Protein 5KLH (pdb70)

Nearest PDB structures (foldseek):
  5klh-assembly2_B  TM=1.005E+00  e=2.699E-47  Trypanosoma brucei
  5kmx-assembly2_B  TM=9.801E-01  e=2.623E-31  Trypanosoma congolense IL3000
  5kmx-assembly1_A  TM=9.145E-01  e=4.597E-30  Trypanosoma congolense IL3000
  6y0d-assembly1_A  TM=7.582E-01  e=1.774E-25  Trypanosoma cruzi
  5kmx-assembly3_C  TM=7.965E-01  e=1.574E-25  Trypanosoma congolense IL3000

B-factor: mean 21.18, std 10.0, range [6.62, 66.79]

Radius of gyration: 26.04 Å; Cα contacts (8 Å, |Δi|>4): 988; chains: 2; bounding box: 52×75×67 Å

Organism: NCBI:txid5691

Structure (mmCIF, N/CA/C/O backbone):
data_5KLH
#
_entry.id   5KLH
#
_cell.length_a   31.820
_cell.length_b   57.810
_cell.length_c   61.240
_cell.angle_alpha   73.550
_cell.angle_beta   76.430
_cell.angle_gamma   89.980
#
_symmetry.space_group_name_H-M   'P 1'
#
loop_
_entity.id
_entity.type
_entity.pdbx_description
1 polymer 'Surface glycoprotein'
2 non-polymer 'SULFATE ION'
3 water water
#
loop_
_atom_site.group_PDB
_atom_site.id
_atom_site.type_symbol
_atom_site.label_atom_id
_atom_site.label_alt_id
_atom_site.label_comp_id
_atom_site.label_asym_id
_atom_site.label_entity_id
_atom_site.label_seq_id
_atom_site.pdbx_PDB_ins_code
_atom_site.Cartn_x
_atom_site.Cartn_y
_atom_site.Cartn_z
_atom_site.occupancy
_atom_site.B_iso_or_equiv
_atom_site.auth_seq_id
_atom_site.auth_comp_id
_atom_site.auth_asym_id
_atom_site.auth_atom_id
_atom_site.pdbx_PDB_model_num
ATOM 1 N N . MET A 1 4 ? -39.241 15.794 -47.607 1.00 25.56 38 MET A N 1
ATOM 2 C CA . MET A 1 4 ? -39.821 16.801 -48.498 1.00 22.20 38 MET A CA 1
ATOM 3 C C . MET A 1 4 ? -41.308 16.566 -48.760 1.00 30.73 38 MET A C 1
ATOM 4 O O . MET A 1 4 ? -41.761 15.422 -48.837 1.00 29.97 38 MET A O 1
ATOM 9 N N . GLY A 1 5 ? -42.057 17.658 -48.912 1.00 23.18 39 GLY A N 1
ATOM 10 C CA . GLY A 1 5 ? -43.457 17.596 -49.293 1.00 25.69 39 GLY A CA 1
ATOM 11 C C . GLY A 1 5 ? -43.852 18.795 -50.140 1.00 27.06 39 GLY A C 1
ATOM 12 O O . GLY A 1 5 ? -43.246 19.860 -50.031 1.00 21.55 39 GLY A O 1
ATOM 13 N N . SER A 1 6 ? -44.866 18.617 -50.983 1.00 19.40 40 SER A N 1
ATOM 14 C CA . SER A 1 6 ? -45.411 19.690 -51.809 1.00 24.32 40 SER A CA 1
ATOM 15 C C . SER A 1 6 ? -46.754 19.239 -52.358 1.00 32.70 40 SER A C 1
ATOM 16 O O . SER A 1 6 ? -46.910 18.090 -52.778 1.00 41.35 40 SER A O 1
ATOM 19 N N . SER A 1 7 ? -47.727 20.140 -52.357 1.00 26.72 41 SER A N 1
ATOM 20 C CA . SER A 1 7 ? -49.053 19.801 -52.856 1.00 30.99 41 SER A CA 1
ATOM 21 C C . SER A 1 7 ? -49.139 20.027 -54.359 1.00 37.94 41 SER A C 1
ATOM 22 O O . SER A 1 7 ? -48.373 20.815 -54.921 1.00 37.20 41 SER A O 1
ATOM 25 N N . ASP A 1 8 ? -50.067 19.328 -55.007 1.00 37.22 42 ASP A N 1
ATOM 26 C CA . ASP A 1 8 ? -50.333 19.536 -56.427 1.00 35.58 42 ASP A CA 1
ATOM 27 C C . ASP A 1 8 ? -51.255 20.740 -56.624 1.00 37.35 42 ASP A C 1
ATOM 28 O O . ASP A 1 8 ? -51.428 21.232 -57.742 1.00 35.53 42 ASP A O 1
ATOM 33 N N . ASP A 1 9 ? -51.842 21.199 -55.521 1.00 29.76 43 ASP A N 1
ATOM 34 C CA . ASP A 1 9 ? -52.582 22.461 -55.473 1.00 32.94 43 ASP A CA 1
ATOM 35 C C . ASP A 1 9 ? -51.623 23.590 -55.095 1.00 22.11 43 ASP A C 1
ATOM 36 O O . ASP A 1 9 ? -51.091 23.601 -53.986 1.00 25.12 43 ASP A O 1
ATOM 41 N N . PRO A 1 10 ? -51.413 24.546 -56.012 1.00 26.96 44 PRO A N 1
ATOM 42 C CA . PRO A 1 10 ? -50.500 25.677 -55.781 1.00 25.18 44 PRO A CA 1
ATOM 43 C C . PRO A 1 10 ? -50.887 26.560 -54.589 1.00 29.58 44 PRO A C 1
ATOM 44 O O . PRO A 1 10 ? -50.034 27.293 -54.082 1.00 22.50 44 PRO A O 1
ATOM 48 N N . ARG A 1 11 ? -52.147 26.500 -54.162 1.00 26.46 45 ARG A N 1
ATOM 49 C CA . ARG A 1 11 ? -52.638 27.372 -53.097 1.00 19.17 45 ARG A CA 1
ATOM 50 C C . ARG A 1 11 ? -52.681 26.666 -51.744 1.00 18.02 45 ARG A C 1
ATOM 51 O O . ARG A 1 11 ? -52.991 27.277 -50.724 1.00 17.05 45 ARG A O 1
ATOM 59 N N . ASP A 1 12 ? -52.356 25.381 -51.728 1.00 23.95 46 ASP A N 1
ATOM 60 C CA . ASP A 1 12 ? -52.484 24.590 -50.507 1.00 18.94 46 ASP A CA 1
ATOM 61 C C . ASP A 1 12 ? -51.571 25.075 -49.376 1.00 19.99 46 ASP A C 1
ATOM 62 O O . ASP A 1 12 ? -52.013 25.207 -48.227 1.00 19.47 46 ASP A O 1
ATOM 67 N N . ASN A 1 13 ? -50.304 25.330 -49.695 1.00 21.83 47 ASN A N 1
ATOM 68 C CA . ASN A 1 13 ? -49.358 25.854 -48.705 1.00 18.26 47 ASN A CA 1
ATOM 69 C C . ASN A 1 13 ? -49.869 27.164 -48.107 1.00 16.09 47 ASN A C 1
ATOM 70 O O . ASN A 1 13 ? -49.812 27.370 -46.891 1.00 16.97 47 ASN A O 1
ATOM 75 N N . PHE A 1 14 ? -50.361 28.052 -48.964 1.00 16.49 48 PHE A N 1
ATOM 76 C CA . PHE A 1 14 ? -50.915 29.307 -48.477 1.00 15.16 48 PHE A CA 1
ATOM 77 C C . PHE A 1 14 ? -52.115 29.089 -47.555 1.00 17.50 48 PHE A C 1
ATOM 78 O O . PHE A 1 14 ? -52.186 29.693 -46.485 1.00 13.29 48 PHE A O 1
ATOM 86 N N . LYS A 1 15 ? -53.054 28.231 -47.964 1.00 18.35 49 LYS A N 1
ATOM 87 C CA . LYS A 1 15 ? -54.227 27.938 -47.135 1.00 17.53 49 LYS A CA 1
ATOM 88 C C . LYS A 1 15 ? -53.840 27.378 -45.775 1.00 16.81 49 LYS A C 1
ATOM 89 O O . LYS A 1 15 ? -54.450 27.711 -44.757 1.00 16.09 49 LYS A O 1
ATOM 95 N N . LYS A 1 16 ? -52.811 26.537 -45.743 1.00 14.27 50 LYS A N 1
ATOM 96 C CA . LYS A 1 16 ? -52.401 25.962 -44.486 1.00 14.99 50 LYS A CA 1
ATOM 97 C C . LYS A 1 16 ? -51.842 27.042 -43.564 1.00 12.51 50 LYS A C 1
ATOM 98 O O . LYS A 1 16 ? -52.088 27.013 -42.368 1.00 16.76 50 LYS A O 1
ATOM 104 N N . ALA A 1 17 ? -51.121 28.001 -44.137 1.00 16.90 51 ALA A N 1
ATOM 105 C CA . ALA A 1 17 ? -50.577 29.116 -43.364 1.00 15.68 51 ALA A CA 1
ATOM 106 C C . ALA A 1 17 ? -51.699 29.978 -42.786 1.00 12.86 51 ALA A C 1
ATOM 107 O O . ALA A 1 17 ? -51.634 30.415 -41.634 1.00 16.43 51 ALA A O 1
ATOM 109 N N . VAL A 1 18 ? -52.731 30.207 -43.586 1.00 13.55 52 VAL A N 1
ATOM 110 C CA . VAL A 1 18 ? -53.867 31.005 -43.148 1.00 12.32 52 VAL A CA 1
ATOM 111 C C . VAL A 1 18 ? -54.566 30.319 -41.973 1.00 14.22 52 VAL A C 1
ATOM 112 O O . VAL A 1 18 ? -54.900 30.953 -40.978 1.00 17.57 52 VAL A O 1
ATOM 116 N N . SER A 1 19 ? -54.752 29.008 -42.092 1.00 19.71 53 SER A N 1
ATOM 117 C CA . SER A 1 19 ? -55.396 28.226 -41.038 1.00 16.93 53 SER A CA 1
ATOM 118 C C . SER A 1 19 ? -54.603 28.215 -39.743 1.00 23.38 53 SER A C 1
ATOM 119 O O . SER A 1 19 ? -55.178 28.219 -38.653 1.00 28.05 53 SER A O 1
ATOM 122 N N . ALA A 1 20 ? -53.282 28.181 -39.870 1.00 20.33 54 ALA A N 1
ATOM 123 C CA . ALA A 1 20 ? -52.389 28.150 -38.713 1.00 15.16 54 ALA A CA 1
ATOM 124 C C . ALA A 1 20 ? -52.168 29.515 -38.053 1.00 18.96 54 ALA A C 1
ATOM 125 O O . ALA A 1 20 ? -51.674 29.574 -36.928 1.00 22.71 54 ALA A O 1
ATOM 127 N N . PHE A 1 21 ? -52.534 30.598 -38.744 1.00 17.48 55 PHE A N 1
ATOM 128 C CA . PHE A 1 21 ? -52.258 31.952 -38.266 1.00 16.33 55 PHE A CA 1
ATOM 129 C C . PHE A 1 21 ? -53.082 32.283 -37.027 1.00 20.85 55 PHE A C 1
ATOM 130 O O . PHE A 1 21 ? -54.318 32.231 -37.052 1.00 24.53 55 PHE A O 1
ATOM 138 N N . ASP A 1 22 ? -52.385 32.626 -35.948 1.00 20.50 56 ASP A N 1
ATOM 139 C CA . ASP A 1 22 ? -53.003 33.058 -34.697 1.00 22.83 56 ASP A CA 1
ATOM 140 C C . ASP A 1 22 ? -52.573 34.491 -34.390 1.00 18.08 56 ASP A C 1
ATOM 141 O O . ASP A 1 22 ? -51.460 34.722 -33.920 1.00 21.99 56 ASP A O 1
ATOM 146 N N . PRO A 1 23 ? -53.450 35.461 -34.677 1.00 21.77 57 PRO A N 1
ATOM 147 C CA . PRO A 1 23 ? -53.122 36.876 -34.489 1.00 19.99 57 PRO A CA 1
ATOM 148 C C . PRO A 1 23 ? -53.291 37.361 -33.053 1.00 17.52 57 PRO A C 1
ATOM 149 O O . PRO A 1 23 ? -52.892 38.478 -32.743 1.00 21.00 57 PRO A O 1
ATOM 153 N N . LYS A 1 24 ? -53.880 36.535 -32.197 1.00 18.26 58 LYS A N 1
ATOM 154 C CA . LYS A 1 24 ? -54.154 36.944 -30.822 1.00 17.79 58 LYS A CA 1
ATOM 155 C C . LYS A 1 24 ? -52.930 37.458 -30.059 1.00 16.90 58 LYS A C 1
ATOM 156 O O . LYS A 1 24 ? -53.007 38.504 -29.406 1.00 19.17 58 LYS A O 1
ATOM 162 N N . PRO A 1 25 ? -51.788 36.758 -30.153 1.00 17.74 59 PRO A N 1
ATOM 163 C CA . PRO A 1 25 ? -50.629 37.322 -29.450 1.00 19.78 59 PRO A CA 1
ATOM 164 C C . PRO A 1 25 ? -50.200 38.679 -30.009 1.00 16.87 59 PRO A C 1
ATOM 165 O O . PRO A 1 25 ? -49.646 39.502 -29.280 1.00 18.87 59 PRO A O 1
ATOM 169 N N . LEU A 1 26 ? -50.466 38.919 -31.286 1.00 14.49 60 LEU A N 1
ATOM 170 C CA . LEU A 1 26 ? -49.996 40.146 -31.925 1.00 13.26 60 LEU A CA 1
ATOM 171 C C . LEU A 1 26 ? -50.730 41.394 -31.437 1.00 13.72 60 LEU A C 1
ATOM 172 O O . LEU A 1 26 ? -50.251 42.518 -31.634 1.00 15.95 60 LEU A O 1
ATOM 177 N N . GLU A 1 27 ? -51.877 41.203 -30.781 1.00 21.22 61 GLU A N 1
ATOM 178 C CA . GLU A 1 27 ? -52.617 42.324 -30.199 1.00 18.19 61 GLU A CA 1
ATOM 179 C C . GLU A 1 27 ? -51.802 43.005 -29.114 1.00 19.09 61 GLU A C 1
ATOM 180 O O . GLU A 1 27 ? -52.000 44.192 -28.817 1.00 19.20 61 GLU A O 1
ATOM 186 N N . SER A 1 28 ? -50.865 42.257 -28.543 1.00 18.75 62 SER A N 1
ATOM 187 C CA . SER A 1 28 ? -49.998 42.787 -27.504 1.00 18.91 62 SER A CA 1
ATOM 188 C C . SER A 1 28 ? -48.741 43.455 -28.053 1.00 16.62 62 SER A C 1
ATOM 189 O O . SER A 1 28 ? -47.848 43.811 -27.288 1.00 13.54 62 SER A O 1
ATOM 192 N N . TRP A 1 29 ? -48.667 43.636 -29.371 1.00 13.53 63 TRP A N 1
ATOM 193 C CA . TRP A 1 29 ? -47.449 44.184 -29.981 1.00 13.46 63 TRP A CA 1
ATOM 194 C C . TRP A 1 29 ? -47.409 45.719 -29.941 1.00 14.40 63 TRP A C 1
ATOM 195 O O . TRP A 1 29 ? -47.196 46.407 -30.960 1.00 12.55 63 TRP A O 1
ATOM 206 N N . THR A 1 30 ? -47.642 46.254 -28.747 1.00 15.42 64 THR A N 1
ATOM 207 C CA . THR A 1 30 ? -47.513 47.681 -28.507 1.00 15.39 64 THR A CA 1
ATOM 208 C C . THR A 1 30 ? -46.064 47.981 -28.160 1.00 14.13 64 THR A C 1
ATOM 209 O O . THR A 1 30 ? -45.297 47.063 -27.851 1.00 14.12 64 THR A O 1
ATOM 213 N N . GLY A 1 31 ? -45.697 49.259 -28.181 1.00 12.43 65 GLY A N 1
ATOM 214 C CA . GLY A 1 31 ? -44.336 49.660 -27.881 1.00 14.03 65 GLY A CA 1
ATOM 215 C C . GLY A 1 31 ? -43.913 50.826 -28.754 1.00 15.61 65 GLY A C 1
ATOM 216 O O . GLY A 1 31 ? -44.735 51.680 -29.101 1.00 14.32 65 GLY A O 1
ATOM 217 N N . THR A 1 32 ? -42.633 50.867 -29.112 1.00 9.03 66 THR A N 1
ATOM 218 C CA . THR A 1 32 ? -42.103 51.966 -29.922 1.00 9.87 66 THR A CA 1
ATOM 219 C C . THR A 1 32 ? -41.146 51.494 -31.004 1.00 12.72 66 THR A C 1
ATOM 220 O O . THR A 1 32 ? -40.506 50.451 -30.875 1.00 10.94 66 THR A O 1
ATOM 224 N N . PHE A 1 33 ? -41.056 52.288 -32.065 1.00 12.25 67 PHE A N 1
ATOM 225 C CA . PHE A 1 33 ? -40.012 52.164 -33.069 1.00 14.04 67 PHE A CA 1
ATOM 226 C C . PHE A 1 33 ? -39.196 53.447 -32.987 1.00 11.35 67 PHE A C 1
ATOM 227 O O . PHE A 1 33 ? -39.715 54.516 -33.286 1.00 12.22 67 PHE A O 1
ATOM 235 N N . SER A 1 34 ? -37.935 53.337 -32.577 1.00 10.86 68 SER A N 1
ATOM 236 C CA . SER A 1 34 ? -37.079 54.502 -32.377 1.00 12.65 68 SER A CA 1
ATOM 237 C C . SER A 1 34 ? -37.841 55.617 -31.645 1.00 15.44 68 SER A C 1
ATOM 238 O O . SER A 1 34 ? -37.885 56.765 -32.111 1.00 15.81 68 SER A O 1
ATOM 241 N N . ASP A 1 35 ? -38.452 55.231 -30.523 1.00 15.83 69 ASP A N 1
ATOM 242 C CA . ASP A 1 35 ? -39.191 56.113 -29.619 1.00 18.47 69 ASP A CA 1
ATOM 243 C C . ASP A 1 35 ? -40.496 56.662 -30.192 1.00 18.76 69 ASP A C 1
ATOM 244 O O . ASP A 1 35 ? -41.170 57.460 -29.535 1.00 19.60 69 ASP A O 1
ATOM 249 N N . VAL A 1 36 ? -40.882 56.227 -31.390 1.00 15.37 70 VAL A N 1
ATOM 250 C CA . VAL A 1 36 ? -42.206 56.598 -31.891 1.00 13.22 70 VAL A CA 1
ATOM 251 C C . VAL A 1 36 ? -43.230 55.527 -31.515 1.00 18.05 70 VAL A C 1
ATOM 252 O O . VAL A 1 36 ? -42.988 54.337 -31.710 1.00 13.27 70 VAL A O 1
ATOM 256 N N . LYS A 1 37 ? -44.370 55.942 -30.964 1.00 13.73 71 LYS A N 1
ATOM 257 C CA . LYS A 1 37 ? -45.377 54.987 -30.497 1.00 10.90 71 LYS A CA 1
ATOM 258 C C . LYS A 1 37 ? -45.887 54.085 -31.619 1.00 12.56 71 LYS A C 1
ATOM 259 O O . LYS A 1 37 ? -46.305 54.577 -32.665 1.00 15.05 71 LYS A O 1
ATOM 265 N N . ALA A 1 38 ? -45.868 52.778 -31.386 1.00 11.22 72 ALA A N 1
ATOM 266 C CA . ALA A 1 38 ? -46.355 51.808 -32.369 1.00 12.68 72 ALA A CA 1
ATOM 267 C C . ALA A 1 38 ? -47.860 51.592 -32.264 1.00 16.20 72 ALA A C 1
ATOM 268 O O . ALA A 1 38 ? -48.451 51.761 -31.197 1.00 13.96 72 ALA A O 1
ATOM 270 N N . THR A 1 39 ? -48.470 51.169 -33.366 1.00 12.04 73 THR A N 1
ATOM 271 C CA . THR A 1 39 ? -49.888 50.887 -33.391 1.00 12.92 73 THR A CA 1
ATOM 272 C C . THR A 1 39 ? -50.096 49.551 -34.062 1.00 9.65 73 THR A C 1
ATOM 273 O O . THR A 1 39 ? -49.624 49.356 -35.171 1.00 11.79 73 THR A O 1
ATOM 277 N N . VAL A 1 40 ? -50.783 48.633 -33.392 1.00 9.39 74 VAL A N 1
ATOM 278 C CA . VAL A 1 40 ? -51.130 47.362 -34.009 1.00 9.57 74 VAL A CA 1
ATOM 279 C C . VAL A 1 40 ? -52.234 47.574 -35.033 1.00 13.02 74 VAL A C 1
ATOM 280 O O . VAL A 1 40 ? -53.273 48.164 -34.726 1.00 15.30 74 VAL A O 1
ATOM 284 N N . ARG A 1 41 ? -52.001 47.077 -36.247 1.00 13.07 75 ARG A N 1
ATOM 285 C CA . ARG A 1 41 ? -52.909 47.265 -37.364 1.00 15.65 75 ARG A CA 1
ATOM 286 C C . ARG A 1 41 ? -53.438 45.935 -37.842 1.00 14.69 75 ARG A C 1
ATOM 287 O O . ARG A 1 41 ? -52.674 44.991 -38.045 1.00 14.76 75 ARG A O 1
ATOM 295 N N A ARG A 1 42 ? -54.745 45.860 -38.046 0.50 13.05 76 ARG A N 1
ATOM 296 N N B ARG A 1 42 ? -54.752 45.845 -38.010 0.50 13.04 76 ARG A N 1
ATOM 297 C CA A ARG A 1 42 ? -55.345 44.670 -38.623 0.50 16.35 76 ARG A CA 1
ATOM 298 C CA B ARG A 1 42 ? -55.343 44.674 -38.637 0.50 16.34 76 ARG A CA 1
ATOM 299 C C A ARG A 1 42 ? -55.830 44.985 -40.036 0.50 21.22 76 ARG A C 1
ATOM 300 C C B ARG A 1 42 ? -55.782 45.035 -40.047 0.50 21.22 76 ARG A C 1
ATOM 301 O O A ARG A 1 42 ? -56.733 45.804 -40.221 0.50 23.87 76 ARG A O 1
ATOM 302 O O B ARG A 1 42 ? -56.615 45.923 -40.239 0.50 23.72 76 ARG A O 1
ATOM 317 N N . GLN A 1 43 ? -55.209 44.353 -41.032 1.00 15.75 77 GLN A N 1
ATOM 318 C CA . GLN A 1 43 ? -55.550 44.586 -42.430 1.00 17.62 77 GLN A CA 1
ATOM 319 C C . GLN A 1 43 ? -56.177 43.320 -43.004 1.00 13.76 77 GLN A C 1
ATOM 320 O O . GLN A 1 43 ? -56.116 42.238 -42.396 1.00 16.61 77 GLN A O 1
ATOM 326 N N . SER A 1 44 ? -56.794 43.457 -44.167 1.00 14.39 78 SER A N 1
ATOM 327 C CA . SER A 1 44 ? -57.355 42.308 -44.856 1.00 13.07 78 SER A CA 1
ATOM 328 C C . SER A 1 44 ? -56.765 42.235 -46.237 1.00 12.33 78 SER A C 1
ATOM 329 O O . SER A 1 44 ? -56.730 43.235 -46.958 1.00 16.48 78 SER A O 1
ATOM 332 N N . LEU A 1 45 ? -56.279 41.054 -46.594 1.00 14.77 79 LEU A N 1
ATOM 333 C CA . LEU A 1 45 ? -55.811 40.796 -47.939 1.00 11.69 79 LEU A CA 1
ATOM 334 C C . LEU A 1 45 ? -56.986 40.271 -48.734 1.00 15.50 79 LEU A C 1
ATOM 335 O O . LEU A 1 45 ? -57.850 39.596 -48.188 1.00 17.14 79 LEU A O 1
ATOM 340 N N . SER A 1 46 ? -57.039 40.591 -50.013 1.00 14.44 80 SER A N 1
ATOM 341 C CA . SER A 1 46 ? -58.053 39.993 -50.863 1.00 17.52 80 SER A CA 1
ATOM 342 C C . SER A 1 46 ? -57.352 39.059 -51.817 1.00 11.59 80 SER A C 1
ATOM 343 O O . SER A 1 46 ? -56.580 39.516 -52.652 1.00 17.68 80 SER A O 1
ATOM 346 N N . VAL A 1 47 ? -57.623 37.761 -51.700 1.00 12.29 81 VAL A N 1
ATOM 347 C CA . VAL A 1 47 ? -57.029 36.767 -52.584 1.00 16.31 81 VAL A CA 1
ATOM 348 C C . VAL A 1 47 ? -58.102 36.086 -53.416 1.00 15.01 81 VAL A C 1
ATOM 349 O O . VAL A 1 47 ? -59.002 35.461 -52.868 1.00 14.32 81 VAL A O 1
ATOM 353 N N . ALA A 1 48 ? -57.992 36.208 -54.734 1.00 14.41 82 ALA A N 1
ATOM 354 C CA . ALA A 1 48 ? -58.987 35.655 -55.648 1.00 17.38 82 ALA A CA 1
ATOM 355 C C . ALA A 1 48 ? -59.250 34.182 -55.364 1.00 18.58 82 ALA A C 1
ATOM 356 O O . ALA A 1 48 ? -58.319 33.363 -55.347 1.00 18.52 82 ALA A O 1
ATOM 358 N N . GLY A 1 49 ? -60.512 33.854 -55.115 1.00 18.26 83 GLY A N 1
ATOM 359 C CA . GLY A 1 49 ? -60.891 32.478 -54.870 1.00 17.56 83 GLY A CA 1
ATOM 360 C C . GLY A 1 49 ? -60.830 32.077 -53.416 1.00 13.10 83 GLY A C 1
ATOM 361 O O . GLY A 1 49 ? -61.401 31.060 -53.034 1.00 13.87 83 GLY A O 1
ATOM 362 N N . LEU A 1 50 ? -60.159 32.884 -52.596 1.00 13.39 84 LEU A N 1
ATOM 363 C CA . LEU A 1 50 ? -59.998 32.544 -51.190 1.00 10.95 84 LEU A CA 1
ATOM 364 C C . LEU A 1 50 ? -60.592 33.610 -50.277 1.00 12.70 84 LEU A C 1
ATOM 365 O O . LEU A 1 50 ? -60.752 33.376 -49.083 1.00 15.07 84 LEU A O 1
ATOM 370 N N . GLY A 1 51 ? -60.904 34.778 -50.841 1.00 14.14 85 GLY A N 1
ATOM 371 C CA . GLY A 1 51 ? -61.627 35.813 -50.113 1.00 16.90 85 GLY A CA 1
ATOM 372 C C . GLY A 1 51 ? -60.744 36.731 -49.289 1.00 18.30 85 GLY A C 1
ATOM 373 O O . GLY A 1 51 ? -59.563 36.910 -49.592 1.00 14.65 85 GLY A O 1
ATOM 374 N N . SER A 1 52 ? -61.321 37.312 -48.243 1.00 10.09 86 SER A N 1
ATOM 375 C CA . SER A 1 52 ? -60.596 38.243 -47.377 1.00 12.30 86 SER A CA 1
ATOM 376 C C . SER A 1 52 ? -59.813 37.495 -46.301 1.00 13.54 86 SER A C 1
ATOM 377 O O . SER A 1 52 ? -60.369 36.652 -45.591 1.00 13.58 86 SER A O 1
ATOM 380 N N . ILE A 1 53 ? -58.524 37.820 -46.185 1.00 11.94 87 ILE A N 1
ATOM 381 C CA . ILE A 1 53 ? -57.583 37.083 -45.338 1.00 12.56 87 ILE A CA 1
ATOM 382 C C . ILE A 1 53 ? -56.968 38.028 -44.316 1.00 8.74 87 ILE A C 1
ATOM 383 O O . ILE A 1 53 ? -56.450 39.068 -44.705 1.00 12.23 87 ILE A O 1
ATOM 388 N N . PRO A 1 54 ? -57.038 37.688 -43.022 1.00 10.67 88 PRO A N 1
ATOM 389 C CA . PRO A 1 54 ? -56.490 38.590 -41.998 1.00 13.09 88 PRO A CA 1
ATOM 390 C C . PRO A 1 54 ? -54.971 38.671 -42.030 1.00 11.07 88 PRO A C 1
ATOM 391 O O . PRO A 1 54 ? -54.286 37.711 -42.383 1.00 14.77 88 PRO A O 1
ATOM 395 N N . SER A 1 55 ? -54.459 39.830 -41.633 1.00 11.81 89 SER A N 1
ATOM 396 C CA . SER A 1 55 ? -53.023 40.072 -41.559 1.00 12.10 89 SER A CA 1
ATOM 397 C C . SER A 1 55 ? -52.866 41.108 -40.467 1.00 14.96 89 SER A C 1
ATOM 398 O O . SER A 1 55 ? -53.677 42.031 -40.377 1.00 17.27 89 SER A O 1
ATOM 401 N N . VAL A 1 56 ? -51.852 40.948 -39.624 1.00 11.81 90 VAL A N 1
ATOM 402 C CA . VAL A 1 56 ? -51.705 41.821 -38.474 1.00 11.35 90 VAL A CA 1
ATOM 403 C C . VAL A 1 56 ? -50.248 42.237 -38.342 1.00 11.94 90 VAL A C 1
ATOM 404 O O . VAL A 1 56 ? -49.355 41.391 -38.384 1.00 13.61 90 VAL A O 1
ATOM 408 N N . TYR A 1 57 ? -49.999 43.536 -38.218 1.00 11.98 91 TYR A N 1
ATOM 409 C CA . TYR A 1 57 ? -48.638 44.017 -38.016 1.00 10.95 91 TYR A CA 1
ATOM 410 C C . TYR A 1 57 ? -48.659 45.168 -37.017 1.00 10.87 91 TYR A C 1
ATOM 411 O O . TYR A 1 57 ? -49.714 45.717 -36.715 1.00 13.74 91 TYR A O 1
ATOM 420 N N . THR A 1 58 ? -47.508 45.531 -36.483 1.00 8.86 92 THR A N 1
ATOM 421 C CA . THR A 1 58 ? -47.441 46.754 -35.699 1.00 8.65 92 THR A CA 1
ATOM 422 C C . THR A 1 58 ? -46.538 47.748 -36.433 1.00 11.07 92 THR A C 1
ATOM 423 O O . THR A 1 58 ? -45.587 47.346 -37.121 1.00 10.51 92 THR A O 1
ATOM 427 N N . GLU A 1 59 ? -46.870 49.037 -36.345 1.00 10.20 93 GLU A N 1
ATOM 428 C CA . GLU A 1 59 ? -46.232 50.034 -37.211 1.00 8.35 93 GLU A CA 1
ATOM 429 C C . GLU A 1 59 ? -46.048 51.384 -36.552 1.00 11.17 93 GLU A C 1
ATOM 430 O O . GLU A 1 59 ? -46.787 51.748 -35.642 1.00 10.31 93 GLU A O 1
ATOM 436 N N . ALA A 1 60 ? -45.067 52.128 -37.045 1.00 12.33 94 ALA A N 1
ATOM 437 C CA . ALA A 1 60 ? -44.923 53.520 -36.696 1.00 12.67 94 ALA A CA 1
ATOM 438 C C . ALA A 1 60 ? -44.199 54.206 -37.836 1.00 12.36 94 ALA A C 1
ATOM 439 O O . ALA A 1 60 ? -43.442 53.564 -38.571 1.00 12.18 94 ALA A O 1
ATOM 441 N N . THR A 1 61 ? -44.456 55.500 -37.996 1.00 11.80 95 THR A N 1
ATOM 442 C CA . THR A 1 61 ? -43.732 56.317 -38.966 1.00 11.65 95 THR A CA 1
ATOM 443 C C . THR A 1 61 ? -42.563 56.979 -38.253 1.00 14.51 95 THR A C 1
ATOM 444 O O . THR A 1 61 ? -42.756 57.731 -37.296 1.00 17.39 95 THR A O 1
ATOM 448 N N . VAL A 1 62 ? -41.348 56.658 -38.691 1.00 9.48 96 VAL A N 1
ATOM 449 C CA . VAL A 1 62 ? -40.146 57.167 -38.058 1.00 12.68 96 VAL A CA 1
ATOM 450 C C . VAL A 1 62 ? -39.569 58.306 -38.876 1.00 13.97 96 VAL A C 1
ATOM 451 O O . VAL A 1 62 ? -39.292 58.139 -40.054 1.00 13.32 96 VAL A O 1
ATOM 455 N N . PRO A 1 63 ? -39.399 59.482 -38.261 1.00 11.99 97 PRO A N 1
ATOM 456 C CA . PRO A 1 63 ? -38.795 60.557 -39.053 1.00 13.46 97 PRO A CA 1
ATOM 457 C C . PRO A 1 63 ? -37.342 60.243 -39.385 1.00 14.81 97 PRO A C 1
ATOM 458 O O . PRO A 1 63 ? -36.657 59.627 -38.580 1.00 15.98 97 PRO A O 1
ATOM 462 N N . VAL A 1 64 ? -36.875 60.651 -40.557 1.00 13.84 98 VAL A N 1
ATOM 463 C CA . VAL A 1 64 ? -35.471 60.439 -40.885 1.00 15.94 98 VAL A CA 1
ATOM 464 C C . VAL A 1 64 ? -34.583 61.307 -39.981 1.00 20.62 98 VAL A C 1
ATOM 465 O O . VAL A 1 64 ? -33.574 60.842 -39.430 1.00 18.61 98 VAL A O 1
ATOM 469 N N . SER A 1 65 ? -34.980 62.563 -39.810 1.00 19.40 99 SER A N 1
ATOM 470 C CA . SER A 1 65 ? -34.246 63.485 -38.937 1.00 18.50 99 SER A CA 1
ATOM 471 C C . SER A 1 65 ? -34.183 62.980 -37.498 1.00 18.11 99 SER A C 1
ATOM 472 O O . SER A 1 65 ? -35.213 62.693 -36.871 1.00 20.60 99 SER A O 1
ATOM 475 N N . GLY A 1 66 ? -32.963 62.846 -36.986 1.00 22.33 100 GLY A N 1
ATOM 476 C CA . GLY A 1 66 ? -32.757 62.371 -35.632 1.00 21.32 100 GLY A CA 1
ATOM 477 C C . GLY A 1 66 ? -32.623 60.866 -35.513 1.00 21.14 100 GLY A C 1
ATOM 478 O O . GLY A 1 66 ? -32.354 60.350 -34.429 1.00 20.88 100 GLY A O 1
ATOM 479 N N . ASN A 1 67 ? -32.813 60.163 -36.627 1.00 16.32 101 ASN A N 1
ATOM 480 C CA . ASN A 1 67 ? -32.724 58.708 -36.634 1.00 17.50 101 ASN A CA 1
ATOM 481 C C . ASN A 1 67 ? -31.780 58.219 -37.721 1.00 20.05 101 ASN A C 1
ATOM 482 O O . ASN A 1 67 ? -31.945 57.113 -38.234 1.00 15.82 101 ASN A O 1
ATOM 487 N N . THR A 1 68 ? -30.783 59.036 -38.060 1.00 20.28 102 THR A N 1
ATOM 488 C CA . THR A 1 68 ? -29.783 58.638 -39.050 1.00 15.03 102 THR A CA 1
ATOM 489 C C . THR A 1 68 ? -28.408 58.369 -38.445 1.00 17.94 102 THR A C 1
ATOM 490 O O . THR A 1 68 ? -27.978 59.043 -37.509 1.00 21.50 102 THR A O 1
ATOM 494 N N . ASP A 1 69 ? -27.736 57.367 -38.998 1.00 16.06 103 ASP A N 1
ATOM 495 C CA . ASP A 1 69 ? -26.342 57.064 -38.666 1.00 16.13 103 ASP A CA 1
ATOM 496 C C . ASP A 1 69 ? -25.619 57.010 -39.987 1.00 16.48 103 ASP A C 1
ATOM 497 O O . ASP A 1 69 ? -25.625 55.978 -40.662 1.00 16.12 103 ASP A O 1
ATOM 502 N N . GLY A 1 70 ? -25.036 58.139 -40.377 1.00 20.20 104 GLY A N 1
ATOM 503 C CA . GLY A 1 70 ? -24.404 58.246 -41.675 1.00 25.24 104 GLY A CA 1
ATOM 504 C C . GLY A 1 70 ? -25.445 58.177 -42.774 1.00 19.29 104 GLY A C 1
ATOM 505 O O . GLY A 1 70 ? -26.275 59.073 -42.909 1.00 24.57 104 GLY A O 1
ATOM 506 N N . SER A 1 71 ? -25.414 57.103 -43.550 1.00 18.23 105 SER A N 1
ATOM 507 C CA . SER A 1 71 ? -26.331 56.967 -44.677 1.00 19.58 105 SER A CA 1
ATOM 508 C C . SER A 1 71 ? -27.514 56.059 -44.333 1.00 16.49 105 SER A C 1
ATOM 509 O O . SER A 1 71 ? -28.381 55.809 -45.180 1.00 16.86 105 SER A O 1
ATOM 512 N N . GLN A 1 72 ? -27.531 55.569 -43.093 1.00 15.72 106 GLN A N 1
ATOM 513 C CA . GLN A 1 72 ? -28.498 54.564 -42.657 1.00 11.47 106 GLN A CA 1
ATOM 514 C C . GLN A 1 72 ? -29.572 55.140 -41.760 1.00 13.15 106 GLN A C 1
ATOM 515 O O . GLN A 1 72 ? -29.297 55.970 -40.890 1.00 11.75 106 GLN A O 1
ATOM 521 N N . LEU A 1 73 ? -30.804 54.688 -41.967 1.00 11.04 107 LEU A N 1
ATOM 522 C CA . LEU A 1 73 ? -31.851 54.895 -40.989 1.00 8.32 107 LEU A CA 1
ATOM 523 C C . LEU A 1 73 ? -31.637 53.861 -39.892 1.00 9.01 107 LEU A C 1
ATOM 524 O O . LEU A 1 73 ? -31.339 52.702 -40.190 1.00 11.39 107 LEU A O 1
ATOM 529 N N . VAL A 1 74 ? -31.758 54.293 -38.640 1.00 8.34 108 VAL A N 1
ATOM 530 C CA . VAL A 1 74 ? -31.582 53.422 -37.493 1.00 11.37 108 VAL A CA 1
ATOM 531 C C . VAL A 1 74 ? -32.922 53.189 -36.832 1.00 12.79 108 VAL A C 1
ATOM 532 O O . VAL A 1 74 ? -33.501 54.108 -36.242 1.00 12.24 108 VAL A O 1
ATOM 536 N N . VAL A 1 75 ? -33.416 51.959 -36.918 1.00 11.72 109 VAL A N 1
ATOM 537 C CA . VAL A 1 75 ? -34.724 51.630 -36.366 1.00 13.03 109 VAL A CA 1
ATOM 538 C C . VAL A 1 75 ? -34.534 50.735 -35.150 1.00 12.33 109 VAL A C 1
ATOM 539 O O . VAL A 1 75 ? -34.111 49.591 -35.272 1.00 12.10 109 VAL A O 1
ATOM 543 N N . LYS A 1 76 ? -34.809 51.284 -33.969 1.00 8.13 110 LYS A N 1
ATOM 544 C CA . LYS A 1 76 ? -34.726 50.515 -32.735 1.00 13.79 110 LYS A CA 1
ATOM 545 C C . LYS A 1 76 ? -36.089 49.957 -32.372 1.00 13.45 110 LYS A C 1
ATOM 546 O O . LYS A 1 76 ? -37.012 50.696 -32.016 1.00 12.67 110 LYS A O 1
ATOM 552 N N . VAL A 1 77 ? -36.219 48.644 -32.506 1.00 10.95 111 VAL A N 1
ATOM 553 C CA . VAL A 1 77 ? -37.497 47.983 -32.316 1.00 9.33 111 VAL A CA 1
ATOM 554 C C . VAL A 1 77 ? -37.648 47.632 -30.843 1.00 13.24 111 VAL A C 1
ATOM 555 O O . VAL A 1 77 ? -36.863 46.860 -30.304 1.00 11.29 111 VAL A O 1
ATOM 559 N N . ASN A 1 78 ? -38.626 48.245 -30.189 1.00 12.53 112 ASN A N 1
ATOM 560 C CA . ASN A 1 78 ? -38.895 47.985 -28.778 1.00 12.24 112 ASN A CA 1
ATOM 561 C C . ASN A 1 78 ? -40.379 47.664 -28.592 1.00 12.54 112 ASN A C 1
ATOM 562 O O . ASN A 1 78 ? -41.173 48.500 -28.136 1.00 11.99 112 ASN A O 1
ATOM 567 N N . ILE A 1 79 ? -40.733 46.435 -28.950 1.00 11.70 113 ILE A N 1
ATOM 568 C CA . ILE A 1 79 ? -42.114 45.991 -29.017 1.00 10.53 113 ILE A CA 1
ATOM 569 C C . ILE A 1 79 ? -42.344 44.929 -27.958 1.00 12.43 113 ILE A C 1
ATOM 570 O O . ILE A 1 79 ? -41.548 43.996 -27.822 1.00 11.34 113 ILE A O 1
ATOM 575 N N . ASN A 1 80 ? -43.414 45.099 -27.191 1.00 12.29 114 ASN A N 1
ATOM 576 C CA . ASN A 1 80 ? -43.823 44.136 -26.174 1.00 13.21 114 ASN A CA 1
ATOM 577 C C . ASN A 1 80 ? -43.843 42.719 -26.750 1.00 13.22 114 ASN A C 1
ATOM 578 O O . ASN A 1 80 ? -44.440 42.487 -27.802 1.00 13.40 114 ASN A O 1
ATOM 583 N N . THR A 1 81 ? -43.150 41.807 -26.058 1.00 12.94 115 THR A N 1
ATOM 584 C CA . THR A 1 81 ? -43.010 40.376 -26.366 1.00 15.83 115 THR A CA 1
ATOM 585 C C . THR A 1 81 ? -42.019 40.077 -27.500 1.00 13.47 115 THR A C 1
ATOM 586 O O . THR A 1 81 ? -41.780 38.918 -27.808 1.00 16.58 115 THR A O 1
ATOM 590 N N . VAL A 1 82 ? -41.417 41.110 -28.089 1.00 12.33 116 VAL A N 1
ATOM 591 C CA . VAL A 1 82 ? -40.378 40.903 -29.097 1.00 12.41 116 VAL A CA 1
ATOM 592 C C . VAL A 1 82 ? -39.007 41.289 -28.537 1.00 12.07 116 VAL A C 1
ATOM 593 O O . VAL A 1 82 ? -38.803 42.437 -28.136 1.00 11.60 116 VAL A O 1
ATOM 597 N N . ALA A 1 83 ? -38.071 40.342 -28.479 1.00 10.74 117 ALA A N 1
ATOM 598 C CA . ALA A 1 83 ? -36.719 40.676 -28.022 1.00 12.73 117 ALA A CA 1
ATOM 599 C C . ALA A 1 83 ? -36.193 41.871 -28.806 1.00 13.43 117 ALA A C 1
ATOM 600 O O . ALA A 1 83 ? -36.181 41.837 -30.030 1.00 13.58 117 ALA A O 1
ATOM 602 N N . PRO A 1 84 ? -35.772 42.938 -28.104 1.00 9.98 118 PRO A N 1
ATOM 603 C CA . PRO A 1 84 ? -35.367 44.140 -28.834 1.00 14.32 118 PRO A CA 1
ATOM 604 C C . PRO A 1 84 ? -34.275 43.880 -29.867 1.00 12.83 118 PRO A C 1
ATOM 605 O O . PRO A 1 84 ? -33.380 43.042 -29.671 1.00 14.88 118 PRO A O 1
ATOM 609 N N . PHE A 1 85 ? -34.367 44.603 -30.978 1.00 11.81 119 PHE A N 1
ATOM 610 C CA . PHE A 1 85 ? -33.328 44.551 -31.987 1.00 11.96 119 PHE A CA 1
ATOM 611 C C . PHE A 1 85 ? -33.312 45.832 -32.777 1.00 12.60 119 PHE A C 1
ATOM 612 O O . PHE A 1 85 ? -34.296 46.589 -32.776 1.00 11.24 119 PHE A O 1
ATOM 620 N N . THR A 1 86 ? -32.183 46.079 -33.435 1.00 12.03 120 THR A N 1
ATOM 621 C CA . THR A 1 86 ? -32.030 47.235 -34.306 1.00 10.58 120 THR A CA 1
ATOM 622 C C . THR A 1 86 ? -31.889 46.802 -35.758 1.00 12.31 120 THR A C 1
ATOM 623 O O . THR A 1 86 ? -31.185 45.842 -36.065 1.00 14.85 120 THR A O 1
ATOM 627 N N . ARG A 1 87 ? -32.563 47.515 -36.649 1.00 10.86 121 ARG A N 1
ATOM 628 C CA . ARG A 1 87 ? -32.267 47.402 -38.066 1.00 11.43 121 ARG A CA 1
ATOM 629 C C . ARG A 1 87 ? -31.746 48.729 -38.558 1.00 14.63 121 ARG A C 1
ATOM 630 O O . ARG A 1 87 ? -32.397 49.771 -38.365 1.00 11.81 121 ARG A O 1
ATOM 638 N N . ARG A 1 88 ? -30.568 48.685 -39.171 1.00 7.84 122 ARG A N 1
ATOM 639 C CA . ARG A 1 88 ? -30.076 49.781 -39.995 1.00 7.55 122 ARG A CA 1
ATOM 640 C C . ARG A 1 88 ? -30.350 49.478 -41.457 1.00 13.40 122 ARG A C 1
ATOM 641 O O . ARG A 1 88 ? -30.06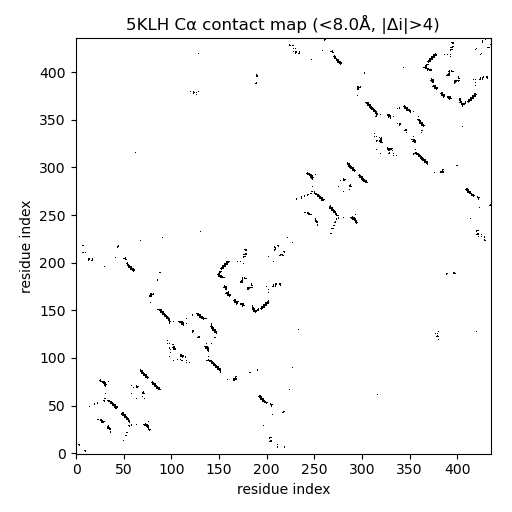3 48.383 -41.921 1.00 14.80 122 ARG A O 1
ATOM 649 N N . SER A 1 89 ? -30.925 50.434 -42.182 1.00 11.13 123 SER A N 1
ATOM 650 C CA . SER A 1 89 ? -31.263 50.223 -43.582 1.00 10.48 123 SER A CA 1
ATOM 651 C C . SER A 1 89 ? -30.866 51.486 -44.314 1.00 9.12 123 SER A C 1
ATOM 652 O O . SER A 1 89 ? -31.080 52.577 -43.788 1.00 13.42 123 SER A O 1
ATOM 655 N N . PRO A 1 90 ? -30.306 51.357 -45.526 1.00 12.05 124 PRO A N 1
ATOM 656 C CA . PRO A 1 90 ? -29.841 52.564 -46.214 1.00 11.79 124 PRO A CA 1
ATOM 657 C C . PRO A 1 90 ? -30.995 53.468 -46.634 1.00 12.71 124 PRO A C 1
ATOM 658 O O . PRO A 1 90 ? -31.967 52.973 -47.198 1.00 13.54 124 PRO A O 1
ATOM 662 N N . LEU A 1 91 ? -30.875 54.766 -46.357 1.00 10.91 125 LEU A N 1
ATOM 663 C CA . LEU A 1 91 ? -31.878 55.750 -46.798 1.00 10.20 125 LEU A CA 1
ATOM 664 C C . LEU A 1 91 ? -31.983 55.810 -48.308 1.00 14.35 125 LEU A C 1
ATOM 665 O O . LEU A 1 91 ? -33.056 56.064 -48.865 1.00 10.11 125 LEU A O 1
ATOM 670 N N . HIS A 1 92 ? -30.853 55.573 -48.962 1.00 13.32 126 HIS A N 1
ATOM 671 C CA . HIS A 1 92 ? -30.779 55.601 -50.411 1.00 12.36 126 HIS A CA 1
ATOM 672 C C . HIS A 1 92 ? -29.973 54.419 -50.887 1.00 11.78 126 HIS A C 1
ATOM 673 O O . HIS A 1 92 ? -28.930 54.110 -50.322 1.00 14.95 126 HIS A O 1
ATOM 680 N N . ALA A 1 93 ? -30.438 53.755 -51.933 1.00 11.84 127 ALA A N 1
ATOM 681 C CA . ALA A 1 93 ? -29.657 52.690 -52.529 1.00 17.25 127 ALA A CA 1
ATOM 682 C C . ALA A 1 93 ? -29.541 52.896 -54.023 1.00 19.61 127 ALA A C 1
ATOM 683 O O . ALA A 1 93 ? -30.437 53.452 -54.670 1.00 13.04 127 ALA A O 1
ATOM 685 N N . THR A 1 94 ? -28.411 52.455 -54.555 1.00 17.48 128 THR A N 1
ATOM 686 C CA . THR A 1 94 ? -28.190 52.416 -55.981 1.00 18.29 128 THR A CA 1
ATOM 687 C C . THR A 1 94 ? -28.383 50.985 -56.436 1.00 18.97 128 THR A C 1
ATOM 688 O O . THR A 1 94 ? -27.517 50.137 -56.228 1.00 21.77 128 THR A O 1
ATOM 692 N N . ARG A 1 95 ? -29.533 50.713 -57.032 1.00 16.11 129 ARG A N 1
ATOM 693 C CA . ARG A 1 95 ? -29.876 49.353 -57.419 1.00 17.71 129 ARG A CA 1
ATOM 694 C C . ARG A 1 95 ? -29.284 49.034 -58.786 1.00 20.32 129 ARG A C 1
ATOM 695 O O . ARG A 1 95 ? -29.544 49.740 -59.759 1.00 21.24 129 ARG A O 1
ATOM 703 N N . GLU A 1 96 ? -28.474 47.983 -58.855 1.00 15.96 130 GLU A N 1
ATOM 704 C CA . GLU A 1 96 ? -27.863 47.578 -60.113 1.00 16.43 130 GLU A CA 1
ATOM 705 C C . GLU A 1 96 ? -28.489 46.277 -60.593 1.00 22.10 130 GLU A C 1
ATOM 706 O O . GLU A 1 96 ? -28.430 45.266 -59.888 1.00 21.89 130 GLU A O 1
ATOM 712 N N . ARG A 1 97 ? -29.103 46.295 -61.774 1.00 17.46 131 ARG A N 1
ATOM 713 C CA . ARG A 1 97 ? -29.585 45.049 -62.364 1.00 21.19 131 ARG A CA 1
ATOM 714 C C . ARG A 1 97 ? -28.682 44.670 -63.528 1.00 16.89 131 ARG A C 1
ATOM 715 O O . ARG A 1 97 ? -28.616 45.381 -64.539 1.00 17.81 131 ARG A O 1
ATOM 723 N N . TRP A 1 98 ? -27.968 43.556 -63.360 1.00 19.54 132 TRP A N 1
ATOM 724 C CA . TRP A 1 98 ? -26.932 43.138 -64.293 1.00 18.19 132 TRP A CA 1
ATOM 725 C C . TRP A 1 98 ? -27.450 42.204 -65.375 1.00 16.83 132 TRP A C 1
ATOM 726 O O . TRP A 1 98 ? -28.307 41.367 -65.117 1.00 18.85 132 TRP A O 1
ATOM 737 N N . PHE A 1 99 ? -26.899 42.346 -66.574 1.00 15.45 133 PHE A N 1
ATOM 738 C CA . PHE A 1 99 ? -27.113 41.371 -67.636 1.00 14.28 133 PHE A CA 1
ATOM 739 C C . PHE A 1 99 ? -25.935 40.411 -67.663 1.00 14.02 133 PHE A C 1
ATOM 740 O O . PHE A 1 99 ? -24.790 40.821 -67.873 1.00 17.31 133 PHE A O 1
ATOM 748 N N . SER A 1 100 ? -26.221 39.133 -67.421 1.00 16.70 134 SER A N 1
ATOM 749 C CA . SER A 1 100 ? -25.219 38.076 -67.494 1.00 19.75 134 SER A CA 1
ATOM 750 C C . SER A 1 100 ? -25.543 37.218 -68.705 1.00 15.76 134 SER A C 1
ATOM 751 O O . SER A 1 100 ? -26.692 36.805 -68.880 1.00 21.67 134 SER A O 1
ATOM 754 N N . CYS A 1 101 ? -24.552 36.969 -69.551 1.00 13.81 135 CYS A N 1
ATOM 755 C CA . CYS A 1 101 ? -24.812 36.164 -70.738 1.00 15.39 135 CYS A CA 1
ATOM 756 C C . CYS A 1 101 ? -24.882 34.703 -70.330 1.00 16.94 135 CYS A C 1
ATOM 757 O O . CYS A 1 101 ? -23.898 34.137 -69.852 1.00 18.21 135 CYS A O 1
ATOM 760 N N . SER A 1 102 ? -26.055 34.110 -70.517 1.00 19.51 136 SER A N 1
ATOM 761 C CA . SER A 1 102 ? -26.288 32.707 -70.195 1.00 17.37 136 SER A CA 1
ATOM 762 C C . SER A 1 102 ? -26.723 31.974 -71.451 1.00 15.69 136 SER A C 1
ATOM 763 O O . SER A 1 102 ? -27.091 32.613 -72.430 1.00 14.07 136 SER A O 1
ATOM 766 N N . SER A 1 103 ? -26.726 30.646 -71.413 1.00 15.08 137 SER A N 1
ATOM 767 C CA . SER A 1 103 ? -27.092 29.882 -72.605 1.00 11.97 137 SER A CA 1
ATOM 768 C C . SER A 1 103 ? -28.482 30.245 -73.098 1.00 12.87 137 SER A C 1
ATOM 769 O O . SER A 1 103 ? -28.726 30.243 -74.310 1.00 18.06 137 SER A O 1
ATOM 772 N N . SER A 1 104 ? -29.375 30.594 -72.171 1.00 13.08 138 SER A N 1
ATOM 773 C CA . SER A 1 104 ? -30.779 30.852 -72.497 1.00 13.72 138 SER A CA 1
ATOM 774 C C . SER A 1 104 ? -30.938 32.024 -73.457 1.00 17.41 138 SER A C 1
ATOM 775 O O . SER A 1 104 ? -31.886 32.066 -74.227 1.00 20.56 138 SER A O 1
ATOM 778 N N . GLN A 1 105 ? -30.011 32.975 -73.411 1.00 17.08 139 GLN A N 1
ATOM 779 C CA . GLN A 1 105 ? -30.100 34.130 -74.301 1.00 20.15 139 GLN A CA 1
ATOM 780 C C . GLN A 1 105 ? -28.905 34.256 -75.230 1.00 18.69 139 GLN A C 1
ATOM 781 O O . GLN A 1 105 ? -28.628 35.343 -75.748 1.00 18.12 139 GLN A O 1
ATOM 787 N N . CYS A 1 106 ? -28.218 33.139 -75.447 1.00 15.99 140 CYS A N 1
ATOM 788 C CA . CYS A 1 106 ? -26.962 33.114 -76.195 1.00 15.31 140 CYS A CA 1
ATOM 789 C C . CYS A 1 106 ? -27.211 32.687 -77.630 1.00 17.55 140 CYS A C 1
ATOM 790 O O . CYS A 1 106 ? -27.915 31.718 -77.865 1.00 23.07 140 CYS A O 1
ATOM 793 N N . SER A 1 107 ? -26.646 33.427 -78.583 1.00 12.71 141 SER A N 1
ATOM 794 C CA . SER A 1 107 ? -26.798 33.134 -80.009 1.00 19.43 141 SER A CA 1
ATOM 795 C C . SER A 1 107 ? -25.529 32.526 -80.599 1.00 13.35 141 SER A C 1
ATOM 796 O O . SER A 1 107 ? -24.432 33.057 -80.409 1.00 15.30 141 SER A O 1
ATOM 799 N N . GLY A 1 108 ? -25.687 31.436 -81.347 1.00 13.34 142 GLY A N 1
ATOM 800 C CA . GLY A 1 108 ? -24.545 30.752 -81.934 1.00 14.31 142 GLY A CA 1
ATOM 801 C C . GLY A 1 108 ? -24.335 29.337 -81.416 1.00 14.55 142 GLY A C 1
ATOM 802 O O . GLY A 1 108 ? -25.206 28.747 -80.768 1.00 14.99 142 GLY A O 1
ATOM 803 N N . TYR A 1 109 ? -23.171 28.780 -81.711 1.00 13.16 143 TYR A N 1
ATOM 804 C CA . TYR A 1 109 ? -22.846 27.439 -81.254 1.00 16.18 143 TYR A CA 1
ATOM 805 C C . TYR A 1 109 ? -22.553 27.492 -79.774 1.00 17.12 143 TYR A C 1
ATOM 806 O O . TYR A 1 109 ? -21.781 28.343 -79.338 1.00 24.24 143 TYR A O 1
ATOM 815 N N . SER A 1 110 ? -23.148 26.556 -79.037 1.00 18.60 144 SER A N 1
ATOM 816 C CA . SER A 1 110 ? -23.150 26.533 -77.577 1.00 26.12 144 SER A CA 1
ATOM 817 C C . SER A 1 110 ? -21.875 27.073 -76.946 1.00 26.67 144 SER A C 1
ATOM 818 O O . SER A 1 110 ? -21.884 28.119 -76.297 1.00 26.12 144 SER A O 1
ATOM 821 N N . ARG A 1 111 ? -20.772 26.380 -77.187 1.00 26.54 145 ARG A N 1
ATOM 822 C CA . ARG A 1 111 ? -19.498 26.715 -76.567 1.00 25.07 145 ARG A CA 1
ATOM 823 C C . ARG A 1 111 ? -18.917 28.075 -76.981 1.00 32.34 145 ARG A C 1
ATOM 824 O O . ARG A 1 111 ? -18.023 28.602 -76.322 1.00 44.38 145 ARG A O 1
ATOM 832 N N . LYS A 1 112 ? -19.430 28.639 -78.066 1.00 23.15 146 LYS A N 1
ATOM 833 C CA . LYS A 1 112 ? -18.848 29.836 -78.671 1.00 17.13 146 LYS A CA 1
ATOM 834 C C . LYS A 1 112 ? -19.897 30.934 -78.916 1.00 24.39 146 LYS A C 1
ATOM 835 O O . LYS A 1 112 ? -19.690 31.862 -79.700 1.00 20.90 146 LYS A O 1
ATOM 841 N N . CYS A 1 113 ? -21.029 30.835 -78.237 1.00 16.92 147 CYS A N 1
ATOM 842 C CA . CYS A 1 113 ? -22.102 31.795 -78.460 1.00 17.47 147 CYS A CA 1
ATOM 843 C C . CYS A 1 113 ? -21.859 33.128 -77.738 1.00 21.06 147 CYS A C 1
ATOM 844 O O . CYS A 1 113 ? -21.000 33.221 -76.855 1.00 20.06 147 CYS A O 1
ATOM 847 N N . ASP A 1 114 ? -22.628 34.152 -78.114 1.00 17.85 148 ASP A N 1
ATOM 848 C CA . ASP A 1 114 ? -22.638 35.412 -77.374 1.00 13.77 148 ASP A CA 1
ATOM 849 C C . ASP A 1 114 ? -24.063 35.925 -77.250 1.00 18.08 148 ASP A C 1
ATOM 850 O O . ASP A 1 114 ? -24.946 35.506 -77.997 1.00 17.66 148 ASP A O 1
ATOM 855 N N . CYS A 1 115 ? -24.283 36.840 -76.311 1.00 14.34 149 CYS A N 1
ATOM 856 C CA . CYS A 1 115 ? -25.616 37.389 -76.076 1.00 15.32 149 CYS A CA 1
ATOM 857 C C . CYS A 1 115 ? -25.795 38.818 -76.554 1.00 15.13 149 CYS A C 1
ATOM 858 O O . CYS A 1 115 ? -26.587 39.561 -75.973 1.00 16.25 149 CYS A O 1
ATOM 861 N N . GLN A 1 116 ? -25.079 39.215 -77.600 1.00 16.63 150 GLN A N 1
ATOM 862 C CA . GLN A 1 116 ? -25.097 40.618 -77.999 1.00 20.29 150 GLN A CA 1
ATOM 863 C C . GLN A 1 116 ? -26.494 41.165 -78.270 1.00 15.50 150 GLN A C 1
ATOM 864 O O . GLN A 1 116 ? -26.831 42.247 -77.794 1.00 15.23 150 GLN A O 1
ATOM 870 N N . GLU A 1 117 ? -27.314 40.431 -79.020 1.00 16.30 151 GLU A N 1
ATOM 871 C CA . GLU A 1 117 ? -28.641 40.956 -79.344 1.00 19.92 151 GLU A CA 1
ATOM 872 C C . GLU A 1 117 ? -29.510 41.142 -78.098 1.00 17.78 151 GLU A C 1
ATOM 873 O O . GLU A 1 117 ? -30.175 42.165 -77.955 1.00 17.78 151 GLU A O 1
ATOM 879 N N . LYS A 1 118 ? -29.515 40.149 -77.211 1.00 14.24 152 LYS A N 1
ATOM 880 C CA . LYS A 1 118 ? -30.305 40.235 -75.991 1.00 13.79 152 LYS A CA 1
ATOM 881 C C . LYS A 1 118 ? -29.758 41.304 -75.049 1.00 16.42 152 LYS A C 1
ATOM 882 O O . LYS A 1 118 ? -30.533 41.974 -74.371 1.00 16.03 152 LYS A O 1
ATOM 888 N N . HIS A 1 119 ? -28.438 41.461 -75.015 1.00 13.27 153 HIS A N 1
ATOM 889 C CA . HIS A 1 119 ? -27.822 42.511 -74.200 1.00 11.84 153 HIS A CA 1
ATOM 890 C C . HIS A 1 119 ? -28.258 43.887 -74.702 1.00 16.36 153 HIS A C 1
ATOM 891 O O . HIS A 1 119 ? -28.650 44.754 -73.912 1.00 16.66 153 HIS A O 1
ATOM 898 N N . GLU A 1 120 ? -28.198 44.075 -76.018 1.00 19.72 154 GLU A N 1
ATOM 899 C CA . GLU A 1 120 ? -28.606 45.332 -76.642 1.00 18.44 154 GLU A CA 1
ATOM 900 C C . GLU A 1 120 ? -30.046 45.683 -76.282 1.00 16.69 154 GLU A C 1
ATOM 901 O O . GLU A 1 120 ? -30.366 46.836 -76.003 1.00 17.81 154 GLU A O 1
ATOM 907 N N . GLN A 1 121 ? -30.912 44.673 -76.290 1.00 18.93 155 GLN A N 1
ATOM 908 C CA . GLN A 1 121 ? -32.310 44.862 -75.924 1.00 17.57 155 GLN A CA 1
ATOM 909 C C . GLN A 1 121 ? -32.437 45.290 -74.460 1.00 21.21 155 GLN A C 1
ATOM 910 O O . GLN A 1 121 ? -33.174 46.225 -74.134 1.00 21.18 155 GLN A O 1
ATOM 916 N N . PHE A 1 122 ? -31.697 44.607 -73.591 1.00 15.50 156 PHE A N 1
ATOM 917 C CA . PHE A 1 122 ? -31.689 44.906 -72.165 1.00 16.49 156 PHE A CA 1
ATOM 918 C C . PHE A 1 122 ? -31.191 46.320 -71.892 1.00 17.31 156 PHE A C 1
ATOM 919 O O . PHE A 1 122 ? -31.716 47.013 -71.018 1.00 16.83 156 PHE A O 1
ATOM 927 N N . ARG A 1 123 ? -30.175 46.741 -72.635 1.00 19.85 157 ARG A N 1
ATOM 928 C CA . ARG A 1 123 ? -29.624 48.084 -72.485 1.00 18.56 157 ARG A CA 1
ATOM 929 C C . ARG A 1 123 ? -30.634 49.137 -72.938 1.00 18.69 157 ARG A C 1
ATOM 930 O O . ARG A 1 123 ? -30.848 50.148 -72.255 1.00 19.33 157 ARG A O 1
ATOM 938 N N . ASN A 1 124 ? -31.271 48.893 -74.080 1.00 17.19 158 ASN A N 1
ATOM 939 C CA . ASN A 1 124 ? -32.285 49.818 -74.582 1.00 21.52 158 ASN A CA 1
ATOM 940 C C . ASN A 1 124 ? -33.472 49.885 -73.637 1.00 20.82 158 ASN A C 1
ATOM 941 O O . ASN A 1 124 ? -34.081 50.943 -73.466 1.00 23.95 158 ASN A O 1
ATOM 946 N N . LYS A 1 125 ? -33.795 48.752 -73.020 1.00 21.07 159 LYS A N 1
ATOM 947 C CA . LYS A 1 125 ? -34.907 48.686 -72.081 1.00 21.78 159 LYS A CA 1
ATOM 948 C C . LYS A 1 125 ? -34.617 49.548 -70.858 1.00 21.23 159 LYS A C 1
ATOM 949 O O . LYS A 1 125 ? -35.497 50.247 -70.342 1.00 22.73 159 LYS A O 1
ATOM 955 N N . CYS A 1 126 ? -33.374 49.487 -70.401 1.00 19.14 160 CYS A N 1
ATOM 956 C CA . CYS A 1 126 ? -32.942 50.288 -69.266 1.00 19.53 160 CYS A CA 1
ATOM 957 C C . CYS A 1 126 ? -33.259 51.768 -69.470 1.00 21.57 160 CYS A C 1
ATOM 958 O O . CYS A 1 126 ? -33.919 52.392 -68.636 1.00 22.32 160 CYS A O 1
ATOM 961 N N . TYR A 1 127 ? -32.799 52.312 -70.593 1.00 22.59 161 TYR A N 1
ATOM 962 C CA . TYR A 1 127 ? -33.039 53.712 -70.919 1.00 27.01 161 TYR A CA 1
ATOM 963 C C . TYR A 1 127 ? -34.527 54.038 -71.036 1.00 26.63 161 TYR A C 1
ATOM 964 O O . TYR A 1 127 ? -34.963 55.114 -70.635 1.00 24.93 161 TYR A O 1
ATOM 973 N N . SER A 1 128 ? -35.310 53.106 -71.563 1.00 25.77 162 SER A N 1
ATOM 974 C CA . SER A 1 128 ? -36.747 53.314 -71.663 1.00 22.09 162 SER A CA 1
ATOM 975 C C . SER A 1 128 ? -37.405 53.387 -70.279 1.00 29.94 162 SER A C 1
ATOM 976 O O . SER A 1 128 ? -38.470 53.982 -70.118 1.00 31.25 162 SER A O 1
ATOM 979 N N . GLN A 1 129 ? -36.762 52.788 -69.282 1.00 29.50 163 GLN A N 1
ATOM 980 C CA . GLN A 1 129 ? -37.309 52.756 -67.928 1.00 23.92 163 GLN A CA 1
ATOM 981 C C . GLN A 1 129 ? -36.733 53.881 -67.083 1.00 25.49 163 GLN A C 1
ATOM 982 O O . GLN A 1 129 ? -36.947 53.929 -65.871 1.00 34.26 163 GLN A O 1
ATOM 988 N N . GLY A 1 130 ? -35.984 54.772 -67.722 1.00 27.02 164 GLY A N 1
ATOM 989 C CA . GLY A 1 130 ? -35.434 55.924 -67.034 1.00 28.94 164 GLY A CA 1
ATOM 990 C C . GLY A 1 130 ? -34.150 55.629 -66.291 1.00 26.96 164 GLY A C 1
ATOM 991 O O . GLY A 1 130 ? -33.689 56.429 -65.472 1.00 26.24 164 GLY A O 1
ATOM 992 N N . GLY A 1 131 ? -33.556 54.477 -66.572 1.00 23.41 165 GLY A N 1
ATOM 993 C CA . GLY A 1 131 ? -32.314 54.118 -65.919 1.00 18.43 165 GLY A CA 1
ATOM 994 C C . GLY A 1 131 ? -31.110 54.696 -66.632 1.00 23.59 165 GLY A C 1
ATOM 995 O O . GLY A 1 131 ? -31.240 55.368 -67.664 1.00 26.52 165 GLY A O 1
ATOM 996 N N . GLN A 1 132 ? -29.940 54.460 -66.054 1.00 21.52 166 GLN A N 1
ATOM 997 C CA . GLN A 1 132 ? -28.672 54.720 -66.716 1.00 27.27 166 GLN A CA 1
ATOM 998 C C . GLN A 1 132 ? -27.958 53.396 -66.898 1.00 21.59 166 GLN A C 1
ATOM 999 O O . GLN A 1 132 ? -28.028 52.538 -66.024 1.00 21.78 166 GLN A O 1
ATOM 1005 N N . TYR A 1 133 ? -27.299 53.212 -68.034 1.00 17.77 167 TYR A N 1
ATOM 1006 C CA . TYR A 1 133 ? -26.643 51.944 -68.302 1.00 16.81 167 TYR A CA 1
ATOM 1007 C C . TYR A 1 133 ? -25.128 52.054 -68.240 1.00 20.30 167 TYR A C 1
ATOM 1008 O O . TYR A 1 133 ? -24.536 53.062 -68.632 1.00 21.79 167 TYR A O 1
ATOM 1017 N N . SER A 1 134 ? -24.504 50.998 -67.737 1.00 15.92 168 SER A N 1
ATOM 1018 C CA . SER A 1 134 ? -23.059 50.879 -67.757 1.00 18.90 168 SER A CA 1
ATOM 1019 C C . SER A 1 134 ? -22.696 49.611 -68.515 1.00 23.09 168 SER A C 1
ATOM 1020 O O . SER A 1 134 ? -23.004 48.511 -68.056 1.00 19.41 168 SER A O 1
ATOM 1023 N N . THR A 1 135 ? -22.060 49.759 -69.675 1.00 17.16 169 THR A N 1
ATOM 1024 C CA . THR A 1 135 ? -21.653 48.596 -70.466 1.00 18.15 169 THR A CA 1
ATOM 1025 C C . THR A 1 135 ? -20.285 48.117 -70.008 1.00 22.02 169 THR A C 1
ATOM 1026 O O . THR A 1 135 ? -19.350 48.907 -69.892 1.00 22.74 169 THR A O 1
ATOM 1030 N N . GLN A 1 136 ? -20.180 46.823 -69.728 1.00 17.55 170 GLN A N 1
ATOM 1031 C CA . GLN A 1 136 ? -18.935 46.246 -69.238 1.00 18.83 170 GLN A CA 1
ATOM 1032 C C . GLN A 1 136 ? -18.257 45.369 -70.272 1.00 19.42 170 GLN A C 1
ATOM 1033 O O . GLN A 1 136 ? -17.029 45.333 -70.351 1.00 21.33 170 GLN A O 1
ATOM 1039 N N . SER A 1 137 ? -19.050 44.647 -71.058 1.00 16.18 171 SER A N 1
ATOM 1040 C CA . SER A 1 137 ? -18.495 43.807 -72.113 1.00 15.94 171 SER A CA 1
ATOM 1041 C C . SER A 1 137 ? -19.355 43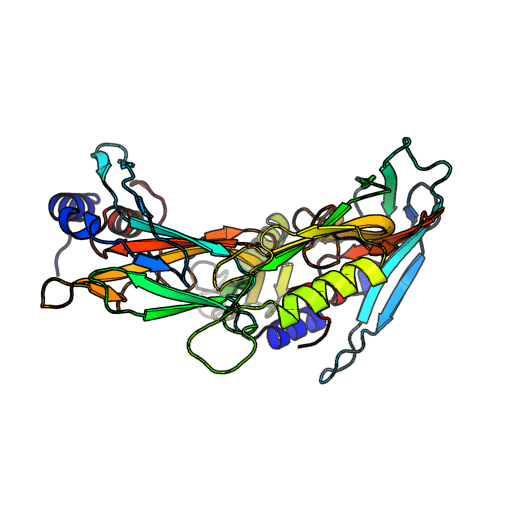.890 -73.356 1.00 21.79 171 SER A C 1
ATOM 1042 O O . SER A 1 137 ? -20.502 43.445 -73.352 1.00 21.24 171 SER A O 1
ATOM 1045 N N . SER A 1 138 ? -18.800 44.472 -74.415 1.00 20.25 172 SER A N 1
ATOM 1046 C CA . SER A 1 138 ? -19.536 44.640 -75.660 1.00 21.52 172 SER A CA 1
ATOM 1047 C C . SER A 1 138 ? -19.711 43.317 -76.397 1.00 17.13 172 SER A C 1
ATOM 1048 O O . SER A 1 138 ? -20.775 43.050 -76.953 1.00 22.59 172 SER A O 1
ATOM 1051 N N . LYS A 1 139 ? -18.675 42.490 -76.392 1.00 16.90 173 LYS A N 1
ATOM 1052 C CA . LYS A 1 139 ? -18.751 41.208 -77.078 1.00 18.28 173 LYS A CA 1
ATOM 1053 C C . LYS A 1 139 ? -19.736 40.271 -76.382 1.00 21.32 173 LYS A C 1
ATOM 1054 O O . LYS A 1 139 ? -20.279 39.367 -77.015 1.00 19.02 173 LYS A O 1
ATOM 1060 N N . CYS A 1 140 ? -19.942 40.497 -75.082 1.00 19.02 174 CYS A N 1
ATOM 1061 C CA . CYS A 1 140 ? -20.934 39.780 -74.273 1.00 12.45 174 CYS A CA 1
ATOM 1062 C C . CYS A 1 140 ? -20.969 38.273 -74.565 1.00 18.93 174 CYS A C 1
ATOM 1063 O O . CYS A 1 140 ? -22.003 37.744 -74.983 1.00 15.58 174 CYS A O 1
ATOM 1066 N N . ARG A 1 141 ? -19.833 37.606 -74.360 1.00 18.46 175 ARG A N 1
ATOM 1067 C CA . ARG A 1 141 ? -19.700 36.166 -74.606 1.00 18.23 175 ARG A CA 1
ATOM 1068 C C . ARG A 1 141 ? -20.343 35.375 -73.487 1.00 15.19 175 ARG A C 1
ATOM 1069 O O . ARG A 1 141 ? -20.595 35.919 -72.416 1.00 17.17 175 ARG A O 1
ATOM 1077 N N . LEU A 1 142 ? -20.574 34.090 -73.733 1.00 14.57 176 LEU A N 1
ATOM 1078 C CA . LEU A 1 142 ? -21.141 33.197 -72.726 1.00 14.43 176 LEU A CA 1
ATOM 1079 C C . LEU A 1 142 ? -20.424 33.351 -71.397 1.00 17.05 176 LEU A C 1
ATOM 1080 O O . LEU A 1 142 ? -19.196 33.282 -71.339 1.00 23.70 176 LEU A O 1
ATOM 1085 N N . GLY A 1 143 ? -21.191 33.593 -70.337 1.00 19.65 177 GLY A N 1
ATOM 1086 C CA . GLY A 1 143 ? -20.633 33.648 -68.999 1.00 24.88 177 GLY A CA 1
ATOM 1087 C C . GLY A 1 143 ? -20.205 35.032 -68.546 1.00 24.90 177 GLY A C 1
ATOM 1088 O O . GLY A 1 143 ? -19.899 35.228 -67.364 1.00 25.93 177 GLY A O 1
ATOM 1089 N N . GLU A 1 144 ? -20.183 35.994 -69.468 1.00 18.62 178 GLU A N 1
ATOM 1090 C CA . GLU A 1 144 ? -19.752 37.349 -69.126 1.00 21.29 178 GLU A CA 1
ATOM 1091 C C . GLU A 1 144 ? -20.844 38.177 -68.457 1.00 21.88 178 GLU A C 1
ATOM 1092 O O . GLU A 1 144 ? -22.031 38.023 -68.744 1.00 19.64 178 GLU A O 1
ATOM 1098 N N . LYS A 1 145 ? -20.424 39.058 -67.554 1.00 23.64 179 LYS A N 1
ATOM 1099 C CA . LYS A 1 145 ? -21.296 40.109 -67.045 1.00 19.01 179 LYS A CA 1
ATOM 1100 C C . LYS A 1 145 ? -21.162 41.281 -67.998 1.00 22.02 179 LYS A C 1
ATOM 1101 O O . LYS A 1 145 ? -20.128 41.952 -68.008 1.00 24.55 179 LYS A O 1
ATOM 1107 N N . CYS A 1 146 ? -22.190 41.521 -68.802 1.00 16.11 180 CYS A N 1
ATOM 1108 C CA . CYS A 1 146 ? -22.040 42.425 -69.941 1.00 15.96 180 CYS A CA 1
ATOM 1109 C C . CYS A 1 146 ? -22.297 43.882 -69.609 1.00 18.70 180 CYS A C 1
ATOM 1110 O O . CYS A 1 146 ? -21.744 44.778 -70.250 1.00 18.52 180 CYS A O 1
ATOM 1113 N N . GLY A 1 147 ? -23.128 44.125 -68.608 1.00 15.02 181 GLY A N 1
ATOM 1114 C CA . GLY A 1 147 ? -23.420 45.486 -68.203 1.00 17.81 181 GLY A CA 1
ATOM 1115 C C . GLY A 1 147 ? -24.513 45.512 -67.164 1.00 21.65 181 GLY A C 1
ATOM 1116 O O . GLY A 1 147 ? -25.000 44.456 -66.755 1.00 18.47 181 GLY A O 1
ATOM 1117 N N . TYR A 1 148 ? -24.895 46.705 -66.717 1.00 16.82 182 TYR A N 1
ATOM 1118 C CA . TYR A 1 148 ? -25.947 46.791 -65.719 1.00 20.35 182 TYR A CA 1
ATOM 1119 C C . TYR A 1 148 ? -26.744 48.068 -65.812 1.00 16.82 182 TYR A C 1
ATOM 1120 O O . TYR A 1 148 ? -26.220 49.134 -66.151 1.00 18.63 182 TYR A O 1
ATOM 1129 N N . CYS A 1 149 ? -28.030 47.933 -65.523 1.00 14.41 183 CYS A N 1
ATOM 1130 C CA . CYS A 1 149 ? -28.930 49.062 -65.455 1.00 16.04 183 CYS A CA 1
ATOM 1131 C C . CYS A 1 149 ? -28.960 49.594 -64.035 1.00 23.10 183 CYS A C 1
ATOM 1132 O O . CYS A 1 149 ? -29.055 48.821 -63.071 1.00 18.15 183 CYS A O 1
ATOM 1135 N N . LYS A 1 150 ? -28.892 50.915 -63.907 1.00 14.95 184 LYS A N 1
ATOM 1136 C CA . LYS A 1 150 ? -28.793 51.532 -62.595 1.00 18.60 184 LYS A CA 1
ATOM 1137 C C . LYS A 1 150 ? -30.004 52.401 -62.290 1.00 15.07 184 LYS A C 1
ATOM 1138 O O . LYS A 1 150 ? -30.393 53.240 -63.101 1.00 17.96 184 LYS A O 1
ATOM 1144 N N . GLN A 1 151 ? -30.606 52.183 -61.121 1.00 12.31 185 GLN A N 1
ATOM 1145 C CA . GLN A 1 151 ? -31.721 53.004 -60.674 1.00 13.80 185 GLN A CA 1
ATOM 1146 C C . GLN A 1 151 ? -31.457 53.511 -59.266 1.00 15.07 185 GLN A C 1
ATOM 1147 O O . GLN A 1 151 ? -30.938 52.776 -58.427 1.00 16.68 185 GLN A O 1
ATOM 1153 N N . GLU A 1 152 ? -31.797 54.772 -59.014 1.00 14.44 186 GLU A N 1
ATOM 1154 C CA . GLU A 1 152 ? -31.667 55.340 -57.671 1.00 14.68 186 GLU A CA 1
ATOM 1155 C C . GLU A 1 152 ? -32.986 55.256 -56.924 1.00 13.07 186 GLU A C 1
ATOM 1156 O O . GLU A 1 152 ? -34.021 55.706 -57.429 1.00 12.55 186 GLU A O 1
ATOM 1162 N N . VAL A 1 153 ? -32.950 54.662 -55.734 1.00 11.93 187 VAL A N 1
ATOM 1163 C CA . VAL A 1 153 ? -34.150 54.491 -54.919 1.00 11.91 187 VAL A CA 1
ATOM 1164 C C . VAL A 1 153 ? -33.952 54.960 -53.482 1.00 12.09 187 VAL A C 1
ATOM 1165 O O . VAL A 1 153 ? -32.821 54.988 -52.967 1.00 12.73 187 VAL A O 1
ATOM 1169 N N . TYR A 1 154 ? -35.058 55.320 -52.836 1.00 10.69 188 TYR A N 1
ATOM 1170 C CA . TYR A 1 154 ? -35.009 55.834 -51.473 1.00 9.87 188 TYR A CA 1
ATOM 1171 C C . TYR A 1 154 ? -36.006 55.110 -50.588 1.00 9.38 188 TYR A C 1
ATOM 1172 O O . TYR A 1 154 ? -37.186 54.978 -50.943 1.00 9.82 188 TYR A O 1
ATOM 1181 N N . LEU A 1 155 ? -35.538 54.660 -49.434 1.00 8.72 189 LEU A N 1
ATOM 1182 C CA . LEU A 1 155 ? -36.376 53.927 -48.495 1.00 8.47 189 LEU A CA 1
ATOM 1183 C C . LEU A 1 155 ? -37.606 54.717 -48.056 1.00 10.11 189 LEU A C 1
ATOM 1184 O O . LEU A 1 155 ? -37.492 55.869 -47.619 1.00 9.30 189 LEU A O 1
ATOM 1189 N N . SER A 1 156 ? -38.768 54.072 -48.143 1.00 9.36 190 SER A N 1
ATOM 1190 C CA . SER A 1 156 ? -40.038 54.691 -47.784 1.00 8.38 190 SER A CA 1
ATOM 1191 C C . SER A 1 156 ? -40.809 53.829 -46.792 1.00 10.89 190 SER A C 1
ATOM 1192 O O . SER A 1 156 ? -41.489 54.343 -45.909 1.00 11.22 190 SER A O 1
ATOM 1195 N N . LYS A 1 157 ? -40.720 52.517 -46.980 1.00 9.04 191 LYS A N 1
ATOM 1196 C CA . LYS A 1 157 ? -41.428 51.561 -46.136 1.00 7.69 191 LYS A CA 1
ATOM 1197 C C . LYS A 1 157 ? -40.456 50.440 -45.800 1.00 10.47 191 LYS A C 1
ATOM 1198 O O . LYS A 1 157 ? -39.938 49.788 -46.697 1.00 9.62 191 LYS A O 1
ATOM 1204 N N . LEU A 1 158 ? -40.206 50.231 -44.507 1.00 10.65 192 LEU A N 1
ATOM 1205 C CA . LEU A 1 158 ? -39.285 49.209 -44.062 1.00 9.26 192 LEU A CA 1
ATOM 1206 C C . LEU A 1 158 ? -40.092 48.081 -43.439 1.00 11.94 192 LEU A C 1
ATOM 1207 O O . LEU A 1 158 ? -40.867 48.333 -42.524 1.00 9.19 192 LEU A O 1
ATOM 1212 N N . TYR A 1 159 ? -39.954 46.867 -43.968 1.00 7.62 193 TYR A N 1
ATOM 1213 C CA . TYR A 1 159 ? -40.683 45.699 -43.459 1.00 7.33 193 TYR A CA 1
ATOM 1214 C C . TYR A 1 159 ? -39.786 44.818 -42.619 1.00 10.24 193 TYR A C 1
ATOM 1215 O O . TYR A 1 159 ? -38.750 44.361 -43.107 1.00 11.86 193 TYR A O 1
ATOM 1224 N N . LEU A 1 160 ? -40.182 44.545 -41.377 1.00 9.24 194 LEU A N 1
ATOM 1225 C CA . LEU A 1 160 ? -39.375 43.726 -40.484 1.00 8.54 194 LEU A CA 1
ATOM 1226 C C . LEU A 1 160 ? -40.174 42.504 -40.081 1.00 9.87 194 LEU A C 1
ATOM 1227 O O . LEU A 1 160 ? -41.404 42.546 -40.112 1.00 7.09 194 LEU A O 1
ATOM 1232 N N . VAL A 1 161 ? -39.485 41.421 -39.725 1.00 8.39 195 VAL A N 1
ATOM 1233 C CA . VAL A 1 161 ? -40.169 40.180 -39.359 1.00 7.45 195 VAL A CA 1
ATOM 1234 C C . VAL A 1 161 ? -39.645 39.595 -38.056 1.00 11.13 195 VAL A C 1
ATOM 1235 O O . VAL A 1 161 ? -38.428 39.500 -37.834 1.00 9.74 195 VAL A O 1
ATOM 1239 N N . ALA A 1 162 ? -40.579 39.220 -37.188 1.00 11.49 196 ALA A N 1
ATOM 1240 C CA . ALA A 1 162 ? -40.240 38.506 -35.953 1.00 10.95 196 ALA A CA 1
ATOM 1241 C C . ALA A 1 162 ? -40.710 37.063 -36.018 1.00 12.97 196 ALA A C 1
ATOM 1242 O O . ALA A 1 162 ? -41.766 36.772 -36.574 1.00 12.53 196 ALA A O 1
ATOM 1244 N N . ALA A 1 163 ? -39.920 36.175 -35.425 1.00 11.72 197 ALA A N 1
ATOM 1245 C CA . ALA A 1 163 ? -40.223 34.748 -35.305 1.00 11.28 197 ALA A CA 1
ATOM 1246 C C . ALA A 1 163 ? -40.446 34.358 -33.849 1.00 12.99 197 ALA A C 1
ATOM 1247 O O . ALA A 1 163 ? -39.847 34.946 -32.945 1.00 14.97 197 ALA A O 1
ATOM 1249 N N . SER A 1 164 ? -41.287 33.360 -33.619 1.00 17.09 198 SER A N 1
ATOM 1250 C CA . SER A 1 164 ? -41.419 32.805 -32.271 1.00 17.65 198 SER A CA 1
ATOM 1251 C C . SER A 1 164 ? -40.081 32.301 -31.749 1.00 25.05 198 SER A C 1
ATOM 1252 O O . SER A 1 164 ? -39.292 31.724 -32.496 1.00 24.38 198 SER A O 1
ATOM 1255 N N . ASP A 1 165 ? -39.818 32.522 -30.467 1.00 23.59 199 ASP A N 1
ATOM 1256 C CA . ASP A 1 165 ? -38.754 31.776 -29.812 1.00 26.04 199 ASP A CA 1
ATOM 1257 C C . ASP A 1 165 ? -39.374 30.451 -29.345 1.00 29.26 199 ASP A C 1
ATOM 1258 O O . ASP A 1 165 ? -40.493 30.105 -29.746 1.00 37.10 199 ASP A O 1
ATOM 1263 N N . GLY A 1 166 ? -38.677 29.697 -28.513 1.00 37.56 200 GLY A N 1
ATOM 1264 C CA . GLY A 1 166 ? -39.275 28.469 -28.025 1.00 39.80 200 GLY A CA 1
ATOM 1265 C C . GLY A 1 166 ? -40.292 28.719 -26.925 1.00 38.12 200 GLY A C 1
ATOM 1266 O O . GLY A 1 166 ? -40.988 27.799 -26.488 1.00 36.71 200 GLY A O 1
ATOM 1267 N N . LYS A 1 167 ? -40.397 29.974 -26.498 1.00 26.90 201 LYS A N 1
ATOM 1268 C CA . LYS A 1 167 ? -40.931 30.274 -25.174 1.00 23.50 201 LYS A CA 1
ATOM 1269 C C . LYS A 1 167 ? -42.129 31.226 -25.141 1.00 24.82 201 LYS A C 1
ATOM 1270 O O . LYS A 1 167 ? -42.371 31.870 -24.118 1.00 25.93 201 LYS A O 1
ATOM 1276 N N . GLY A 1 168 ? -42.871 31.337 -26.239 1.00 18.56 202 GLY A N 1
ATOM 1277 C CA . GLY A 1 168 ? -44.080 32.144 -26.231 1.00 20.48 202 GLY A CA 1
ATOM 1278 C C . GLY A 1 168 ? -43.899 33.628 -26.507 1.00 14.41 202 GLY A C 1
ATOM 1279 O O . GLY A 1 168 ? -44.858 34.415 -26.443 1.00 16.38 202 GLY A O 1
ATOM 1280 N N . GLU A 1 169 ? -42.667 34.015 -26.810 1.00 14.70 203 GLU A N 1
ATOM 1281 C CA . GLU A 1 169 ? -42.384 35.374 -27.239 1.00 12.33 203 GLU A CA 1
ATOM 1282 C C . GLU A 1 169 ? -41.726 35.346 -28.619 1.00 13.21 203 GLU A C 1
ATOM 1283 O O . GLU A 1 169 ? -41.836 34.341 -29.340 1.00 13.34 203 GLU A O 1
ATOM 1289 N N . TYR A 1 170 ? -41.097 36.455 -29.002 1.00 10.75 204 TYR A N 1
ATOM 1290 C CA . TYR A 1 170 ? -40.590 36.634 -30.366 1.00 15.31 204 TYR A CA 1
ATOM 1291 C C . TYR A 1 170 ? -39.188 37.244 -30.383 1.00 13.18 204 TYR A C 1
ATOM 1292 O O . TYR A 1 170 ? -38.746 37.829 -29.390 1.00 14.29 204 TYR A O 1
ATOM 1301 N N . ARG A 1 171 ? -38.498 37.084 -31.517 1.00 16.16 205 ARG A N 1
ATOM 1302 C CA . ARG A 1 171 ? -37.163 37.645 -31.740 1.00 15.36 205 ARG A CA 1
ATOM 1303 C C . ARG A 1 171 ? -37.056 37.915 -33.231 1.00 11.40 205 ARG A C 1
ATOM 1304 O O . ARG A 1 171 ? -37.883 37.403 -33.991 1.00 14.51 205 ARG A O 1
ATOM 1312 N N . GLU A 1 172 ? -36.071 38.700 -33.671 1.00 10.32 206 GLU A N 1
ATOM 1313 C CA . GLU A 1 172 ? -36.001 38.950 -35.107 1.00 12.78 206 GLU A CA 1
ATOM 1314 C C . GLU A 1 172 ? -35.832 37.648 -35.864 1.00 13.61 206 GLU A C 1
ATOM 1315 O O . GLU A 1 172 ? -35.029 36.777 -35.471 1.00 13.10 206 GLU A O 1
ATOM 1321 N N . SER A 1 173 ? -36.608 37.518 -36.934 1.00 10.75 207 SER A N 1
ATOM 1322 C CA . SER A 1 173 ? -36.503 36.379 -37.833 1.00 10.15 207 SER A CA 1
ATOM 1323 C C . SER A 1 173 ? -35.093 36.227 -38.378 1.00 15.10 207 SER A C 1
ATOM 1324 O O . SER A 1 173 ? -34.417 37.213 -38.714 1.00 16.05 207 SER A O 1
ATOM 1327 N N . THR A 1 174 ? -34.667 34.973 -38.444 1.00 14.48 208 THR A N 1
ATOM 1328 C CA . THR A 1 174 ? -33.444 34.561 -39.104 1.00 17.46 208 THR A CA 1
ATOM 1329 C C . THR A 1 174 ? -33.642 34.465 -40.611 1.00 17.13 208 THR A C 1
ATOM 1330 O O . THR A 1 174 ? -32.809 34.921 -41.396 1.00 19.35 208 THR A O 1
ATOM 1334 N N . GLN A 1 175 ? -34.765 33.888 -41.017 1.00 12.89 209 GLN A N 1
ATOM 1335 C CA . GLN A 1 175 ? -34.971 33.569 -42.418 1.00 17.93 209 GLN A CA 1
ATOM 1336 C C . GLN A 1 175 ? -35.508 34.765 -43.209 1.00 17.99 209 GLN A C 1
ATOM 1337 O O . GLN A 1 175 ? -35.153 34.971 -44.374 1.00 19.12 209 GLN A O 1
ATOM 1343 N N . TYR A 1 176 ? -36.356 35.567 -42.587 1.00 11.88 210 TYR A N 1
ATOM 1344 C CA . TYR A 1 176 ? -36.958 36.680 -43.317 1.00 10.82 210 TYR A CA 1
ATOM 1345 C C . TYR A 1 176 ? -36.369 38.006 -42.882 1.00 13.70 210 TYR A C 1
ATOM 1346 O O . TYR A 1 176 ? -36.590 38.439 -41.748 1.00 12.77 210 TYR A O 1
ATOM 1355 N N . GLN A 1 177 ? -35.626 38.661 -43.776 1.00 10.26 211 GLN A N 1
ATOM 1356 C CA . GLN A 1 177 ? -35.049 39.965 -43.475 1.00 10.94 211 GLN A CA 1
ATOM 1357 C C . GLN A 1 177 ? -35.992 41.059 -43.961 1.00 12.87 211 GLN A C 1
ATOM 1358 O O . GLN A 1 177 ? -35.762 42.239 -43.730 1.00 15.11 211 GLN A O 1
ATOM 1364 N N . SER A 1 178 ? -37.032 40.645 -44.681 1.00 7.38 212 SER A N 1
ATOM 1365 C CA . SER A 1 178 ? -38.143 41.519 -45.039 1.00 8.02 212 SER A CA 1
ATOM 1366 C C . SER A 1 178 ? -39.407 40.686 -45.146 1.00 7.45 212 SER A C 1
ATOM 1367 O O . SER A 1 178 ? -39.331 39.467 -45.365 1.00 10.47 212 SER A O 1
ATOM 1370 N N . ALA A 1 179 ? -40.562 41.335 -44.993 1.00 8.38 213 ALA A N 1
ATOM 1371 C CA . ALA A 1 179 ? -41.830 40.654 -45.245 1.00 10.30 213 ALA A CA 1
ATOM 1372 C C . ALA A 1 179 ? -42.137 40.580 -46.726 1.00 8.81 213 ALA A C 1
ATOM 1373 O O . ALA A 1 179 ? -42.989 39.792 -47.138 1.00 9.30 213 ALA A O 1
ATOM 1375 N N . LEU A 1 180 ? -41.472 41.415 -47.534 1.00 9.11 214 LEU A N 1
ATOM 1376 C CA . LEU A 1 180 ? -41.701 41.410 -48.979 1.00 9.13 214 LEU A CA 1
ATOM 1377 C C . LEU A 1 180 ? -40.811 40.414 -49.722 1.00 10.82 214 LEU A C 1
ATOM 1378 O O . LEU A 1 180 ? -39.626 40.325 -49.451 1.00 11.47 214 LEU A O 1
ATOM 1383 N N . TYR A 1 181 ? -41.382 39.678 -50.670 1.00 12.39 215 TYR A N 1
ATOM 1384 C CA . TYR A 1 181 ? -40.597 38.842 -51.573 1.00 9.82 215 TYR A CA 1
ATOM 1385 C C . TYR A 1 181 ? -39.536 39.716 -52.244 1.00 13.54 215 TYR A C 1
ATOM 1386 O O . TYR A 1 181 ? -39.862 40.823 -52.663 1.00 13.90 215 TYR A O 1
ATOM 1395 N N . SER A 1 182 ? -38.289 39.253 -52.371 1.00 11.71 216 SER A N 1
ATOM 1396 C CA . SER A 1 182 ? -37.851 37.900 -52.008 1.00 13.81 216 SER A CA 1
ATOM 1397 C C . SER A 1 182 ? -37.214 37.774 -50.621 1.00 10.13 216 SER A C 1
ATOM 1398 O O . SER A 1 182 ? -36.368 36.899 -50.407 1.00 10.70 216 SER A O 1
ATOM 1401 N N . PHE A 1 183 ? -37.621 38.644 -49.695 1.00 12.01 217 PHE A N 1
ATOM 1402 C CA . PHE A 1 183 ? -37.327 38.504 -48.266 1.00 10.73 217 PHE A CA 1
ATOM 1403 C C . PHE A 1 183 ? -35.892 38.813 -47.837 1.00 11.79 217 PHE A C 1
ATOM 1404 O O . PHE A 1 183 ? -35.535 38.553 -46.695 1.00 12.94 217 PHE A O 1
ATOM 1412 N N . GLY A 1 184 ? -35.101 39.402 -48.727 1.00 11.85 218 GLY A N 1
ATOM 1413 C CA . GLY A 1 184 ? -33.774 39.883 -48.374 1.00 12.30 218 GLY A CA 1
ATOM 1414 C C . GLY A 1 184 ? -33.802 41.252 -47.726 1.00 10.14 218 GLY A C 1
ATOM 1415 O O . GLY A 1 184 ? -34.850 41.916 -47.697 1.00 10.08 218 GLY A O 1
ATOM 1416 N N . HIS A 1 185 ? -32.655 41.703 -47.224 1.00 10.58 219 HIS A N 1
ATOM 1417 C CA . HIS A 1 185 ? -32.662 42.916 -46.408 1.00 11.06 219 HIS A CA 1
ATOM 1418 C C . HIS A 1 185 ? -32.998 44.163 -47.221 1.00 8.98 219 HIS A C 1
ATOM 1419 O O . HIS A 1 185 ? -33.471 45.161 -46.655 1.00 13.03 219 HIS A O 1
ATOM 1426 N N . LEU A 1 186 ? -32.782 44.111 -48.531 1.00 9.81 220 LEU A N 1
ATOM 1427 C CA . LEU A 1 186 ? -33.138 45.248 -49.376 1.00 12.73 220 LEU A CA 1
ATOM 1428 C C . LEU A 1 186 ? -34.433 45.047 -50.153 1.00 11.27 220 LEU A C 1
ATOM 1429 O O . LEU A 1 186 ? -34.706 45.773 -51.110 1.00 11.45 220 LEU A O 1
ATOM 1434 N N . SER A 1 187 ? -35.232 44.072 -49.735 1.00 9.05 221 SER A N 1
ATOM 1435 C CA . SER A 1 187 ? -36.545 43.849 -50.337 1.00 10.06 221 SER A CA 1
ATOM 1436 C C . SER A 1 187 ? -37.557 44.747 -49.640 1.00 9.61 221 SER A C 1
ATOM 1437 O O . SER A 1 187 ? -38.400 44.265 -48.886 1.00 11.18 221 SER A O 1
ATOM 1440 N N . GLN A 1 188 ? -37.442 46.056 -49.866 1.00 9.06 222 GLN A N 1
ATOM 1441 C CA . GLN A 1 188 ? -38.213 47.028 -49.098 1.00 7.79 222 GLN A CA 1
ATOM 1442 C C . GLN A 1 188 ? -39.059 47.919 -49.993 1.00 9.98 222 GLN A C 1
ATOM 1443 O O . GLN A 1 188 ? -39.072 47.759 -51.209 1.00 11.91 222 GLN A O 1
ATOM 1449 N N . GLY A 1 189 ? -39.765 48.857 -49.382 1.00 8.56 223 GLY A N 1
ATOM 1450 C CA . GLY A 1 189 ? -40.599 49.776 -50.134 1.00 9.99 223 GLY A CA 1
ATOM 1451 C C . GLY A 1 189 ? -39.785 50.998 -50.458 1.00 10.36 223 GLY A C 1
ATOM 1452 O O . GLY A 1 189 ? -39.298 51.677 -49.546 1.00 9.52 223 GLY A O 1
ATOM 1453 N N . TYR A 1 190 ? -39.636 51.282 -51.752 1.00 9.38 224 TYR A N 1
ATOM 1454 C CA . TYR A 1 190 ? -38.788 52.386 -52.208 1.00 8.71 224 TYR A CA 1
ATOM 1455 C C . TYR A 1 190 ? -39.537 53.401 -53.034 1.00 11.19 224 TYR A C 1
ATOM 1456 O O . TYR A 1 190 ? -40.567 53.081 -53.652 1.00 12.64 224 TYR A O 1
ATOM 1465 N N . GLU A 1 191 ? -39.012 54.627 -53.044 1.00 11.14 225 GLU A N 1
ATOM 1466 C CA . GLU A 1 191 ? -39.541 55.688 -53.897 1.00 12.24 225 GLU A CA 1
ATOM 1467 C C . GLU A 1 191 ? -38.421 56.333 -54.710 1.00 8.77 225 GLU A C 1
ATOM 1468 O O . GLU A 1 191 ? -37.233 56.075 -54.484 1.00 11.40 225 GLU A O 1
ATOM 1474 N N . ALA A 1 192 ? -38.802 57.187 -55.650 1.00 10.71 226 ALA A N 1
ATOM 1475 C CA . ALA A 1 192 ? -37.839 57.738 -56.592 1.00 16.55 226 ALA A CA 1
ATOM 1476 C C . ALA A 1 192 ? -37.102 58.979 -56.083 1.00 14.54 226 ALA A C 1
ATOM 1477 O O . ALA A 1 192 ? -36.148 59.440 -56.719 1.00 11.40 226 ALA A O 1
ATOM 1479 N N . VAL A 1 193 ? -37.552 59.535 -54.963 1.00 9.70 227 VAL A N 1
ATOM 1480 C CA . VAL A 1 193 ? -36.951 60.755 -54.430 1.00 9.26 227 VAL A CA 1
ATOM 1481 C C . VAL A 1 193 ? -36.762 60.616 -52.931 1.00 12.89 227 VAL A C 1
ATOM 1482 O O . VAL A 1 193 ? -37.385 59.757 -52.306 1.00 12.30 227 VAL A O 1
ATOM 1486 N N . PRO A 1 194 ? -35.881 61.443 -52.348 1.00 11.96 228 PRO A N 1
ATOM 1487 C CA . PRO A 1 194 ? -35.635 61.369 -50.907 1.00 12.93 228 PRO A CA 1
ATOM 1488 C C . PRO A 1 194 ? -36.902 61.524 -50.059 1.00 13.31 228 PRO A C 1
ATOM 1489 O O . PRO A 1 194 ? -37.820 62.284 -50.399 1.00 13.12 228 PRO A O 1
ATOM 1493 N N . GLN A 1 195 ? -36.950 60.771 -48.965 1.00 13.40 229 GLN A N 1
ATOM 1494 C CA . GLN A 1 195 ? -38.084 60.774 -48.047 1.00 12.75 229 GLN A CA 1
ATOM 1495 C C . GLN A 1 195 ? -37.724 61.467 -46.729 1.00 13.10 229 GLN A C 1
ATOM 1496 O O . GLN A 1 195 ? -36.571 61.381 -46.291 1.00 17.10 229 GLN A O 1
ATOM 1502 N N . ASP A 1 196 ? -38.684 62.126 -46.078 1.00 13.84 230 ASP A N 1
ATOM 1503 C CA . ASP A 1 196 ? -38.365 62.736 -44.780 1.00 14.77 230 ASP A CA 1
ATOM 1504 C C . ASP A 1 196 ? -38.819 61.835 -43.629 1.00 14.15 230 ASP A C 1
ATOM 1505 O O . ASP A 1 196 ? -38.539 62.106 -42.461 1.00 15.88 230 ASP A O 1
ATOM 1510 N N . LYS A 1 197 ? -39.502 60.751 -43.969 1.00 13.58 231 LYS A N 1
ATOM 1511 C CA . LYS A 1 197 ? -39.909 59.775 -42.961 1.00 11.63 231 LYS A CA 1
ATOM 1512 C C . LYS A 1 197 ? -40.097 58.403 -43.588 1.00 14.99 231 LYS A C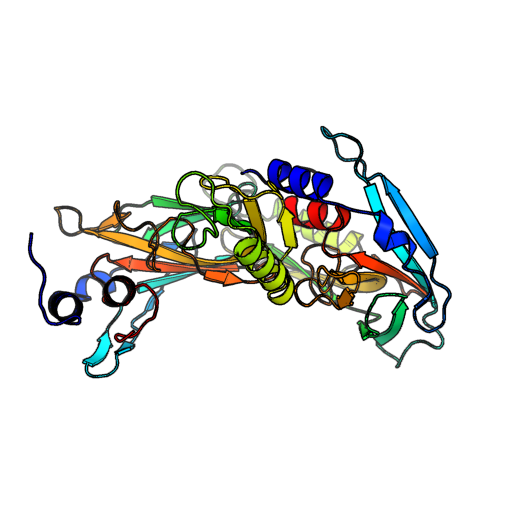 1
ATOM 1513 O O . LYS A 1 197 ? -40.305 58.286 -44.792 1.00 11.13 231 LYS A O 1
ATOM 1519 N N . VAL A 1 198 ? -40.005 57.364 -42.753 1.00 14.56 232 VAL A N 1
ATOM 1520 C CA . VAL A 1 198 ? -40.118 55.987 -43.201 1.00 9.04 232 VAL A CA 1
ATOM 1521 C C . VAL A 1 198 ? -41.155 55.240 -42.378 1.00 11.37 232 VAL A C 1
ATOM 1522 O O . VAL A 1 198 ? -41.084 55.258 -41.151 1.00 13.96 232 VAL A O 1
ATOM 1526 N N . GLN A 1 199 ? -42.117 54.601 -43.043 1.00 10.04 233 GLN A N 1
ATOM 1527 C CA . GLN A 1 199 ? -43.065 53.735 -42.350 1.00 11.24 233 GLN A CA 1
ATOM 1528 C C . GLN A 1 199 ? -42.428 52.388 -42.044 1.00 10.66 233 GLN A C 1
ATOM 1529 O O . GLN A 1 199 ? -41.951 51.711 -42.953 1.00 12.15 233 GLN A O 1
ATOM 1535 N N . VAL A 1 200 ? -42.444 51.999 -40.772 1.00 9.84 234 VAL A N 1
ATOM 1536 C CA . VAL A 1 200 ? -41.874 50.732 -40.343 1.00 10.85 234 VAL A CA 1
ATOM 1537 C C . VAL A 1 200 ? -43.009 49.800 -39.964 1.00 11.56 234 VAL A C 1
ATOM 1538 O O . VAL A 1 200 ? -43.882 50.184 -39.177 1.00 10.93 234 VAL A O 1
ATOM 1542 N N . GLN A 1 201 ? -43.023 48.603 -40.555 1.00 6.85 235 GLN A N 1
ATOM 1543 C CA . GLN A 1 201 ? -44.028 47.593 -40.238 1.00 8.53 235 GLN A CA 1
ATOM 1544 C C . GLN A 1 201 ? -43.379 46.298 -39.771 1.00 10.80 235 GLN A C 1
ATOM 1545 O O . GLN A 1 201 ? -42.510 45.739 -40.458 1.00 12.66 235 GLN A O 1
ATOM 1551 N N . LEU A 1 202 ? -43.807 45.808 -38.610 1.00 10.04 236 LEU A N 1
ATOM 1552 C CA . LEU A 1 202 ? -43.273 44.552 -38.081 1.00 12.16 236 LEU A CA 1
ATOM 1553 C C . LEU A 1 202 ? -44.342 43.463 -38.161 1.00 9.49 236 LEU A C 1
ATOM 1554 O O . LEU A 1 202 ? -45.427 43.599 -37.584 1.00 9.60 236 LEU A O 1
ATOM 1559 N N . TYR A 1 203 ? -44.038 42.412 -38.924 1.00 7.35 237 TYR A N 1
ATOM 1560 C CA . TYR A 1 203 ? -44.890 41.232 -39.080 1.00 10.02 237 TYR A CA 1
ATOM 1561 C C . TYR A 1 203 ? -44.372 40.064 -38.276 1.00 8.70 237 TYR A C 1
ATOM 1562 O O . TYR A 1 203 ? -43.174 40.004 -37.930 1.00 10.52 237 TYR A O 1
ATOM 1571 N N . SER A 1 204 ? -45.248 39.098 -38.022 1.00 10.53 238 SER A N 1
ATOM 1572 C CA . SER A 1 204 ? -44.785 37.802 -37.541 1.00 9.14 238 SER A CA 1
ATOM 1573 C C . SER A 1 204 ? -44.541 36.898 -38.750 1.00 10.62 238 SER A C 1
ATOM 1574 O O . SER A 1 204 ? -45.165 37.082 -39.797 1.00 11.48 238 SER A O 1
ATOM 1577 N N . GLU A 1 205 ? -43.607 35.959 -38.608 1.00 10.33 239 GLU A N 1
ATOM 1578 C CA . GLU A 1 205 ? -43.251 35.037 -39.682 1.00 9.73 239 GLU A CA 1
ATOM 1579 C C . GLU A 1 205 ? -44.436 34.319 -40.296 1.00 12.57 239 GLU A C 1
ATOM 1580 O O . GLU A 1 205 ? -44.453 34.073 -41.497 1.00 14.05 239 GLU A O 1
ATOM 1586 N N . GLY A 1 206 ? -45.401 33.927 -39.470 1.00 10.97 240 GLY A N 1
ATOM 1587 C CA . GLY A 1 206 ? -46.529 33.172 -39.989 1.00 14.11 240 GLY A CA 1
ATOM 1588 C C . GLY A 1 206 ? -47.656 34.017 -40.562 1.00 16.45 240 GLY A C 1
ATOM 1589 O O . GLY A 1 206 ? -48.727 33.484 -40.878 1.00 13.47 240 GLY A O 1
ATOM 1590 N N . ASP A 1 207 ? -47.436 35.321 -40.720 1.00 11.28 241 ASP A N 1
ATOM 1591 C CA . ASP A 1 207 ? -48.511 36.172 -41.253 1.00 9.60 241 ASP A CA 1
ATOM 1592 C C . ASP A 1 207 ? -48.897 35.788 -42.669 1.00 9.83 241 ASP A C 1
ATOM 1593 O O . ASP A 1 207 ? -48.040 35.472 -43.482 1.00 11.71 241 ASP A O 1
ATOM 1598 N N . PRO A 1 208 ? -50.199 35.838 -42.987 1.00 11.76 242 PRO A N 1
ATOM 1599 C CA . PRO A 1 208 ? -50.603 35.510 -44.355 1.00 8.30 242 PRO A CA 1
ATOM 1600 C C . PRO A 1 208 ? -50.024 36.469 -45.399 1.00 9.45 242 PRO A C 1
ATOM 1601 O O . PRO A 1 208 ? -49.908 36.106 -46.569 1.00 12.49 242 PRO A O 1
ATOM 1605 N N . PHE A 1 209 ? -49.678 37.687 -44.993 1.00 9.90 243 PHE A N 1
ATOM 1606 C CA . PHE A 1 209 ? -49.032 38.611 -45.928 1.00 8.01 243 PHE A CA 1
ATOM 1607 C C . PHE A 1 209 ? -47.716 38.002 -46.438 1.00 10.13 243 PHE A C 1
ATOM 1608 O O . PHE A 1 209 ? -47.417 38.050 -47.639 1.00 12.30 243 PHE A O 1
ATOM 1616 N N . ILE A 1 210 ? -46.935 37.439 -45.524 1.00 9.90 244 ILE A N 1
ATOM 1617 C CA . ILE A 1 210 ? -45.653 36.842 -45.892 1.00 8.28 244 ILE A CA 1
ATOM 1618 C C . ILE A 1 210 ? -45.893 35.545 -46.672 1.00 9.51 244 ILE A C 1
ATOM 1619 O O . ILE A 1 210 ? -45.264 35.315 -47.706 1.00 12.25 244 ILE A O 1
ATOM 1624 N N . ALA A 1 211 ? -46.832 34.721 -46.204 1.00 9.94 245 ALA A N 1
ATOM 1625 C CA . ALA A 1 211 ? -47.195 33.503 -46.936 1.00 11.27 245 ALA A CA 1
ATOM 1626 C C . ALA A 1 211 ? -47.641 33.786 -48.373 1.00 13.36 245 ALA A C 1
ATOM 1627 O O . ALA A 1 211 ? -47.238 33.078 -49.303 1.00 12.17 245 ALA A O 1
ATOM 1629 N N . LEU A 1 212 ? -48.463 34.819 -48.566 1.00 11.54 246 LEU A N 1
ATOM 1630 C CA . LEU A 1 212 ? -48.900 35.195 -49.899 1.00 10.57 246 LEU A CA 1
ATOM 1631 C C . LEU A 1 212 ? -47.723 35.662 -50.754 1.00 14.74 246 LEU A C 1
ATOM 1632 O O . LEU A 1 212 ? -47.610 35.266 -51.919 1.00 13.63 246 LEU A O 1
ATOM 1637 N N . GLU A 1 213 ? -46.841 36.480 -50.173 1.00 9.48 247 GLU A N 1
ATOM 1638 C CA . GLU A 1 213 ? -45.656 36.954 -50.876 1.00 11.25 247 GLU A CA 1
ATOM 1639 C C . GLU A 1 213 ? -44.841 35.772 -51.359 1.00 11.24 247 GLU A C 1
ATOM 1640 O O . GLU A 1 213 ? -44.364 35.751 -52.490 1.00 12.44 247 GLU A O 1
ATOM 1646 N N . ARG A 1 214 ? -44.688 34.791 -50.482 1.00 12.65 248 ARG A N 1
ATOM 1647 C CA . ARG A 1 214 ? -43.886 33.614 -50.801 1.00 12.96 248 ARG A CA 1
ATOM 1648 C C . ARG A 1 214 ? -44.524 32.773 -51.888 1.00 14.74 248 ARG A C 1
ATOM 1649 O O . ARG A 1 214 ? -43.890 32.462 -52.901 1.00 14.25 248 ARG A O 1
ATOM 1657 N N . GLU A 1 215 ? -45.783 32.408 -51.670 1.00 12.84 249 GLU A N 1
ATOM 1658 C CA . GLU A 1 215 ? -46.435 31.409 -52.517 1.00 15.65 249 GLU A CA 1
ATOM 1659 C C . GLU A 1 215 ? -46.861 31.967 -53.871 1.00 16.53 249 GLU A C 1
ATOM 1660 O O . GLU A 1 215 ? -47.154 31.202 -54.793 1.00 19.35 249 GLU A O 1
ATOM 1666 N N . THR A 1 216 ? -46.882 33.287 -53.996 1.00 14.15 250 THR A N 1
ATOM 1667 C CA . THR A 1 216 ? -47.149 33.923 -55.280 1.00 14.73 250 THR A CA 1
ATOM 1668 C C . THR A 1 216 ? -45.919 34.590 -55.878 1.00 17.71 250 THR A C 1
ATOM 1669 O O . THR A 1 216 ? -46.032 35.335 -56.851 1.00 19.50 250 THR A O 1
ATOM 1673 N N . MET A 1 217 ? -44.757 34.340 -55.280 1.00 16.23 251 MET A N 1
ATOM 1674 C CA . MET A 1 217 ? -43.514 34.976 -55.717 1.00 14.27 251 MET A CA 1
ATOM 1675 C C . MET A 1 217 ? -43.632 36.486 -55.942 1.00 15.20 251 MET A C 1
ATOM 1676 O O . MET A 1 217 ? -43.176 37.011 -56.963 1.00 17.78 251 MET A O 1
ATOM 1681 N N . GLY A 1 218 ? -44.234 37.180 -54.978 1.00 14.42 252 GLY A N 1
ATOM 1682 C CA . GLY A 1 218 ? -44.280 38.629 -54.997 1.00 17.94 252 GLY A CA 1
ATOM 1683 C C . GLY A 1 218 ? -45.406 39.218 -55.820 1.00 16.92 252 GLY A C 1
ATOM 1684 O O . GLY A 1 218 ? -45.629 40.430 -55.792 1.00 21.06 252 GLY A O 1
ATOM 1685 N N . GLU A 1 219 ? -46.116 38.365 -56.555 1.00 17.59 253 GLU A N 1
ATOM 1686 C CA . GLU A 1 219 ? -47.154 38.845 -57.469 1.00 21.58 253 GLU A CA 1
ATOM 1687 C C . GLU A 1 219 ? -48.425 39.249 -56.731 1.00 24.08 253 GLU A C 1
ATOM 1688 O O . GLU A 1 219 ? -49.159 40.124 -57.190 1.00 25.76 253 GLU A O 1
ATOM 1694 N N . GLY A 1 220 ? -48.697 38.607 -55.600 1.00 21.48 254 GLY A N 1
ATOM 1695 C CA . GLY A 1 220 ? -49.856 38.961 -54.797 1.00 25.37 254 GLY A CA 1
ATOM 1696 C C . GLY A 1 220 ? -51.090 38.170 -55.173 1.00 25.56 254 GLY A C 1
ATOM 1697 O O . GLY A 1 220 ? -52.142 38.284 -54.537 1.00 31.86 254 GLY A O 1
ATOM 1698 N N . GLU A 1 221 ? -50.961 37.367 -56.223 1.00 24.42 255 GLU A N 1
ATOM 1699 C CA . GLU A 1 221 ? -52.044 36.498 -56.657 1.00 28.25 255 GLU A CA 1
ATOM 1700 C C . GLU A 1 221 ? -51.480 35.253 -57.311 1.00 29.26 255 GLU A C 1
ATOM 1701 O O . GLU A 1 221 ? -50.342 35.253 -57.779 1.00 24.01 255 GLU A O 1
ATOM 1707 N N . PHE A 1 222 ? -52.275 34.193 -57.338 1.00 23.59 256 PHE A N 1
ATOM 1708 C CA . PHE A 1 222 ? -51.849 32.957 -57.973 1.00 21.87 256 PHE A CA 1
ATOM 1709 C C . PHE A 1 222 ? -52.138 33.014 -59.476 1.00 37.24 256 PHE A C 1
ATOM 1710 O O . PHE A 1 222 ? -52.817 33.933 -59.942 1.00 36.50 256 PHE A O 1
ATOM 1718 N N . GLY A 1 223 ? -51.608 32.056 -60.233 1.00 41.65 257 GLY A N 1
ATOM 1719 C CA . GLY A 1 223 ? -51.655 32.129 -61.688 1.00 41.77 257 GLY A CA 1
ATOM 1720 C C . GLY A 1 223 ? -50.289 32.492 -62.251 1.00 47.00 257 GLY A C 1
ATOM 1721 O O . GLY A 1 223 ? -49.409 32.911 -61.497 1.00 47.08 257 GLY A O 1
ATOM 1722 N N . VAL A 1 224 ? -50.105 32.332 -63.563 1.00 37.98 258 VAL A N 1
ATOM 1723 C CA . VAL A 1 224 ? -48.812 32.600 -64.203 1.00 41.50 258 VAL A CA 1
ATOM 1724 C C . VAL A 1 224 ? -48.346 34.038 -64.000 1.00 48.47 258 VAL A C 1
ATOM 1725 O O . VAL A 1 224 ? -47.366 34.284 -63.296 1.00 47.24 258 VAL A O 1
ATOM 1729 N N . ASP B 1 8 ? -21.346 48.677 -50.699 1.00 46.78 42 ASP B N 1
ATOM 1730 C CA . ASP B 1 8 ? -21.116 49.713 -51.701 1.00 45.44 42 ASP B CA 1
ATOM 1731 C C . ASP B 1 8 ? -21.415 51.089 -51.123 1.00 34.08 42 ASP B C 1
ATOM 1732 O O . ASP B 1 8 ? -22.531 51.592 -51.282 1.00 36.44 42 ASP B O 1
ATOM 1737 N N . ASP B 1 9 ? -20.426 51.689 -50.455 1.00 32.01 43 ASP B N 1
ATOM 1738 C CA . ASP B 1 9 ? -20.634 52.954 -49.749 1.00 25.16 43 ASP B CA 1
ATOM 1739 C C . ASP B 1 9 ? -20.916 54.089 -50.748 1.00 24.91 43 ASP B C 1
ATOM 1740 O O . ASP B 1 9 ? -20.678 53.940 -51.955 1.00 23.13 43 ASP B O 1
ATOM 1745 N N . PRO B 1 10 ? -21.474 55.205 -50.255 1.00 26.26 44 PRO B N 1
ATOM 1746 C CA . PRO B 1 10 ? -21.831 56.308 -51.154 1.00 22.05 44 PRO B CA 1
ATOM 1747 C C . PRO B 1 10 ? -20.657 56.828 -51.997 1.00 20.47 44 PRO B C 1
ATOM 1748 O O . PRO B 1 10 ? -20.893 57.141 -53.156 1.00 15.34 44 PRO B O 1
ATOM 1752 N N . ARG B 1 11 ? -19.437 56.919 -51.459 1.00 17.45 45 ARG B N 1
ATOM 1753 C CA . ARG B 1 11 ? -18.340 57.448 -52.283 1.00 17.29 45 ARG B CA 1
ATOM 1754 C C . ARG B 1 11 ? -17.978 56.475 -53.408 1.00 14.40 45 ARG B C 1
ATOM 1755 O O . ARG B 1 11 ? -17.609 56.896 -54.505 1.00 13.75 45 ARG B O 1
ATOM 1763 N N . ASP B 1 12 ? -18.090 55.176 -53.152 1.00 16.40 46 ASP B N 1
ATOM 1764 C CA . ASP B 1 12 ? -17.805 54.201 -54.195 1.00 15.55 46 ASP B CA 1
ATOM 1765 C C . ASP B 1 12 ? -18.817 54.319 -55.333 1.00 15.58 46 ASP B C 1
ATOM 1766 O O . ASP B 1 12 ? -18.463 54.220 -56.511 1.00 17.34 46 ASP B O 1
ATOM 1771 N N . ASN B 1 13 ? -20.075 54.553 -54.979 1.00 19.45 47 ASN B N 1
ATOM 1772 C CA . ASN B 1 13 ? -21.089 54.781 -55.997 1.00 17.92 47 ASN B CA 1
ATOM 1773 C C . ASN B 1 13 ? -20.919 56.144 -56.676 1.00 12.59 47 ASN B C 1
ATOM 1774 O O . ASN B 1 13 ? -21.141 56.264 -57.882 1.00 14.62 47 ASN B O 1
ATOM 1779 N N . PHE B 1 14 ? -20.482 57.155 -55.931 1.00 12.95 48 PHE B N 1
ATOM 1780 C CA . PHE B 1 14 ? -20.162 58.428 -56.570 1.00 11.11 48 PHE B CA 1
ATOM 1781 C C . PHE B 1 14 ? -19.015 58.261 -57.576 1.00 12.70 48 PHE B C 1
ATOM 1782 O O . PHE B 1 14 ? -19.055 58.840 -58.659 1.00 12.83 48 PHE B O 1
ATOM 1790 N N . LYS B 1 15 ? -18.001 57.458 -57.240 1.00 13.50 49 LYS B N 1
ATOM 1791 C CA . LYS B 1 15 ? -16.897 57.265 -58.171 1.00 12.00 49 LYS B CA 1
ATOM 1792 C C . LYS B 1 15 ? -17.359 56.608 -59.473 1.00 15.73 49 LYS B C 1
ATOM 1793 O O . LYS B 1 15 ? -16.857 56.936 -60.547 1.00 13.79 49 LYS B O 1
ATOM 1799 N N . LYS B 1 16 ? -18.326 55.698 -59.384 1.00 15.28 50 LYS B N 1
ATOM 1800 C CA . LYS B 1 16 ? -18.862 55.076 -60.592 1.00 15.60 50 LYS B CA 1
ATOM 1801 C C . LYS B 1 16 ? -19.567 56.119 -61.465 1.00 12.70 50 LYS B C 1
ATOM 1802 O O . LYS B 1 16 ? -19.467 56.089 -62.688 1.00 15.70 50 LYS B O 1
ATOM 1808 N N . ALA B 1 17 ? -20.256 57.052 -60.821 1.00 14.68 51 ALA B N 1
ATOM 1809 C CA . ALA B 1 17 ? -20.935 58.106 -61.560 1.00 15.58 51 ALA B CA 1
ATOM 1810 C C . ALA B 1 17 ? -19.922 58.995 -62.270 1.00 14.98 51 ALA B C 1
ATOM 1811 O O . ALA B 1 17 ? -20.113 59.386 -63.427 1.00 13.98 51 ALA B O 1
ATOM 1813 N N . VAL B 1 18 ? -18.830 59.311 -61.583 1.00 13.53 52 VAL B N 1
ATOM 1814 C CA . VAL B 1 18 ? -17.758 60.063 -62.221 1.00 14.38 52 VAL B CA 1
ATOM 1815 C C . VAL B 1 18 ? -17.176 59.299 -63.413 1.00 17.10 52 VAL B C 1
ATOM 1816 O O . VAL B 1 18 ? -17.001 59.879 -64.483 1.00 16.04 52 VAL B O 1
ATOM 1820 N N . SER B 1 19 ? -16.910 58.002 -63.246 1.00 16.47 53 SER B N 1
ATOM 1821 C CA . SER B 1 19 ? -16.342 57.186 -64.327 1.00 17.81 53 SER B CA 1
ATOM 1822 C C . SER B 1 19 ? -17.255 57.071 -65.542 1.00 17.39 53 SER B C 1
ATOM 1823 O O . SER B 1 19 ? -16.785 57.025 -66.680 1.00 23.54 53 SER B O 1
ATOM 1826 N N . ALA B 1 20 ? -18.557 57.053 -65.290 1.00 18.42 54 ALA B N 1
ATOM 1827 C CA . ALA B 1 20 ? -19.559 56.907 -66.347 1.00 18.64 54 ALA B CA 1
ATOM 1828 C C . ALA B 1 20 ? -19.885 58.210 -67.084 1.00 23.62 54 ALA B C 1
ATOM 1829 O O . ALA B 1 20 ? -20.457 58.186 -68.178 1.00 20.70 54 ALA B O 1
ATOM 1831 N N . PHE B 1 21 ? -19.526 59.344 -66.493 1.00 17.55 55 PHE B N 1
ATOM 1832 C CA . PHE B 1 21 ? -19.940 60.628 -67.042 1.00 17.62 55 PHE B CA 1
ATOM 1833 C C . PHE B 1 21 ? -19.260 60.916 -68.374 1.00 20.63 55 PHE B C 1
ATOM 1834 O O . PHE B 1 21 ? -18.042 60.797 -68.506 1.00 22.89 55 PHE B O 1
ATOM 1842 N N . ASP B 1 22 ? -20.076 61.299 -69.353 1.00 22.12 56 ASP B N 1
ATOM 1843 C CA . ASP B 1 22 ? -19.644 61.605 -70.706 1.00 27.33 56 ASP B CA 1
ATOM 1844 C C . ASP B 1 22 ? -20.019 63.042 -71.043 1.00 26.09 56 ASP B C 1
ATOM 1845 O O . ASP B 1 22 ? -21.156 63.298 -71.409 1.00 26.95 56 ASP B O 1
ATOM 1850 N N . PRO B 1 23 ? -19.068 63.979 -70.896 1.00 24.49 57 PRO B N 1
ATOM 1851 C CA . PRO B 1 23 ? -19.397 65.395 -71.093 1.00 25.33 57 PRO B CA 1
ATOM 1852 C C . PRO B 1 23 ? -19.520 65.799 -72.554 1.00 28.50 57 PRO B C 1
ATOM 1853 O O . PRO B 1 23 ? -20.156 66.816 -72.808 1.00 23.48 57 PRO B O 1
ATOM 1857 N N . LYS B 1 24 ? -18.940 65.033 -73.477 1.00 24.44 58 LYS B N 1
ATOM 1858 C CA . LYS B 1 24 ? -19.002 65.369 -74.909 1.00 25.12 58 LYS B CA 1
ATOM 1859 C C . LYS B 1 24 ? -20.402 65.755 -75.414 1.00 26.05 58 LYS B C 1
ATOM 1860 O O . LYS B 1 24 ? -20.555 66.813 -76.015 1.00 26.84 58 LYS B O 1
ATOM 1866 N N . PRO B 1 25 ? -21.422 64.905 -75.192 1.00 26.66 59 PRO B N 1
ATOM 1867 C CA . PRO B 1 25 ? -22.728 65.279 -75.755 1.00 26.57 59 PRO B CA 1
ATOM 1868 C C . PRO B 1 25 ? -23.263 66.604 -75.205 1.00 26.40 59 PRO B C 1
ATOM 1869 O O . PRO B 1 25 ? -24.100 67.254 -75.846 1.00 24.69 59 PRO B O 1
ATOM 1873 N N . LEU B 1 26 ? -22.773 67.008 -74.039 1.00 23.79 60 LEU B N 1
ATOM 1874 C CA . LEU B 1 26 ? -23.316 68.186 -73.382 1.00 18.90 60 LEU B CA 1
ATOM 1875 C C . LEU B 1 26 ? -22.835 69.489 -74.005 1.00 24.98 60 LEU B C 1
ATOM 1876 O O . LEU B 1 26 ? -23.397 70.545 -73.725 1.00 24.91 60 LEU B O 1
ATOM 1881 N N . GLU B 1 27 ? -21.810 69.441 -74.852 1.00 25.16 61 GLU B N 1
ATOM 1882 C CA . GLU B 1 27 ? -21.376 70.689 -75.483 1.00 28.83 61 GLU B CA 1
ATOM 1883 C C . GLU B 1 27 ? -22.244 70.997 -76.701 1.00 22.92 61 GLU B C 1
ATOM 1884 O O . GLU B 1 27 ? -22.057 72.007 -77.372 1.00 24.61 61 GLU B O 1
ATOM 1890 N N . SER B 1 28 ? -23.203 70.122 -76.972 1.00 21.29 62 SER B N 1
ATOM 1891 C CA . SER B 1 28 ? -24.240 70.404 -77.946 1.00 23.93 62 SER B CA 1
ATOM 1892 C C . SER B 1 28 ? -25.441 71.081 -77.297 1.00 25.26 62 SER B C 1
ATOM 1893 O O . SER B 1 28 ? -26.486 71.236 -77.939 1.00 22.31 62 SER B O 1
ATOM 1896 N N . TRP B 1 29 ? -25.305 71.462 -76.027 1.00 22.38 63 TRP B N 1
ATOM 1897 C CA . TRP B 1 29 ? -26.436 72.015 -75.284 1.00 18.56 63 TRP B CA 1
ATOM 1898 C C . TRP B 1 29 ? -26.497 73.525 -75.415 1.00 20.05 63 TRP B C 1
ATOM 1899 O O . TRP B 1 29 ? -26.576 74.260 -74.428 1.00 14.50 63 TRP B O 1
ATOM 1910 N N . THR B 1 30 ? -26.445 73.978 -76.661 1.00 20.06 64 THR B N 1
ATOM 1911 C CA . THR B 1 30 ? -26.716 75.367 -76.974 1.00 20.19 64 THR B CA 1
ATOM 1912 C C . THR B 1 30 ? -28.210 75.585 -77.140 1.00 17.16 64 THR B C 1
ATOM 1913 O O . THR B 1 30 ? -28.979 74.637 -77.321 1.00 23.86 64 THR B O 1
ATOM 1917 N N . GLY B 1 31 ? -28.625 76.844 -77.096 1.00 15.91 65 GLY B N 1
ATOM 1918 C CA . GLY B 1 31 ? -30.024 77.173 -77.253 1.00 17.02 65 GLY B CA 1
ATOM 1919 C C . GLY B 1 31 ? -30.396 78.339 -76.372 1.00 12.72 65 GLY B C 1
ATOM 1920 O O . GLY B 1 31 ? -29.572 79.221 -76.117 1.00 13.28 65 GLY B O 1
ATOM 1921 N N . THR B 1 32 ? -31.637 78.351 -75.897 1.00 13.32 66 THR B N 1
ATOM 1922 C CA . THR B 1 32 ? -32.101 79.458 -75.067 1.00 12.26 66 THR B CA 1
ATOM 1923 C C . THR B 1 32 ? -32.907 79.032 -73.847 1.00 10.00 66 THR B C 1
ATOM 1924 O O . THR B 1 32 ? -33.509 77.952 -73.817 1.00 13.45 66 THR B O 1
ATOM 1928 N N . PHE B 1 33 ? -32.899 79.903 -72.843 1.00 10.59 67 PHE B N 1
ATOM 1929 C CA . PHE B 1 33 ? -33.849 79.846 -71.736 1.00 11.48 67 PHE B CA 1
ATOM 1930 C C . PHE B 1 33 ? -34.724 81.101 -71.821 1.00 11.86 67 PHE B C 1
ATOM 1931 O O . PHE B 1 33 ? -34.220 82.201 -71.629 1.00 12.64 67 PHE B O 1
ATOM 1939 N N . SER B 1 34 ? -36.013 80.938 -72.098 1.00 12.27 68 SER B N 1
ATOM 1940 C CA . SER B 1 34 ? -36.925 82.074 -72.314 1.00 13.30 68 SER B CA 1
ATOM 1941 C C . SER B 1 34 ? -36.291 83.099 -73.256 1.00 12.86 68 SER B C 1
ATOM 1942 O O . SER B 1 34 ? -36.259 84.299 -72.972 1.00 14.66 68 SER B O 1
ATOM 1945 N N . ASP B 1 35 ? -35.780 82.574 -74.367 1.00 11.36 69 ASP B N 1
ATOM 1946 C CA . ASP B 1 35 ? -35.155 83.326 -75.446 1.00 14.30 69 ASP B CA 1
ATOM 1947 C C . ASP B 1 35 ? -33.830 84.005 -75.065 1.00 14.43 69 ASP B C 1
ATOM 1948 O O . ASP B 1 35 ? -33.237 84.692 -75.900 1.00 17.65 69 ASP B O 1
ATOM 1953 N N . VAL B 1 36 ? -33.340 83.772 -73.845 1.00 13.63 70 VAL B N 1
ATOM 1954 C CA . VAL B 1 36 ? -32.013 84.233 -73.441 1.00 11.50 70 VAL B CA 1
ATOM 1955 C C . VAL B 1 36 ? -30.971 83.208 -73.874 1.00 11.17 70 VAL B C 1
ATOM 1956 O O . VAL B 1 36 ? -31.119 82.039 -73.544 1.00 11.31 70 VAL B O 1
ATOM 1960 N N . LYS B 1 37 ? -29.962 83.640 -74.640 1.00 13.39 71 LYS B N 1
ATOM 1961 C CA . LYS B 1 37 ? -28.895 82.745 -75.103 1.00 11.23 71 LYS B CA 1
ATOM 1962 C C . LYS B 1 37 ? -28.296 81.977 -73.954 1.00 15.10 71 LYS B C 1
ATOM 1963 O O . LYS B 1 37 ? -27.876 82.572 -72.960 1.00 17.39 71 LYS B O 1
ATOM 1969 N N . ALA B 1 38 ? -28.240 80.659 -74.110 1.00 13.84 72 ALA B N 1
ATOM 1970 C CA . ALA B 1 38 ? -27.607 79.791 -73.121 1.00 15.80 72 ALA B CA 1
ATOM 1971 C C . ALA B 1 38 ? -26.160 79.552 -73.507 1.00 21.23 72 ALA B C 1
ATOM 1972 O O . ALA B 1 38 ? -25.808 79.594 -74.693 1.00 22.96 72 ALA B O 1
ATOM 1974 N N . THR B 1 39 ? -25.329 79.295 -72.504 1.00 15.33 73 THR B N 1
ATOM 1975 C CA . THR B 1 39 ? -23.915 79.017 -72.718 1.00 15.54 73 THR B CA 1
ATOM 1976 C C . THR B 1 39 ? -23.520 77.784 -71.930 1.00 17.55 73 THR B C 1
ATOM 1977 O O . THR B 1 39 ? -23.808 77.689 -70.736 1.00 15.54 73 THR B O 1
ATOM 1981 N N . VAL B 1 40 ? -22.860 76.849 -72.606 1.00 17.62 74 VAL B N 1
ATOM 1982 C CA . VAL B 1 40 ? -22.391 75.631 -71.957 1.00 16.52 74 VAL B CA 1
ATOM 1983 C C . VAL B 1 40 ? -21.216 75.963 -71.047 1.00 17.51 74 VAL B C 1
ATOM 1984 O O . VAL B 1 40 ? -20.295 76.672 -71.447 1.00 15.98 74 VAL B O 1
ATOM 1988 N N . ARG B 1 41 ? -21.262 75.468 -69.813 1.00 12.14 75 ARG B N 1
ATOM 1989 C CA . ARG B 1 41 ? -20.232 75.757 -68.821 1.00 15.84 75 ARG B CA 1
ATOM 1990 C C . ARG B 1 41 ? -19.628 74.468 -68.298 1.00 18.20 75 ARG B C 1
ATOM 1991 O O . ARG B 1 41 ? -20.349 73.531 -67.950 1.00 18.16 75 ARG B O 1
ATOM 1999 N N . ARG B 1 42 ? -18.305 74.433 -68.210 1.00 17.80 76 ARG B N 1
ATOM 2000 C CA . ARG B 1 42 ? -17.629 73.256 -67.685 1.00 21.92 76 ARG B CA 1
ATOM 2001 C C . ARG B 1 42 ? -16.908 73.633 -66.401 1.00 24.35 76 ARG B C 1
ATOM 2002 O O . ARG B 1 42 ? -16.278 74.682 -66.322 1.00 22.77 76 ARG B O 1
ATOM 2010 N N . GLN B 1 43 ? -17.036 72.795 -65.379 1.00 16.96 77 GLN B N 1
ATOM 2011 C CA . GLN B 1 43 ? -16.353 73.043 -64.120 1.00 19.22 77 GLN B CA 1
ATOM 2012 C C . GLN B 1 43 ? -15.647 71.776 -63.667 1.00 15.50 77 GLN B C 1
ATOM 2013 O O . GLN B 1 43 ? -15.921 70.695 -64.180 1.00 22.08 77 GLN B O 1
ATOM 2019 N N . SER B 1 44 ? -14.710 71.932 -62.741 1.00 18.65 78 SER B N 1
ATOM 2020 C CA . SER B 1 44 ? -14.198 70.801 -61.984 1.00 14.75 78 SER B CA 1
ATOM 2021 C C . SER B 1 44 ? -14.782 70.905 -60.593 1.00 21.72 78 SER B C 1
ATOM 2022 O O . SER B 1 44 ? -14.774 71.985 -60.003 1.00 32.01 78 SER B O 1
ATOM 2025 N N . LEU B 1 45 ? -15.294 69.802 -60.058 1.00 15.14 79 LEU B N 1
ATOM 2026 C CA . LEU B 1 45 ? -15.804 69.814 -58.701 1.00 18.94 79 LEU B CA 1
ATOM 2027 C C . LEU B 1 45 ? -14.683 69.424 -57.749 1.00 14.47 79 LEU B C 1
ATOM 2028 O O . LEU B 1 45 ? -14.063 68.377 -57.927 1.00 18.38 79 LEU B O 1
ATOM 2033 N N . SER B 1 46 ? -14.410 70.248 -56.746 1.00 22.48 80 SER B N 1
ATOM 2034 C CA . SER B 1 46 ? -13.335 69.906 -55.820 1.00 21.52 80 SER B CA 1
ATOM 2035 C C . SER B 1 46 ? -13.889 69.015 -54.719 1.00 18.07 80 SER B C 1
ATOM 2036 O O . SER B 1 46 ? -14.604 69.492 -53.836 1.00 24.03 80 SER B O 1
ATOM 2039 N N . VAL B 1 47 ? -13.584 67.720 -54.790 1.00 16.50 81 VAL B N 1
ATOM 2040 C CA . VAL B 1 47 ? -14.010 66.785 -53.757 1.00 12.51 81 VAL B CA 1
ATOM 2041 C C . VAL B 1 47 ? -12.807 66.156 -53.077 1.00 16.15 81 VAL B C 1
ATOM 2042 O O . VAL B 1 47 ? -12.008 65.467 -53.717 1.00 14.24 81 VAL B O 1
ATOM 2046 N N . ALA B 1 48 ? -12.691 66.411 -51.777 1.00 18.50 82 ALA B N 1
ATOM 2047 C CA . ALA B 1 48 ? -11.580 65.907 -50.965 1.00 25.12 82 ALA B CA 1
ATOM 2048 C C . ALA B 1 48 ? -11.393 64.403 -51.092 1.00 19.13 82 ALA B C 1
ATOM 2049 O O . ALA B 1 48 ? -12.350 63.634 -50.972 1.00 23.89 82 ALA B O 1
ATOM 2051 N N . GLY B 1 49 ? -10.157 63.977 -51.319 1.00 17.39 83 GLY B N 1
ATOM 2052 C CA . GLY B 1 49 ? -9.863 62.562 -51.339 1.00 15.11 83 GLY B CA 1
ATOM 2053 C C . GLY B 1 49 ? -10.194 61.877 -52.651 1.00 12.62 83 GLY B C 1
ATOM 2054 O O . GLY B 1 49 ? -10.074 60.660 -52.748 1.00 13.56 83 GLY B O 1
ATOM 2055 N N . LEU B 1 50 ? -10.563 62.656 -53.664 1.00 11.75 84 LEU B N 1
ATOM 2056 C CA . LEU B 1 50 ? -10.821 62.111 -54.992 1.00 8.21 84 LEU B CA 1
ATOM 2057 C C . LEU B 1 50 ? -10.102 62.925 -56.048 1.00 9.39 84 LEU B C 1
ATOM 2058 O O . LEU B 1 50 ? -9.669 64.048 -55.781 1.00 12.68 84 LEU B O 1
ATOM 2063 N N . GLY B 1 51 ? -9.994 62.354 -57.243 1.00 12.57 85 GLY B N 1
ATOM 2064 C CA . GLY B 1 51 ? -9.338 63.008 -58.358 1.00 11.32 85 GLY B CA 1
ATOM 2065 C C . GLY B 1 51 ? -10.199 64.035 -59.072 1.00 10.66 85 GLY B C 1
ATOM 2066 O O . GLY B 1 51 ? -11.175 64.565 -58.513 1.00 12.06 85 GLY B O 1
ATOM 2067 N N . SER B 1 52 ? -9.816 64.336 -60.315 1.00 10.96 86 SER B N 1
ATOM 2068 C CA . SER B 1 52 ? -10.535 65.292 -61.153 1.00 13.43 86 SER B CA 1
ATOM 2069 C C . SER B 1 52 ? -11.969 64.845 -61.403 1.00 13.09 86 SER B C 1
ATOM 2070 O O . SER B 1 52 ? -12.218 63.704 -61.801 1.00 12.42 86 SER B O 1
ATOM 2073 N N . ILE B 1 53 ? -12.906 65.759 -61.173 1.00 11.51 87 ILE B N 1
ATOM 2074 C CA . ILE B 1 53 ? -14.322 65.486 -61.376 1.00 13.05 87 ILE B CA 1
ATOM 2075 C C . ILE B 1 53 ? -14.953 66.559 -62.254 1.00 12.81 87 ILE B C 1
ATOM 2076 O O . ILE B 1 53 ? -15.140 67.689 -61.802 1.00 16.66 87 ILE B O 1
ATOM 2081 N N . PRO B 1 54 ? -15.297 66.208 -63.503 1.00 14.44 88 PRO B N 1
ATOM 2082 C CA . PRO B 1 54 ? -15.903 67.210 -64.384 1.00 16.23 88 PRO B CA 1
ATOM 2083 C C . PRO B 1 54 ? -17.399 67.378 -64.130 1.00 17.88 88 PRO B C 1
ATOM 2084 O O . PRO B 1 54 ? -18.043 66.470 -63.601 1.00 14.12 88 PRO B O 1
ATOM 2088 N N . SER B 1 55 ? -17.922 68.542 -64.499 1.00 17.72 89 SER B N 1
ATOM 2089 C CA . SER B 1 55 ? -19.346 68.832 -64.412 1.00 15.84 89 SER B CA 1
ATOM 2090 C C . SER B 1 55 ? -19.687 69.767 -65.547 1.00 14.00 89 SER B C 1
ATOM 2091 O O . SER B 1 55 ? -18.957 70.720 -65.790 1.00 17.77 89 SER B O 1
ATOM 2094 N N . VAL B 1 56 ? -20.778 69.497 -66.256 1.00 10.14 90 VAL B N 1
ATOM 2095 C CA . VAL B 1 56 ? -21.095 70.306 -67.430 1.00 12.86 90 VAL B CA 1
ATOM 2096 C C . VAL B 1 56 ? -22.577 70.628 -67.477 1.00 15.71 90 VAL B C 1
ATOM 2097 O O . VAL B 1 56 ? -23.432 69.739 -67.376 1.00 15.63 90 VAL B O 1
ATOM 2101 N N . TYR B 1 57 ? -22.883 71.906 -67.639 1.00 12.74 91 TYR B N 1
ATOM 2102 C CA . TYR B 1 57 ? -24.273 72.320 -67.639 1.00 10.38 91 TYR B CA 1
ATOM 2103 C C . TYR B 1 57 ? -24.406 73.457 -68.615 1.00 13.74 91 TYR B C 1
ATOM 2104 O O . TYR B 1 57 ? -23.409 74.007 -69.071 1.00 15.81 91 TYR B O 1
ATOM 2113 N N . THR B 1 58 ? -25.633 73.825 -68.930 1.00 11.74 92 THR B N 1
ATOM 2114 C CA . THR B 1 58 ? -25.815 74.972 -69.798 1.00 13.39 92 THR B CA 1
ATOM 2115 C C . THR B 1 58 ? -26.634 75.973 -69.010 1.00 15.31 92 THR B C 1
ATOM 2116 O O . THR B 1 58 ? -27.451 75.586 -68.165 1.00 12.20 92 THR B O 1
ATOM 2120 N N . GLU B 1 59 ? -26.377 77.257 -69.238 1.00 12.44 93 GLU B N 1
ATOM 2121 C CA . GLU B 1 59 ? -26.809 78.273 -68.286 1.00 10.64 93 GLU B CA 1
ATOM 2122 C C . GLU B 1 59 ? -27.176 79.610 -68.925 1.00 15.81 93 GLU B C 1
ATOM 2123 O O . GLU B 1 59 ? -26.535 80.043 -69.879 1.00 14.87 93 GLU B O 1
ATOM 2129 N N . ALA B 1 60 ? -28.210 80.256 -68.397 1.00 13.98 94 ALA B N 1
ATOM 2130 C CA . ALA B 1 60 ? -28.524 81.633 -68.775 1.00 16.22 94 ALA B CA 1
ATOM 2131 C C . ALA B 1 60 ? -29.074 82.374 -67.563 1.00 14.22 94 ALA B C 1
ATOM 2132 O O . ALA B 1 60 ? -29.682 81.761 -66.689 1.00 13.11 94 ALA B O 1
ATOM 2134 N N . THR B 1 61 ? -28.858 83.683 -67.492 1.00 11.31 95 THR B N 1
ATOM 2135 C CA . THR B 1 61 ? -29.488 84.482 -66.436 1.00 11.47 95 THR B CA 1
ATOM 2136 C C . THR B 1 61 ? -30.743 85.117 -67.006 1.00 12.78 95 THR B C 1
ATOM 2137 O O . THR B 1 61 ? -30.681 85.870 -67.988 1.00 13.46 95 THR B O 1
ATOM 2141 N N . VAL B 1 62 ? -31.882 84.762 -66.426 1.00 10.71 96 VAL B N 1
ATOM 2142 C CA . VAL B 1 62 ? -33.194 85.203 -66.905 1.00 11.91 96 VAL B CA 1
ATOM 2143 C C . VAL B 1 62 ? -33.722 86.342 -66.046 1.00 12.90 96 VAL B C 1
ATOM 2144 O O . VAL B 1 62 ? -33.926 86.171 -64.858 1.00 12.09 96 VAL B O 1
ATOM 2148 N N . PRO B 1 63 ? -33.956 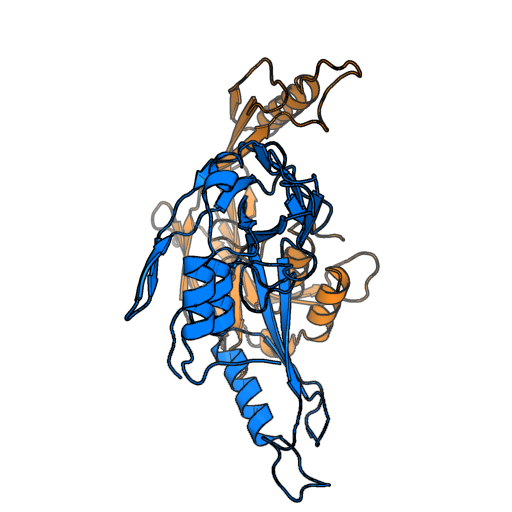87.519 -66.642 1.00 11.92 97 PRO B N 1
ATOM 2149 C CA . PRO B 1 63 ? -34.501 88.601 -65.809 1.00 12.19 97 PRO B CA 1
ATOM 2150 C C . PRO B 1 63 ? -35.938 88.310 -65.370 1.00 12.26 97 PRO B C 1
ATOM 2151 O O . PRO B 1 63 ? -36.666 87.642 -66.111 1.00 13.30 97 PRO B O 1
ATOM 2155 N N . VAL B 1 64 ? -36.335 88.760 -64.181 1.00 10.82 98 VAL B N 1
ATOM 2156 C CA . VAL B 1 64 ? -37.693 88.523 -63.718 1.00 11.49 98 VAL B CA 1
ATOM 2157 C C . VAL B 1 64 ? -38.651 89.309 -64.604 1.00 14.70 98 VAL B C 1
ATOM 2158 O O . VAL B 1 64 ? -39.707 88.805 -65.008 1.00 16.19 98 VAL B O 1
ATOM 2162 N N . SER B 1 65 ? -38.247 90.530 -64.942 1.00 17.07 99 SER B N 1
ATOM 2163 C CA . SER B 1 65 ? -39.056 91.380 -65.812 1.00 17.32 99 SER B CA 1
ATOM 2164 C C . SER B 1 65 ? -39.240 90.725 -67.179 1.00 15.48 99 SER B C 1
ATOM 2165 O O . SER B 1 65 ? -38.260 90.352 -67.839 1.00 18.48 99 SER B O 1
ATOM 2168 N N . GLY B 1 66 ? -40.499 90.568 -67.581 1.00 17.22 100 GLY B N 1
ATOM 2169 C CA . GLY B 1 66 ? -40.844 89.968 -68.859 1.00 15.60 100 GLY B CA 1
ATOM 2170 C C . GLY B 1 66 ? -40.941 88.464 -68.829 1.00 14.61 100 GLY B C 1
ATOM 2171 O O . GLY B 1 66 ? -41.330 87.849 -69.823 1.00 15.14 100 GLY B O 1
ATOM 2172 N N . ASN B 1 67 ? -40.571 87.858 -67.698 1.00 14.92 101 ASN B N 1
ATOM 2173 C CA . ASN B 1 67 ? -40.612 86.403 -67.583 1.00 10.63 101 ASN B CA 1
ATOM 2174 C C . ASN B 1 67 ? -41.395 85.924 -66.367 1.00 12.90 101 ASN B C 1
ATOM 2175 O O . ASN B 1 67 ? -41.114 84.871 -65.804 1.00 14.58 101 ASN B O 1
ATOM 2180 N N . THR B 1 68 ? -42.412 86.691 -65.988 1.00 18.81 102 THR B N 1
ATOM 2181 C CA . THR B 1 68 ? -43.172 86.376 -64.786 1.00 14.54 102 THR B CA 1
ATOM 2182 C C . THR B 1 68 ? -44.675 86.499 -65.008 1.00 21.70 102 THR B C 1
ATOM 2183 O O . THR B 1 68 ? -45.114 87.374 -65.748 1.00 23.06 102 THR B O 1
ATOM 2187 N N . ASP B 1 69 ? -45.464 85.633 -64.373 1.00 18.33 103 ASP B N 1
ATOM 2188 C CA . ASP B 1 69 ? -46.918 85.817 -64.407 1.00 24.73 103 ASP B CA 1
ATOM 2189 C C . ASP B 1 69 ? -47.389 86.640 -63.202 1.00 33.01 103 ASP B C 1
ATOM 2190 O O . ASP B 1 69 ? -48.589 86.836 -62.983 1.00 26.69 103 ASP B O 1
ATOM 2195 N N . GLY B 1 70 ? -46.422 87.132 -62.433 1.00 24.39 104 GLY B N 1
ATOM 2196 C CA . GLY B 1 70 ? -46.694 87.867 -61.211 1.00 26.77 104 GLY B CA 1
ATOM 2197 C C . GLY B 1 70 ? -46.161 87.155 -59.979 1.00 26.75 104 GLY B C 1
ATOM 2198 O O . GLY B 1 70 ? -45.756 87.792 -59.007 1.00 32.14 104 GLY B O 1
ATOM 2199 N N . SER B 1 71 ? -46.152 85.829 -60.013 1.00 20.78 105 SER B N 1
ATOM 2200 C CA . SER B 1 71 ? -45.678 85.064 -58.869 1.00 22.10 105 SER B CA 1
ATOM 2201 C C . SER B 1 71 ? -44.683 83.969 -59.258 1.00 15.84 105 SER B C 1
ATOM 2202 O O . SER B 1 71 ? -43.868 83.553 -58.433 1.00 18.47 105 SER B O 1
ATOM 2205 N N . GLN B 1 72 ? -44.766 83.491 -60.499 1.00 17.25 106 GLN B N 1
ATOM 2206 C CA . GLN B 1 72 ? -43.873 82.424 -60.972 1.00 15.45 106 GLN B CA 1
ATOM 2207 C C . GLN B 1 72 ? -42.907 82.944 -62.007 1.00 13.98 106 GLN B C 1
ATOM 2208 O O . GLN B 1 72 ? -43.289 83.740 -62.860 1.00 15.04 106 GLN B O 1
ATOM 2214 N N . LEU B 1 73 ? -41.656 82.488 -61.942 1.00 11.03 107 LEU B N 1
ATOM 2215 C CA . LEU B 1 73 ? -40.743 82.681 -63.057 1.00 9.91 107 LEU B CA 1
ATOM 2216 C C . LEU B 1 73 ? -41.129 81.669 -64.104 1.00 12.11 107 LEU B C 1
ATOM 2217 O O . LEU B 1 73 ? -41.306 80.496 -63.778 1.00 14.90 107 LEU B O 1
ATOM 2222 N N . VAL B 1 74 ? -41.256 82.103 -65.349 1.00 9.67 108 VAL B N 1
ATOM 2223 C CA . VAL B 1 74 ? -41.628 81.184 -66.415 1.00 12.08 108 VAL B CA 1
ATOM 2224 C C . VAL B 1 74 ? -40.440 80.948 -67.317 1.00 10.40 108 VAL B C 1
ATOM 2225 O O . VAL B 1 74 ? -40.011 81.868 -68.016 1.00 12.51 108 VAL B O 1
ATOM 2229 N N . VAL B 1 75 ? -39.892 79.727 -67.282 1.00 12.10 109 VAL B N 1
ATOM 2230 C CA . VAL B 1 75 ? -38.676 79.428 -68.029 1.00 11.65 109 VAL B CA 1
ATOM 2231 C C . VAL B 1 75 ? -38.931 78.439 -69.157 1.00 12.80 109 VAL B C 1
ATOM 2232 O O . VAL B 1 75 ? -39.207 77.270 -68.914 1.00 12.00 109 VAL B O 1
ATOM 2236 N N . LYS B 1 76 ? -38.851 78.922 -70.395 1.00 9.71 110 LYS B N 1
ATOM 2237 C CA . LYS B 1 76 ? -39.037 78.050 -71.553 1.00 10.27 110 LYS B CA 1
ATOM 2238 C C . LYS B 1 76 ? -37.688 77.544 -72.018 1.00 14.51 110 LYS B C 1
ATOM 2239 O O . LYS B 1 76 ? -36.860 78.309 -72.522 1.00 12.46 110 LYS B O 1
ATOM 2245 N N . VAL B 1 77 ? -37.461 76.254 -71.793 1.00 12.00 111 VAL B N 1
ATOM 2246 C CA . VAL B 1 77 ? -36.198 75.608 -72.109 1.00 9.58 111 VAL B CA 1
ATOM 2247 C C . VAL B 1 77 ? -36.214 75.127 -73.556 1.00 12.18 111 VAL B C 1
ATOM 2248 O O . VAL B 1 77 ? -37.024 74.272 -73.918 1.00 13.96 111 VAL B O 1
ATOM 2252 N N . ASN B 1 78 ? -35.344 75.709 -74.381 1.00 11.33 112 ASN B N 1
ATOM 2253 C CA . ASN B 1 78 ? -35.206 75.292 -75.777 1.00 15.00 112 ASN B CA 1
ATOM 2254 C C . ASN B 1 78 ? -33.727 75.063 -76.050 1.00 17.44 112 ASN B C 1
ATOM 2255 O O . ASN B 1 78 ? -33.032 75.903 -76.636 1.00 16.73 112 ASN B O 1
ATOM 2260 N N . ILE B 1 79 ? -33.255 73.918 -75.576 1.00 13.84 113 ILE B N 1
ATOM 2261 C CA . ILE B 1 79 ? -31.858 73.539 -75.673 1.00 14.42 113 ILE B CA 1
ATOM 2262 C C . ILE B 1 79 ? -31.724 72.412 -76.694 1.00 17.75 113 ILE B C 1
ATOM 2263 O O . ILE B 1 79 ? -32.517 71.469 -76.688 1.00 15.91 113 ILE B O 1
ATOM 2268 N N . ASN B 1 80 ? -30.740 72.526 -77.583 1.00 17.92 114 ASN B N 1
ATOM 2269 C CA . ASN B 1 80 ? -30.498 71.514 -78.605 1.00 16.95 114 ASN B CA 1
ATOM 2270 C C . ASN B 1 80 ? -30.285 70.119 -78.001 1.00 14.73 114 ASN B C 1
ATOM 2271 O O . ASN B 1 80 ? -29.542 69.968 -77.031 1.00 18.84 114 ASN B O 1
ATOM 2276 N N . THR B 1 81 ? -30.945 69.130 -78.610 1.00 15.14 115 THR B N 1
ATOM 2277 C CA . THR B 1 81 ? -31.026 67.720 -78.174 1.00 18.18 115 THR B CA 1
ATOM 2278 C C . THR B 1 81 ? -31.899 67.513 -76.932 1.00 20.25 115 THR B C 1
ATOM 2279 O O . THR B 1 81 ? -32.094 66.376 -76.508 1.00 19.14 115 THR B O 1
ATOM 2283 N N . VAL B 1 82 ? -32.466 68.583 -76.380 1.00 16.03 116 VAL B N 1
ATOM 2284 C CA . VAL B 1 82 ? -33.369 68.434 -75.233 1.00 12.74 116 VAL B CA 1
ATOM 2285 C C . VAL B 1 82 ? -34.791 68.775 -75.641 1.00 16.52 116 VAL B C 1
ATOM 2286 O O . VAL B 1 82 ? -35.038 69.869 -76.135 1.00 17.05 116 VAL B O 1
ATOM 2290 N N . ALA B 1 83 ? -35.723 67.838 -75.465 1.00 15.68 117 ALA B N 1
ATOM 2291 C CA . ALA B 1 83 ? -37.124 68.094 -75.799 1.00 15.06 117 ALA B CA 1
ATOM 2292 C C . ALA B 1 83 ? -37.603 69.350 -75.089 1.00 16.44 117 ALA B C 1
ATOM 2293 O O . ALA B 1 83 ? -37.386 69.499 -73.895 1.00 18.06 117 ALA B O 1
ATOM 2295 N N . PRO B 1 84 ? -38.250 70.271 -75.815 1.00 19.02 118 PRO B N 1
ATOM 2296 C CA . PRO B 1 84 ? -38.600 71.518 -75.126 1.00 17.25 118 PRO B CA 1
ATOM 2297 C C . PRO B 1 84 ? -39.569 71.304 -73.969 1.00 18.65 118 PRO B C 1
ATOM 2298 O O . PRO B 1 84 ? -40.452 70.435 -74.034 1.00 19.06 118 PRO B O 1
ATOM 2302 N N . PHE B 1 85 ? -39.382 72.075 -72.901 1.00 14.72 119 PHE B N 1
ATOM 2303 C CA . PHE B 1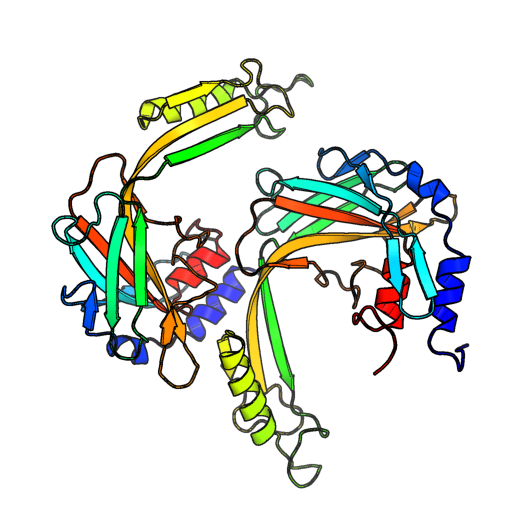 85 ? -40.292 72.034 -71.766 1.00 14.13 119 PHE B CA 1
ATOM 2304 C C . PHE B 1 85 ? -40.277 73.383 -71.064 1.00 14.64 119 PHE B C 1
ATOM 2305 O O . PHE B 1 85 ? -39.362 74.186 -71.269 1.00 14.58 119 PHE B O 1
ATOM 2313 N N . THR B 1 86 ? -41.308 73.641 -70.270 1.00 16.58 120 THR B N 1
ATOM 2314 C CA . THR B 1 86 ? -41.399 74.884 -69.520 1.00 11.69 120 THR B CA 1
ATOM 2315 C C . THR B 1 86 ? -41.386 74.582 -68.033 1.00 14.44 120 THR B C 1
ATOM 2316 O O . THR B 1 86 ? -42.087 73.676 -67.579 1.00 16.44 120 THR B O 1
ATOM 2320 N N . ARG B 1 87 ? -40.564 75.312 -67.278 1.00 11.92 121 ARG B N 1
ATOM 2321 C CA . ARG B 1 87 ? -40.643 75.269 -65.826 1.00 11.56 121 ARG B CA 1
ATOM 2322 C C . ARG B 1 87 ? -41.230 76.568 -65.291 1.00 12.60 121 ARG B C 1
ATOM 2323 O O . ARG B 1 87 ? -40.811 77.667 -65.668 1.00 13.57 121 ARG B O 1
ATOM 2331 N N . ARG B 1 88 ? -42.205 76.429 -64.406 1.00 10.80 122 ARG B N 1
ATOM 2332 C CA . ARG B 1 88 ? -42.704 77.549 -63.639 1.00 9.46 122 ARG B CA 1
ATOM 2333 C C . ARG B 1 88 ? -42.269 77.341 -62.211 1.00 11.10 122 ARG B C 1
ATOM 2334 O O . ARG B 1 88 ? -42.572 76.307 -61.621 1.00 12.62 122 ARG B O 1
ATOM 2342 N N . SER B 1 89 ? -41.538 78.304 -61.660 1.00 13.88 123 SER B N 1
ATOM 2343 C CA . SER B 1 89 ? -41.045 78.164 -60.292 1.00 12.95 123 SER B CA 1
ATOM 2344 C C . SER B 1 89 ? -41.396 79.420 -59.510 1.00 12.46 123 SER B C 1
ATOM 2345 O O . SER B 1 89 ? -41.247 80.525 -60.026 1.00 12.08 123 SER B O 1
ATOM 2348 N N . PRO B 1 90 ? -41.890 79.261 -58.276 1.00 12.57 124 PRO B N 1
ATOM 2349 C CA . PRO B 1 90 ? -42.287 80.469 -57.533 1.00 12.42 124 PRO B CA 1
ATOM 2350 C C . PRO B 1 90 ? -41.119 81.406 -57.241 1.00 15.49 124 PRO B C 1
ATOM 2351 O O . PRO B 1 90 ? -40.036 80.953 -56.848 1.00 12.99 124 PRO B O 1
ATOM 2355 N N . LEU B 1 91 ? -41.338 82.701 -57.447 1.00 13.30 125 LEU B N 1
ATOM 2356 C CA . LEU B 1 91 ? -40.306 83.695 -57.185 1.00 11.57 125 LEU B CA 1
ATOM 2357 C C . LEU B 1 91 ? -40.060 83.843 -55.704 1.00 14.52 125 LEU B C 1
ATOM 2358 O O . LEU B 1 91 ? -38.988 84.275 -55.279 1.00 12.78 125 LEU B O 1
ATOM 2363 N N A HIS B 1 92 ? -41.064 83.490 -54.911 0.99 15.87 126 HIS B N 1
ATOM 2364 N N B HIS B 1 92 ? -41.067 83.485 -54.921 0.01 16.03 126 HIS B N 1
ATOM 2365 C CA A HIS B 1 92 ? -40.983 83.602 -53.456 0.99 18.33 126 HIS B CA 1
ATOM 2366 C CA B HIS B 1 92 ? -41.013 83.615 -53.476 0.01 18.41 126 HIS B CA 1
ATOM 2367 C C A HIS B 1 92 ? -41.479 82.315 -52.830 0.99 18.24 126 HIS B C 1
ATOM 2368 C C B HIS B 1 92 ? -41.494 82.322 -52.830 0.01 18.33 126 HIS B C 1
ATOM 2369 O O A HIS B 1 92 ? -42.443 81.721 -53.295 0.99 18.53 126 HIS B O 1
ATOM 2370 O O B HIS B 1 92 ? -42.464 81.727 -53.296 0.01 18.60 126 HIS B O 1
ATOM 2383 N N . ALA B 1 93 ? -40.816 81.873 -51.775 1.00 13.93 127 ALA B N 1
ATOM 2384 C CA . ALA B 1 93 ? -41.271 80.691 -51.075 1.00 14.40 127 ALA B CA 1
ATOM 2385 C C . ALA B 1 93 ? -41.010 80.829 -49.591 1.00 17.03 127 ALA B C 1
ATOM 2386 O O . ALA B 1 93 ? -40.373 81.785 -49.144 1.00 17.09 127 ALA B O 1
ATOM 2388 N N . THR B 1 94 ? -41.525 79.880 -48.820 1.00 19.22 128 THR B N 1
ATOM 2389 C CA . THR B 1 94 ? -41.397 79.948 -47.375 1.00 16.70 128 THR B CA 1
ATOM 2390 C C . THR B 1 94 ? -40.565 78.765 -46.909 1.00 24.81 128 THR B C 1
ATOM 2391 O O . THR B 1 94 ? -40.814 77.633 -47.320 1.00 21.31 128 THR B O 1
ATOM 2395 N N . ARG B 1 95 ? -39.561 79.025 -46.084 1.00 18.63 129 ARG B N 1
ATOM 2396 C CA . ARG B 1 95 ? -38.757 77.944 -45.531 1.00 20.80 129 ARG B CA 1
ATOM 2397 C C . ARG B 1 95 ? -39.084 77.794 -44.059 1.00 22.75 129 ARG B C 1
ATOM 2398 O O . ARG B 1 95 ? -39.055 78.774 -43.311 1.00 22.81 129 ARG B O 1
ATOM 2406 N N . GLU B 1 96 ? -39.409 76.569 -43.658 1.00 20.98 130 GLU B N 1
ATOM 2407 C CA . GLU B 1 96 ? -39.750 76.251 -42.277 1.00 23.93 130 GLU B CA 1
ATOM 2408 C C . GLU B 1 96 ? -38.827 75.179 -41.746 1.00 28.15 130 GLU B C 1
ATOM 2409 O O . GLU B 1 96 ? -38.722 74.102 -42.333 1.00 28.29 130 GLU B O 1
ATOM 2415 N N . ARG B 1 97 ? -38.174 75.463 -40.629 1.00 20.35 131 ARG B N 1
ATOM 2416 C CA . ARG B 1 97 ? -37.303 74.481 -40.006 1.00 24.75 131 ARG B CA 1
ATOM 2417 C C . ARG B 1 97 ? -37.719 74.282 -38.559 1.00 27.91 131 ARG B C 1
ATOM 2418 O O . ARG B 1 97 ? -37.876 75.250 -37.821 1.00 20.85 131 ARG B O 1
ATOM 2426 N N . TRP B 1 98 ? -37.907 73.026 -38.165 1.00 25.54 132 TRP B N 1
ATOM 2427 C CA . TRP B 1 98 ? -38.384 72.699 -36.826 1.00 22.83 132 TRP B CA 1
ATOM 2428 C C . TRP B 1 98 ? -37.235 72.261 -35.927 1.00 28.87 132 TRP B C 1
ATOM 2429 O O . TRP B 1 98 ? -36.274 71.655 -36.397 1.00 22.66 132 TRP B O 1
ATOM 2440 N N . PHE B 1 99 ? -37.333 72.583 -34.639 1.00 25.03 133 PHE B N 1
ATOM 2441 C CA . PHE B 1 99 ? -36.387 72.088 -33.650 1.00 18.33 133 PHE B CA 1
ATOM 2442 C C . PHE B 1 99 ? -37.128 71.144 -32.715 1.00 24.10 133 PHE B C 1
ATOM 2443 O O . PHE B 1 99 ? -38.169 71.501 -32.163 1.00 23.53 133 PHE B O 1
ATOM 2451 N N . SER B 1 100 ? -36.602 69.938 -32.540 1.00 22.13 134 SER B N 1
ATOM 2452 C CA . SER B 1 100 ? -37.210 68.990 -31.614 1.00 26.38 134 SER B CA 1
ATOM 2453 C C . SER B 1 100 ? -36.178 68.595 -30.580 1.00 31.41 134 SER B C 1
ATOM 2454 O O . SER B 1 100 ? -34.982 68.561 -30.880 1.00 30.06 134 SER B O 1
ATOM 2457 N N . CYS B 1 101 ? -36.620 68.320 -29.357 1.00 28.92 135 CYS B N 1
ATOM 2458 C CA . CYS B 1 101 ? -35.658 67.961 -28.332 1.00 29.55 135 CYS B CA 1
ATOM 2459 C C . CYS B 1 101 ? -35.342 66.482 -28.388 1.00 37.39 135 CYS B C 1
ATOM 2460 O O . CYS B 1 101 ? -36.222 65.628 -28.241 1.00 31.44 135 CYS B O 1
ATOM 2463 N N . SER B 1 102 ? -34.060 66.207 -28.593 1.00 36.97 136 SER B N 1
ATOM 2464 C CA . SER B 1 102 ? -33.554 64.857 -28.780 1.00 48.08 136 SER B CA 1
ATOM 2465 C C . SER B 1 102 ? -32.571 64.537 -27.663 1.00 46.69 136 SER B C 1
ATOM 2466 O O . SER B 1 102 ? -32.172 65.428 -26.908 1.00 41.20 136 SER B O 1
ATOM 2469 N N . SER B 1 103 ? -32.177 63.272 -27.563 1.00 48.78 137 SER B N 1
ATOM 2470 C CA . SER B 1 103 ? -31.224 62.848 -26.543 1.00 50.42 137 SER B CA 1
ATOM 2471 C C . SER B 1 103 ? -29.878 63.547 -26.713 1.00 53.45 137 SER B C 1
ATOM 2472 O O . SER B 1 103 ? -29.198 63.862 -25.733 1.00 53.33 137 SER B O 1
ATOM 2475 N N . SER B 1 104 ? -29.512 63.798 -27.965 1.00 52.21 138 SER B N 1
ATOM 2476 C CA . SER B 1 104 ? -28.234 64.419 -28.291 1.00 53.93 138 SER B CA 1
ATOM 2477 C C . SER B 1 104 ? -28.114 65.839 -27.738 1.00 54.60 138 SER B C 1
ATOM 2478 O O . SER B 1 104 ? -27.025 66.279 -27.364 1.00 52.35 138 SER B O 1
ATOM 2481 N N . GLN B 1 105 ? -29.239 66.548 -27.683 1.00 47.25 139 GLN B N 1
ATOM 2482 C CA . GLN B 1 105 ? -29.233 67.979 -27.378 1.00 51.83 139 GLN B CA 1
ATOM 2483 C C . GLN B 1 105 ? -29.648 68.311 -25.945 1.00 52.87 139 GLN B C 1
ATOM 2484 O O . GLN B 1 105 ? -29.921 69.474 -25.625 1.00 43.48 139 GLN B O 1
ATOM 2490 N N . CYS B 1 106 ? -29.699 67.296 -25.086 1.00 45.67 140 CYS B N 1
ATOM 2491 C CA . CYS B 1 106 ? -29.880 67.535 -23.661 1.00 44.24 140 CYS B CA 1
ATOM 2492 C C . CYS B 1 106 ? -28.749 68.413 -23.144 1.00 49.01 140 CYS B C 1
ATOM 2493 O O . CYS B 1 106 ? -27.583 68.180 -23.465 1.00 46.50 140 CYS B O 1
ATOM 2496 N N . SER B 1 107 ? -29.090 69.433 -22.365 1.00 50.47 141 SER B N 1
ATOM 2497 C CA . SER B 1 107 ? -28.074 70.157 -21.616 1.00 50.28 141 SER B CA 1
ATOM 2498 C C . SER B 1 107 ? -27.912 69.434 -20.284 1.00 54.54 141 SER B C 1
ATOM 2499 O O . SER B 1 107 ? -28.862 68.818 -19.792 1.00 56.39 141 SER B O 1
ATOM 2502 N N . GLY B 1 108 ? -26.715 69.482 -19.711 0.76 48.13 142 GLY B N 1
ATOM 2503 C CA . GLY B 1 108 ? -26.479 68.840 -18.430 0.76 45.34 142 GLY B CA 1
ATOM 2504 C C . GLY B 1 108 ? -26.259 67.339 -18.512 0.76 40.62 142 GLY B C 1
ATOM 2505 O O . GLY B 1 108 ? -26.143 66.770 -19.599 0.76 42.03 142 GLY B O 1
ATOM 2506 N N . TYR B 1 109 ? -26.203 66.699 -17.345 1.00 42.11 143 TYR B N 1
ATOM 2507 C CA . TYR B 1 109 ? -25.821 65.291 -17.236 1.00 42.70 143 TYR B CA 1
ATOM 2508 C C . TYR B 1 109 ? -26.633 64.545 -16.182 1.00 40.28 143 TYR B C 1
ATOM 2509 O O . TYR B 1 109 ? -26.167 63.550 -15.625 1.00 48.87 143 TYR B O 1
ATOM 2518 N N . SER B 1 110 ? -27.833 65.032 -15.889 1.00 34.96 144 SER B N 1
ATOM 2519 C CA . SER B 1 110 ? -28.726 64.302 -14.997 1.00 32.72 144 SER B CA 1
ATOM 2520 C C . SER B 1 110 ? -29.680 63.485 -15.858 1.00 41.09 144 SER B C 1
ATOM 2521 O O . SER B 1 110 ? -29.603 63.536 -17.086 1.00 34.26 144 SER B O 1
ATOM 2524 N N . ARG B 1 111 ? -30.578 62.732 -15.232 1.00 33.78 145 ARG B N 1
ATOM 2525 C CA . ARG B 1 111 ? -31.558 61.972 -16.000 1.00 30.57 145 ARG B CA 1
ATOM 2526 C C . ARG B 1 111 ? -32.677 62.892 -16.466 1.00 29.32 145 ARG B C 1
ATOM 2527 O O . ARG B 1 111 ? -33.579 62.476 -17.191 1.00 27.55 145 ARG B O 1
ATOM 2535 N N . LYS B 1 112 ? -32.594 64.150 -16.041 1.00 25.44 146 LYS B N 1
ATOM 2536 C CA . LYS B 1 112 ? -33.517 65.195 -16.461 1.00 24.79 146 LYS B CA 1
ATOM 2537 C C . LYS B 1 112 ? -33.034 65.832 -17.763 1.00 35.59 146 LYS B C 1
ATOM 2538 O O . LYS B 1 112 ? -32.078 66.610 -17.770 1.00 37.87 146 LYS B O 1
ATOM 2544 N N . CYS B 1 113 ? -33.691 65.489 -18.866 1.00 30.96 147 CYS B N 1
ATOM 2545 C CA . CYS B 1 113 ? -33.267 65.961 -20.178 1.00 37.39 147 CYS B CA 1
ATOM 2546 C C . CYS B 1 113 ? -34.206 67.018 -20.745 1.00 35.51 147 CYS B C 1
ATOM 2547 O O . CYS B 1 113 ? -35.401 66.771 -20.926 1.00 32.75 147 CYS B O 1
ATOM 2550 N N . ASP B 1 114 ? -33.661 68.201 -21.015 1.00 36.12 148 ASP B N 1
ATOM 2551 C CA . ASP B 1 114 ? -34.353 69.182 -21.845 1.00 35.13 148 ASP B CA 1
ATOM 2552 C C . ASP B 1 114 ? -33.329 69.837 -22.757 1.00 40.32 148 ASP B C 1
ATOM 2553 O O . ASP B 1 114 ? -32.163 69.969 -22.385 1.00 43.58 148 ASP B O 1
ATOM 2558 N N . CYS B 1 115 ? -33.764 70.241 -23.948 1.00 37.66 149 CYS B N 1
ATOM 2559 C CA . CYS B 1 115 ? -32.864 70.846 -24.927 1.00 32.83 149 CYS B CA 1
ATOM 2560 C C . CYS B 1 115 ? -33.002 72.363 -25.000 1.00 35.67 149 CYS B C 1
ATOM 2561 O O . CYS B 1 115 ? -32.900 72.940 -26.082 1.00 31.21 149 CYS B O 1
ATOM 2564 N N . GLN B 1 116 ? -33.225 73.008 -23.857 1.00 28.07 150 GLN B N 1
ATOM 2565 C CA . GLN B 1 116 ? -33.462 74.453 -23.834 1.00 37.27 150 GLN B CA 1
ATOM 2566 C C . GLN B 1 116 ? -32.257 75.233 -24.341 1.00 37.17 150 GLN B C 1
ATOM 2567 O O . GLN B 1 116 ? -32.407 76.221 -25.061 1.00 34.60 150 GLN B O 1
ATOM 2573 N N . GLU B 1 117 ? -31.065 74.774 -23.979 1.00 35.67 151 GLU B N 1
ATOM 2574 C CA . GLU B 1 117 ? -29.838 75.470 -24.353 1.00 43.33 151 GLU B CA 1
ATOM 2575 C C . GLU B 1 117 ? -29.645 75.509 -25.867 1.00 31.97 151 GLU B C 1
ATOM 2576 O O . GLU B 1 117 ? -29.336 76.559 -26.435 1.00 39.02 151 GLU B O 1
ATOM 2582 N N . LYS B 1 118 ? -29.836 74.368 -26.518 1.00 27.51 152 LYS B N 1
ATOM 2583 C CA . LYS B 1 118 ? -29.717 74.293 -27.968 1.00 36.36 152 LYS B CA 1
ATOM 2584 C C . LYS B 1 118 ? -30.920 74.943 -2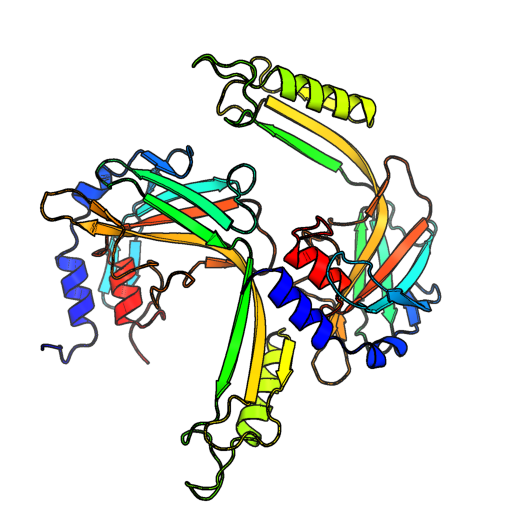8.652 1.00 32.78 152 LYS B C 1
ATOM 2585 O O . LYS B 1 118 ? -30.793 75.488 -29.747 1.00 32.51 152 LYS B O 1
ATOM 2591 N N . HIS B 1 119 ? -32.083 74.872 -28.008 1.00 28.06 153 HIS B N 1
ATOM 2592 C CA . HIS B 1 119 ? -33.282 75.489 -28.560 1.00 30.09 153 HIS B CA 1
ATOM 2593 C C . HIS B 1 119 ? -33.109 77.000 -28.674 1.00 31.31 153 HIS B C 1
ATOM 2594 O O . HIS B 1 119 ? -33.465 77.597 -29.694 1.00 26.64 153 HIS B O 1
ATOM 2601 N N . GLU B 1 120 ? -32.572 77.619 -27.625 1.00 26.91 154 GLU B N 1
ATOM 2602 C CA . GLU B 1 120 ? -32.374 79.066 -27.619 1.00 35.19 154 GLU B CA 1
ATOM 2603 C C . GLU B 1 120 ? -31.380 79.482 -28.700 1.00 34.29 154 GLU B C 1
ATOM 2604 O O . GLU B 1 120 ? -31.536 80.524 -29.349 1.00 32.96 154 GLU B O 1
ATOM 2610 N N . GLN B 1 121 ? -30.359 78.652 -28.874 1.00 28.67 155 GLN B N 1
ATOM 2611 C CA . GLN B 1 121 ? -29.361 78.824 -29.920 1.00 30.89 155 GLN B CA 1
ATOM 2612 C C . GLN B 1 121 ? -30.018 78.860 -31.295 1.00 28.06 155 GLN B C 1
ATOM 2613 O O . GLN B 1 121 ? -29.777 79.766 -32.095 1.00 29.20 155 GLN B O 1
ATOM 2619 N N . PHE B 1 122 ? -30.848 77.854 -31.549 1.00 25.44 156 PHE B N 1
ATOM 2620 C CA . PHE B 1 122 ? -31.556 77.693 -32.812 1.00 24.18 156 PHE B CA 1
ATOM 2621 C C . PHE B 1 122 ? -32.544 78.837 -33.031 1.00 27.55 156 PHE B C 1
ATOM 2622 O O . PHE B 1 122 ? -32.700 79.323 -34.147 1.00 26.61 156 PHE B O 1
ATOM 2630 N N . ARG B 1 123 ? -33.206 79.267 -31.961 1.00 24.28 157 ARG B N 1
ATOM 2631 C CA . ARG B 1 123 ? -34.128 80.396 -32.049 1.00 26.13 157 ARG B CA 1
ATOM 2632 C C . ARG B 1 123 ? -33.379 81.692 -32.361 1.00 24.20 157 ARG B C 1
ATOM 2633 O O . ARG B 1 123 ? -33.789 82.463 -33.239 1.00 23.51 157 ARG B O 1
ATOM 2641 N N . ASN B 1 124 ? -32.282 81.924 -31.646 1.00 28.38 158 ASN B N 1
ATOM 2642 C CA . ASN B 1 124 ? -31.454 83.103 -31.877 1.00 28.04 158 ASN B CA 1
ATOM 2643 C C . ASN B 1 124 ? -30.831 83.107 -33.268 1.00 29.76 158 ASN B C 1
ATOM 2644 O O . ASN B 1 124 ? -30.683 84.165 -33.879 1.00 26.82 158 ASN B O 1
ATOM 2649 N N . LYS B 1 125 ? -30.475 81.930 -33.774 1.00 26.78 159 LYS B N 1
ATOM 2650 C CA . LYS B 1 125 ? -30.006 81.829 -35.151 1.00 27.43 159 LYS B CA 1
ATOM 2651 C C . LYS B 1 125 ? -31.109 82.251 -36.129 1.00 26.62 159 LYS B C 1
ATOM 2652 O O . LYS B 1 125 ? -30.856 82.984 -37.099 1.00 22.39 159 LYS B O 1
ATOM 2658 N N . CYS B 1 126 ? -32.331 81.794 -35.868 1.00 21.97 160 CYS B N 1
ATOM 2659 C CA . CYS B 1 126 ? -33.478 82.179 -36.685 1.00 24.66 160 CYS B CA 1
ATOM 2660 C C . CYS B 1 126 ? -33.609 83.697 -36.762 1.00 24.13 160 CYS B C 1
ATOM 2661 O O . CYS B 1 126 ? -33.710 84.263 -37.854 1.00 21.44 160 CYS B O 1
ATOM 2664 N N . TYR B 1 127 ? -33.595 84.356 -35.608 1.00 20.92 161 TYR B N 1
ATOM 2665 C CA . TYR B 1 127 ? -33.718 85.816 -35.567 1.00 23.52 161 TYR B CA 1
ATOM 2666 C C . TYR B 1 127 ? -32.599 86.517 -36.324 1.00 26.16 161 TYR B C 1
ATOM 2667 O O . TYR B 1 127 ? -32.839 87.478 -37.067 1.00 21.45 161 TYR B O 1
ATOM 2676 N N . SER B 1 128 ? -31.376 86.035 -36.121 1.00 22.48 162 SER B N 1
ATOM 2677 C CA . SER B 1 128 ? -30.199 86.663 -36.705 1.00 24.68 162 SER B CA 1
ATOM 2678 C C . SER B 1 128 ? -30.251 86.577 -38.222 1.00 18.11 162 SER B C 1
ATOM 2679 O O . SER B 1 128 ? -29.789 87.483 -38.923 1.00 23.85 162 SER B O 1
ATOM 2682 N N . GLN B 1 129 ? -30.840 85.497 -38.727 1.00 21.15 163 GLN B N 1
ATOM 2683 C CA . GLN B 1 129 ? -30.929 85.282 -40.163 1.00 22.10 163 GLN B CA 1
ATOM 2684 C C . GLN B 1 129 ? -32.157 85.953 -40.779 1.00 24.09 163 GLN B C 1
ATOM 2685 O O . GLN B 1 129 ? -32.427 85.789 -41.968 1.00 24.13 163 GLN B O 1
ATOM 2691 N N . GLY B 1 130 ? -32.901 86.695 -39.966 1.00 20.86 164 GLY B N 1
ATOM 2692 C CA . GLY B 1 130 ? -34.044 87.450 -40.456 1.00 17.40 164 GLY B CA 1
ATOM 2693 C C . GLY B 1 130 ? -35.384 86.736 -40.398 1.00 24.47 164 GLY B C 1
ATOM 2694 O O . GLY B 1 130 ? -36.395 87.264 -40.865 1.00 23.36 164 GLY B O 1
ATOM 2695 N N . GLY B 1 131 ? -35.412 85.543 -39.814 1.00 21.27 165 GLY B N 1
ATOM 2696 C CA . GLY B 1 131 ? -36.647 84.784 -39.774 1.00 16.68 165 GLY B CA 1
ATOM 2697 C C . GLY B 1 131 ? -37.565 85.178 -38.632 1.00 14.19 165 GLY B C 1
ATOM 2698 O O . GLY B 1 131 ? -37.246 86.051 -37.819 1.00 18.49 165 GLY B O 1
ATOM 2699 N N . GLN B 1 132 ? -38.719 84.530 -38.577 1.00 18.17 166 GLN B N 1
ATOM 2700 C CA . GLN B 1 132 ? -39.630 84.707 -37.464 1.00 16.29 166 GLN B CA 1
ATOM 2701 C C . GLN B 1 132 ? -39.741 83.374 -36.771 1.00 18.20 166 GLN B C 1
ATOM 2702 O O . GLN B 1 132 ? -39.723 82.337 -37.430 1.00 19.68 166 GLN B O 1
ATOM 2708 N N . TYR B 1 133 ? -39.843 83.394 -35.449 1.00 20.19 167 TYR B N 1
ATOM 2709 C CA . TYR B 1 133 ? -39.858 82.146 -34.706 1.00 20.23 167 TYR B CA 1
ATOM 2710 C C . TYR B 1 133 ? -41.181 81.895 -34.011 1.00 23.49 167 TYR B C 1
ATOM 2711 O O . TYR B 1 133 ? -41.811 82.813 -33.489 1.00 24.34 167 TYR B O 1
ATOM 2720 N N . SER B 1 134 ? -41.585 80.629 -34.005 1.00 23.21 168 SER B N 1
ATOM 2721 C CA . SER B 1 134 ? -42.800 80.194 -33.332 1.00 22.33 168 SER B CA 1
ATOM 2722 C C . SER B 1 134 ? -42.430 79.167 -32.278 1.00 26.68 168 SER B C 1
ATOM 2723 O O . SER B 1 134 ? -42.084 78.043 -32.620 1.00 20.45 168 SER B O 1
ATOM 2726 N N . THR B 1 135 ? -42.483 79.557 -31.006 1.00 25.85 169 THR B N 1
ATOM 2727 C CA . THR B 1 135 ? -42.144 78.640 -29.914 1.00 24.52 169 THR B CA 1
ATOM 2728 C C . THR B 1 135 ? -43.345 77.761 -29.577 1.00 25.87 169 THR B C 1
ATOM 2729 O O . THR B 1 135 ? -44.419 78.265 -29.250 1.00 29.91 169 THR B O 1
ATOM 2733 N N . GLN B 1 136 ? -43.167 76.445 -29.674 1.00 26.07 170 GLN B N 1
ATOM 2734 C CA . GLN B 1 136 ? -44.274 75.512 -29.503 1.00 20.94 170 GLN B CA 1
ATOM 2735 C C . GLN B 1 136 ? -44.201 74.825 -28.141 1.00 23.38 170 GLN B C 1
ATOM 2736 O O . GLN B 1 136 ? -45.208 74.339 -27.618 1.00 28.66 170 GLN B O 1
ATOM 2742 N N . SER B 1 137 ? -43.002 74.778 -27.575 1.00 22.54 171 SER B N 1
ATOM 2743 C CA . SER B 1 137 ? -42.828 74.273 -26.216 1.00 23.38 171 SER B CA 1
ATOM 2744 C C . SER B 1 137 ? -41.588 74.867 -25.586 1.00 24.67 171 SER B C 1
ATOM 2745 O O . SER B 1 137 ? -40.473 74.446 -25.893 1.00 27.53 171 SER B O 1
ATOM 2748 N N . SER B 1 138 ? -41.788 75.850 -24.710 1.00 29.42 172 SER B N 1
ATOM 2749 C CA . SER B 1 138 ? -40.684 76.540 -24.050 1.00 34.94 172 SER B CA 1
ATOM 2750 C C . SER B 1 138 ? -39.822 75.568 -23.250 1.00 29.65 172 SER B C 1
ATOM 2751 O O . SER B 1 138 ? -38.595 75.661 -23.251 1.00 28.22 172 SER B O 1
ATOM 2754 N N . LYS B 1 139 ? -40.471 74.620 -22.586 1.00 35.55 173 LYS B N 1
ATOM 2755 C CA . LYS B 1 139 ? -39.753 73.684 -21.733 1.00 28.71 173 LYS B CA 1
ATOM 2756 C C . LYS B 1 139 ? -38.878 72.744 -22.540 1.00 24.90 173 LYS B C 1
ATOM 2757 O O . LYS B 1 139 ? -37.870 72.248 -22.031 1.00 28.39 173 LYS B O 1
ATOM 2763 N N . CYS B 1 140 ? -39.271 72.515 -23.793 1.00 23.43 174 CYS B N 1
ATOM 2764 C CA . CYS B 1 140 ? -38.459 71.775 -24.749 1.00 21.91 174 CYS B CA 1
ATOM 2765 C C . CYS B 1 140 ? -37.895 70.495 -24.130 1.00 18.61 174 CYS B C 1
ATOM 2766 O O . CYS B 1 140 ? -36.682 70.314 -24.020 1.00 25.44 174 CYS B O 1
ATOM 2769 N N . ARG B 1 141 ? -38.801 69.629 -23.700 1.00 23.34 175 ARG B N 1
ATOM 2770 C CA . ARG B 1 141 ? -38.414 68.377 -23.074 1.00 26.60 175 ARG B CA 1
ATOM 2771 C C . ARG B 1 141 ? -38.126 67.325 -24.129 1.00 28.91 175 ARG B C 1
ATOM 2772 O O . ARG B 1 141 ? -38.579 67.438 -25.267 1.00 27.64 175 ARG B O 1
ATOM 2780 N N . LEU B 1 142 ? -37.381 66.300 -23.730 1.00 27.95 176 LEU B N 1
ATOM 2781 C CA . LEU B 1 142 ? -37.210 65.096 -24.528 1.00 26.04 176 LEU B CA 1
ATOM 2782 C C . LEU B 1 142 ? -38.523 64.669 -25.189 1.00 24.66 176 LEU B C 1
ATOM 2783 O O . LEU B 1 142 ? -39.554 64.542 -24.520 1.00 28.56 176 LEU B O 1
ATOM 2788 N N . GLY B 1 143 ? -38.493 64.481 -26.505 1.00 29.39 177 GLY B N 1
ATOM 2789 C CA . GLY B 1 143 ? -39.666 64.021 -27.232 1.00 24.15 177 GLY B CA 1
ATOM 2790 C C . GLY B 1 143 ? -40.590 65.114 -27.753 1.00 32.50 177 GLY B C 1
ATOM 2791 O O . GLY B 1 143 ? -41.582 64.821 -28.431 1.00 29.78 177 GLY B O 1
ATOM 2792 N N . GLU B 1 144 ? -40.280 66.372 -27.442 1.00 23.88 178 GLU B N 1
ATOM 2793 C CA . GLU B 1 144 ? -41.167 67.473 -27.806 1.00 24.50 178 GLU B CA 1
ATOM 2794 C C . GLU B 1 144 ? -40.710 68.231 -29.049 1.00 30.26 178 GLU B C 1
ATOM 2795 O O . GLU B 1 144 ? -39.512 68.378 -29.294 1.00 26.85 178 GLU B O 1
ATOM 2801 N N . LYS B 1 145 ? -41.683 68.703 -29.827 1.00 22.23 179 LYS B N 1
ATOM 2802 C CA . LYS B 1 145 ? -41.431 69.721 -30.840 1.00 22.79 179 LYS B CA 1
ATOM 2803 C C . LYS B 1 145 ? -41.360 71.066 -30.138 1.00 19.13 179 LYS B C 1
ATOM 2804 O O . LYS B 1 145 ? -42.348 71.513 -29.550 1.00 22.95 179 LYS B O 1
ATOM 2810 N N . CYS B 1 146 ? -40.204 71.721 -30.215 1.00 17.34 180 CYS B N 1
ATOM 2811 C CA . CYS B 1 146 ? -39.966 72.920 -29.426 1.00 17.95 180 CYS B CA 1
ATOM 2812 C C . CYS B 1 146 ? -40.373 74.203 -30.137 1.00 19.18 180 CYS B C 1
ATOM 2813 O O . CYS B 1 146 ? -40.812 75.158 -29.495 1.00 22.38 180 CYS B O 1
ATOM 2816 N N . GLY B 1 147 ? -40.259 74.215 -31.460 1.00 18.67 181 GLY B N 1
ATOM 2817 C CA . GLY B 1 147 ? -40.683 75.367 -32.233 1.00 17.55 181 GLY B CA 1
ATOM 2818 C C . GLY B 1 147 ? -40.141 75.315 -33.638 1.00 18.79 181 GLY B C 1
ATOM 2819 O O . GLY B 1 147 ? -39.404 74.393 -33.981 1.00 18.29 181 GLY B O 1
ATOM 2820 N N . TYR B 1 148 ? -40.488 76.312 -34.447 1.00 22.65 182 TYR B N 1
ATOM 2821 C CA . TYR B 1 148 ? -40.030 76.343 -35.826 1.00 19.05 182 TYR B CA 1
ATOM 2822 C C . TYR B 1 148 ? -39.710 77.759 -36.270 1.00 19.66 182 TYR B C 1
ATOM 2823 O O . TYR B 1 148 ? -40.345 78.725 -35.830 1.00 17.00 182 TYR B O 1
ATOM 2832 N N . CYS B 1 149 ? -38.715 77.859 -37.142 1.00 18.23 183 CYS B N 1
ATOM 2833 C CA . CYS B 1 149 ? -38.298 79.127 -37.732 1.00 20.43 183 CYS B CA 1
ATOM 2834 C C . CYS B 1 149 ? -38.928 79.268 -39.108 1.00 19.17 183 CYS B C 1
ATOM 2835 O O . CYS B 1 149 ? -38.967 78.308 -39.882 1.00 21.93 183 CYS B O 1
ATOM 2838 N N . LYS B 1 150 ? -39.456 80.454 -39.404 1.00 20.00 184 LYS B N 1
ATOM 2839 C CA . LYS B 1 150 ? -40.047 80.725 -40.707 1.00 20.23 184 LYS B CA 1
ATOM 2840 C C . LYS B 1 150 ? -39.245 81.802 -41.412 1.00 17.82 184 LYS B C 1
ATOM 2841 O O . LYS B 1 150 ? -39.024 82.874 -40.853 1.00 18.80 184 LYS B O 1
ATOM 2847 N N . GLN B 1 151 ? -38.824 81.535 -42.641 1.00 19.68 185 GLN B N 1
ATOM 2848 C CA . GLN B 1 151 ? -38.136 82.561 -43.415 1.00 19.27 185 GLN B CA 1
ATOM 2849 C C . GLN B 1 151 ? -38.806 82.727 -44.762 1.00 22.05 185 GLN B C 1
ATOM 2850 O O . GLN B 1 151 ? -39.152 81.748 -45.414 1.00 20.76 185 GLN B O 1
ATOM 2856 N N . GLU B 1 152 ? -38.984 83.971 -45.187 1.00 20.60 186 GLU B N 1
ATOM 2857 C CA . GLU B 1 152 ? -39.458 84.213 -46.535 1.00 24.53 186 GLU B CA 1
ATOM 2858 C C . GLU B 1 152 ? -38.226 84.327 -47.424 1.00 25.63 186 GLU B C 1
ATOM 2859 O O . GLU B 1 152 ? -37.318 85.099 -47.124 1.00 25.02 186 GLU B O 1
ATOM 2865 N N . VAL B 1 153 ? -38.161 83.523 -48.482 1.00 16.83 187 VAL B N 1
ATOM 2866 C CA . VAL B 1 153 ? -36.965 83.503 -49.313 1.00 15.65 187 VAL B CA 1
ATOM 2867 C C . VAL B 1 153 ? -37.322 83.677 -50.771 1.00 14.37 187 VAL B C 1
ATOM 2868 O O . VAL B 1 153 ? -38.472 83.462 -51.176 1.00 17.96 187 VAL B O 1
ATOM 2872 N N . TYR B 1 154 ? -36.331 84.091 -51.554 1.00 11.51 188 TYR B N 1
ATOM 2873 C CA . TYR B 1 154 ? -36.561 84.528 -52.929 1.00 13.53 188 TYR B CA 1
ATOM 2874 C C . TYR B 1 154 ? -35.676 83.771 -53.913 1.00 9.81 188 TYR B C 1
ATOM 2875 O O . TYR B 1 154 ? -34.469 83.682 -53.717 1.00 10.68 188 TYR B O 1
ATOM 2884 N N . LEU B 1 155 ? -36.294 83.215 -54.958 1.00 11.79 189 LEU B N 1
ATOM 2885 C CA . LEU B 1 155 ? -35.595 82.414 -55.961 1.00 9.92 189 LEU B CA 1
ATOM 2886 C C . LEU B 1 155 ? -34.479 83.207 -56.596 1.00 11.59 189 LEU B C 1
ATOM 2887 O O . LEU B 1 155 ? -34.708 84.287 -57.112 1.00 10.44 189 LEU B O 1
ATOM 2892 N N . SER B 1 156 ? -33.272 82.657 -56.564 1.00 10.59 190 SER B N 1
ATOM 2893 C CA . SER B 1 156 ? -32.114 83.308 -57.178 1.00 8.74 190 SER B CA 1
ATOM 2894 C C . SER B 1 156 ? -31.380 82.397 -58.159 1.00 7.53 190 SER B C 1
ATOM 2895 O O . SER B 1 156 ? -30.747 82.871 -59.099 1.00 10.79 190 SER B O 1
ATOM 2898 N N . LYS B 1 157 ? -31.476 81.093 -57.943 1.00 12.14 191 LYS B N 1
ATOM 2899 C CA . LYS B 1 157 ? -30.798 80.140 -58.802 1.00 8.93 191 LYS B CA 1
ATOM 2900 C C . LYS B 1 157 ? -31.710 78.947 -59.050 1.00 12.22 191 LYS B C 1
ATOM 2901 O O . LYS B 1 157 ? -32.131 78.286 -58.112 1.00 11.40 191 LYS B O 1
ATOM 2907 N N . LEU B 1 158 ? -32.020 78.687 -60.316 1.00 11.19 192 LEU B N 1
ATOM 2908 C CA . LEU B 1 158 ? -32.942 77.620 -60.689 1.00 7.67 192 LEU B CA 1
ATOM 2909 C C . LEU B 1 158 ? -32.195 76.489 -61.359 1.00 9.51 192 LEU B C 1
ATOM 2910 O O . LEU B 1 158 ? -31.544 76.689 -62.373 1.00 12.53 192 LEU B O 1
ATOM 2915 N N . TYR B 1 159 ? -32.313 75.302 -60.794 1.00 8.58 193 TYR B N 1
ATOM 2916 C CA . TYR B 1 159 ? -31.636 74.124 -61.316 1.00 10.73 193 TYR B CA 1
ATOM 2917 C C . TYR B 1 159 ? -32.642 73.212 -62.014 1.00 11.30 193 TYR B C 1
ATOM 2918 O O . TYR B 1 159 ? -33.639 72.785 -61.410 1.00 13.51 193 TYR B O 1
ATOM 2927 N N . LEU B 1 160 ? -32.368 72.899 -63.269 1.00 8.61 194 LEU B N 1
ATOM 2928 C CA . LEU B 1 160 ? -33.219 72.017 -64.069 1.00 10.96 194 LEU B CA 1
ATOM 2929 C C . LEU B 1 160 ? -32.430 70.774 -64.458 1.00 9.32 194 LEU B C 1
ATOM 2930 O O . LEU B 1 160 ? -31.210 70.847 -64.590 1.00 11.93 194 LEU B O 1
ATOM 2935 N N . VAL B 1 161 ? -33.110 69.639 -64.632 1.00 8.63 195 VAL B N 1
ATOM 2936 C CA . VAL B 1 161 ? -32.413 68.405 -64.985 1.00 8.89 195 VAL B CA 1
ATOM 2937 C C . VAL B 1 161 ? -33.071 67.704 -66.161 1.00 10.57 195 VAL B C 1
ATOM 2938 O O . VAL B 1 161 ? -34.301 67.646 -66.244 1.00 10.35 195 VAL B O 1
ATOM 2942 N N . ALA B 1 162 ? -32.252 67.187 -67.071 1.00 9.36 196 ALA B N 1
ATOM 2943 C CA . ALA B 1 162 ? -32.759 66.424 -68.203 1.00 6.62 196 ALA B CA 1
ATOM 2944 C C . ALA B 1 162 ? -32.203 64.992 -68.166 1.00 12.18 196 ALA B C 1
ATOM 2945 O O . ALA B 1 162 ? -31.050 64.778 -67.788 1.00 12.37 196 ALA B O 1
ATOM 2947 N N . ALA B 1 163 ? -33.033 64.029 -68.569 1.00 14.81 197 ALA B N 1
ATOM 2948 C CA . ALA B 1 163 ? -32.662 62.614 -68.611 1.00 21.73 197 ALA B CA 1
ATOM 2949 C C . ALA B 1 163 ? -32.303 62.204 -70.034 1.00 17.18 197 ALA B C 1
ATOM 2950 O O . ALA B 1 163 ? -33.008 62.556 -70.961 1.00 14.38 197 ALA B O 1
ATOM 2952 N N . SER B 1 164 ? -31.214 61.452 -70.181 1.00 15.53 198 SER B N 1
ATOM 2953 C CA . SER B 1 164 ? -30.778 60.906 -71.472 1.00 15.28 198 SER B CA 1
ATOM 2954 C C . SER B 1 164 ? -31.665 59.743 -71.871 1.00 22.04 198 SER B C 1
ATOM 2955 O O . SER B 1 164 ? -32.062 58.945 -71.018 1.00 22.35 198 SER B O 1
ATOM 2958 N N . ASP B 1 165 ? -31.980 59.637 -73.159 1.00 19.19 199 ASP B N 1
ATOM 2959 C CA . ASP B 1 165 ? -32.741 58.493 -73.640 1.00 20.71 199 ASP B CA 1
ATOM 2960 C C . ASP B 1 165 ? -31.800 57.399 -74.139 1.00 19.32 199 ASP B C 1
ATOM 2961 O O . ASP B 1 165 ? -32.247 56.382 -74.674 1.00 25.15 199 ASP B O 1
ATOM 2966 N N . GLY B 1 166 ? -30.502 57.616 -73.964 1.00 17.73 200 GLY B N 1
ATOM 2967 C CA . GLY B 1 166 ? -29.514 56.622 -74.329 1.00 17.95 200 GLY B CA 1
ATOM 2968 C C . GLY B 1 166 ? -29.211 56.602 -75.816 1.00 26.14 200 GLY B C 1
ATOM 2969 O O . GLY B 1 166 ? -28.397 55.793 -76.274 1.00 27.23 200 GLY B O 1
ATOM 2970 N N . LYS B 1 167 ? -29.853 57.497 -76.566 1.00 24.85 201 LYS B N 1
ATOM 2971 C CA . LYS B 1 167 ? -29.702 57.526 -78.018 1.00 23.44 201 LYS B CA 1
ATOM 2972 C C . LYS B 1 167 ? -29.207 58.880 -78.519 1.00 28.99 201 LYS B C 1
ATOM 2973 O O . LYS B 1 167 ? -29.101 59.092 -79.728 1.00 31.65 201 LYS B O 1
ATOM 2979 N N . GLY B 1 168 ? -28.923 59.797 -77.598 1.00 23.32 202 GLY B N 1
ATOM 2980 C CA . GLY B 1 168 ? -28.393 61.094 -77.981 1.00 29.03 202 GLY B CA 1
ATOM 2981 C C . GLY B 1 168 ? -29.368 62.246 -77.824 1.00 30.54 202 GLY B C 1
ATOM 2982 O O . GLY B 1 168 ? -29.081 63.372 -78.247 1.00 31.40 202 GLY B O 1
ATOM 2983 N N . GLU B 1 169 ? -30.525 61.977 -77.225 1.00 24.22 203 GLU B N 1
ATOM 2984 C CA . GLU B 1 169 ? -31.462 63.049 -76.909 1.00 18.63 203 GLU B CA 1
ATOM 2985 C C . GLU B 1 169 ? -31.904 62.990 -75.456 1.00 23.33 203 GLU B C 1
ATOM 2986 O O . GLU B 1 169 ? -31.672 61.995 -74.755 1.00 21.31 203 GLU B O 1
ATOM 2992 N N . TYR B 1 170 ? -32.525 64.075 -75.010 1.00 14.60 204 TYR B N 1
ATOM 2993 C CA . TYR B 1 170 ? -32.857 64.255 -73.599 1.00 15.93 204 TYR B CA 1
ATOM 2994 C C . TYR B 1 170 ? -34.286 64.754 -73.464 1.00 19.09 204 TYR B C 1
ATOM 2995 O O . TYR B 1 170 ? -34.817 65.344 -74.397 1.00 16.07 204 TYR B O 1
ATOM 3004 N N . ARG B 1 171 ? -34.916 64.514 -72.314 1.00 17.04 205 ARG B N 1
ATOM 3005 C CA . ARG B 1 171 ? -36.184 65.185 -72.007 1.00 13.79 205 ARG B CA 1
ATOM 3006 C C . ARG B 1 171 ? -36.160 65.558 -70.529 1.00 11.97 205 ARG B C 1
ATOM 3007 O O . ARG B 1 171 ? -35.284 65.095 -69.802 1.00 12.26 205 ARG B O 1
ATOM 3015 N N . GLU B 1 172 ? -37.103 66.385 -70.090 1.00 11.90 206 GLU B N 1
ATOM 3016 C CA . GLU B 1 172 ? -37.100 66.813 -68.686 1.00 12.38 206 GLU B CA 1
ATOM 3017 C C . GLU B 1 172 ? -37.108 65.599 -67.758 1.00 11.34 206 GLU B C 1
ATOM 3018 O O . GLU B 1 172 ? -37.818 64.621 -68.004 1.00 13.67 206 GLU B O 1
ATOM 3024 N N . SER B 1 173 ? -36.282 65.644 -66.718 1.00 9.36 207 SER B N 1
ATOM 3025 C CA . SER B 1 173 ? -36.215 64.537 -65.771 1.00 13.65 207 SER B CA 1
ATOM 3026 C C . SER B 1 173 ? -37.516 64.472 -64.985 1.00 14.62 207 SER B C 1
ATOM 3027 O O . SER B 1 173 ? -38.111 65.504 -64.668 1.00 17.34 207 SER B O 1
ATOM 3030 N N . THR B 1 174 ? -37.962 63.256 -64.685 1.00 12.71 208 THR B N 1
ATOM 3031 C CA . THR B 1 174 ? -39.111 63.073 -63.818 1.00 14.09 208 THR B CA 1
ATOM 3032 C C . THR B 1 174 ? -38.628 62.848 -62.409 1.00 14.71 208 THR B C 1
ATOM 3033 O O . THR B 1 174 ? -39.255 63.287 -61.456 1.00 15.80 208 THR B O 1
ATOM 3037 N N . GLN B 1 175 ? -37.475 62.202 -62.283 1.00 11.87 209 GLN B N 1
ATOM 3038 C CA . GLN B 1 175 ? -36.959 61.853 -60.968 1.00 9.95 209 GLN B CA 1
ATOM 3039 C C . GLN B 1 175 ? -36.268 63.035 -60.291 1.00 10.64 209 GLN B C 1
ATOM 3040 O O . GLN B 1 175 ? -36.223 63.118 -59.069 1.00 10.56 209 GLN B O 1
ATOM 3046 N N . TYR B 1 176 ? -35.737 63.956 -61.099 1.00 9.44 210 TYR B N 1
ATOM 3047 C CA . TYR B 1 176 ? -35.038 65.123 -60.576 1.00 11.58 210 TYR B CA 1
ATOM 3048 C C . TYR B 1 176 ? -35.714 66.407 -61.014 1.00 9.92 210 TYR B C 1
ATOM 3049 O O . TYR B 1 176 ? -35.587 66.809 -62.169 1.00 14.90 210 TYR B O 1
ATOM 3058 N N . GLN B 1 177 ? -36.392 67.067 -60.083 1.00 9.16 211 GLN B N 1
ATOM 3059 C CA . GLN B 1 177 ? -37.006 68.360 -60.357 1.00 11.32 211 GLN B CA 1
ATOM 3060 C C . GLN B 1 177 ? -36.037 69.503 -60.088 1.00 11.91 211 GLN B C 1
ATOM 3061 O O . GLN B 1 177 ? -36.302 70.654 -60.441 1.00 16.51 211 GLN B O 1
ATOM 3067 N N . SER B 1 178 ? -34.909 69.165 -59.466 1.00 9.19 212 SER B N 1
ATOM 3068 C CA . SER B 1 178 ? -33.810 70.080 -59.237 1.00 10.78 212 SER B CA 1
ATOM 3069 C C . SER B 1 178 ? -32.540 69.265 -59.210 1.00 11.10 212 SER B C 1
ATOM 3070 O O . SER B 1 178 ? -32.591 68.070 -58.932 1.00 10.58 212 SER B O 1
ATOM 3073 N N . ALA B 1 179 ? -31.416 69.920 -59.464 1.00 9.18 213 ALA B N 1
ATOM 3074 C CA . ALA B 1 179 ? -30.105 69.280 -59.320 1.00 8.31 213 ALA B CA 1
ATOM 3075 C C . ALA B 1 179 ? -29.625 69.261 -57.868 1.00 11.15 213 ALA B C 1
ATOM 3076 O O . ALA B 1 179 ? -28.685 68.521 -57.530 1.00 10.77 213 ALA B O 1
ATOM 3078 N N . LEU B 1 180 ? -30.261 70.063 -57.015 1.00 10.66 214 LEU B N 1
ATOM 3079 C CA . LEU B 1 180 ? -29.917 70.141 -55.600 1.00 12.46 214 LEU B CA 1
ATOM 3080 C C . LEU B 1 180 ? -30.750 69.186 -54.767 1.00 10.16 214 LEU B C 1
ATOM 3081 O O . LEU B 1 180 ? -31.984 69.162 -54.906 1.00 11.29 214 LEU B O 1
ATOM 3086 N N . TYR B 1 181 ? -30.087 68.433 -53.895 1.00 13.09 215 TYR B N 1
ATOM 3087 C CA . TYR B 1 181 ? -30.763 67.649 -52.865 1.00 8.87 215 TYR B CA 1
ATOM 3088 C C . TYR B 1 181 ? -31.717 68.571 -52.111 1.00 13.75 215 TYR B C 1
ATOM 3089 O O . TYR B 1 181 ? -31.317 69.679 -51.746 1.00 15.06 215 TYR B O 1
ATOM 3098 N N . SER B 1 182 ? -32.961 68.152 -51.852 1.00 15.27 216 SER B N 1
ATOM 3099 C CA . SER B 1 182 ? -33.458 66.792 -52.055 1.00 12.49 216 SER B CA 1
ATOM 3100 C C . SER B 1 182 ? -34.249 66.587 -53.352 1.00 11.17 216 SER B C 1
ATOM 3101 O O . SER B 1 182 ? -35.099 65.700 -53.423 1.00 13.45 216 SER B O 1
ATOM 3104 N N . PHE B 1 183 ? -33.980 67.435 -54.347 1.00 8.84 217 PHE B N 1
ATOM 3105 C CA . PHE B 1 183 ? -34.374 67.227 -55.744 1.00 9.28 217 PHE B CA 1
ATOM 3106 C C . PHE B 1 183 ? -35.848 67.507 -56.033 1.00 10.13 217 PHE B C 1
ATOM 3107 O O . PHE B 1 183 ? -36.352 67.136 -57.095 1.00 12.29 217 PHE B O 1
ATOM 3115 N N . GLY B 1 184 ? -36.522 68.174 -55.103 1.00 11.47 218 GLY B N 1
ATOM 3116 C CA . GLY B 1 184 ? -37.913 68.560 -55.317 1.00 9.75 218 GLY B CA 1
ATOM 3117 C C . GLY B 1 184 ? -38.089 69.830 -56.123 1.00 12.92 218 GLY B C 1
ATOM 3118 O O . GLY B 1 184 ? -37.122 70.539 -56.410 1.00 12.70 218 GLY B O 1
ATOM 3119 N N . HIS B 1 185 ? -39.340 70.115 -56.487 1.00 9.42 219 HIS B N 1
ATOM 3120 C CA . HIS B 1 185 ? -39.707 71.294 -57.272 1.00 11.20 219 HIS B CA 1
ATOM 3121 C C . HIS B 1 185 ? -39.141 72.556 -56.633 1.00 12.56 219 HIS B C 1
ATOM 3122 O O . HIS B 1 185 ? -38.620 73.432 -57.330 1.00 12.89 219 HIS B O 1
ATOM 3129 N N . LEU B 1 186 ? -39.223 72.637 -55.309 1.00 13.39 220 LEU B N 1
ATOM 3130 C CA . LEU B 1 186 ? -38.825 73.850 -54.597 1.00 11.61 220 LEU B CA 1
ATOM 3131 C C . LEU B 1 186 ? -37.404 73.809 -54.064 1.00 12.59 220 LEU B C 1
ATOM 3132 O O . LEU B 1 186 ? -36.989 74.741 -53.373 1.00 15.87 220 LEU B O 1
ATOM 3137 N N . SER B 1 187 ? -36.672 72.735 -54.361 1.00 10.76 221 SER B N 1
ATOM 3138 C CA . SER B 1 187 ? -35.294 72.573 -53.889 1.00 9.38 221 SER B CA 1
ATOM 3139 C C . SER B 1 187 ? -34.342 73.390 -54.731 1.00 11.61 221 SER B C 1
ATOM 3140 O O . SER B 1 187 ? -33.534 72.843 -55.479 1.00 13.38 221 SER B O 1
ATOM 3143 N N . GLN B 1 188 ? -34.445 74.703 -54.603 1.00 10.79 222 GLN B N 1
ATOM 3144 C CA . GLN B 1 188 ? -33.703 75.595 -55.479 1.00 8.44 222 GLN B CA 1
ATOM 3145 C C . GLN B 1 188 ? -32.769 76.492 -54.680 1.00 9.61 222 GLN B C 1
ATOM 3146 O O . GLN B 1 188 ? -32.628 76.325 -53.464 1.00 11.22 222 GLN B O 1
ATOM 3152 N N . GLY B 1 189 ? -32.119 77.425 -55.368 1.00 10.65 223 GLY B N 1
ATOM 3153 C CA . GLY B 1 189 ? -31.237 78.374 -54.709 1.00 11.06 223 GLY B CA 1
ATOM 3154 C C . GLY B 1 189 ? -32.008 79.633 -54.371 1.00 13.49 223 GLY B C 1
ATOM 3155 O O . GLY B 1 189 ? -32.686 80.197 -55.231 1.00 13.18 223 GLY B O 1
ATOM 3156 N N . TYR B 1 190 ? -31.910 80.080 -53.122 1.00 9.97 224 TYR B N 1
ATOM 3157 C CA . TYR B 1 190 ? -32.708 81.203 -52.653 1.00 11.80 224 TYR B CA 1
ATOM 3158 C C . TYR B 1 190 ? -31.835 82.200 -51.916 1.00 11.36 224 TYR B C 1
ATOM 3159 O O . TYR B 1 190 ? -30.777 81.836 -51.384 1.00 13.80 224 TYR B O 1
ATOM 3168 N N . GLU B 1 191 ? -32.288 83.448 -51.885 1.00 13.09 225 GLU B N 1
ATOM 3169 C CA . GLU B 1 191 ? -31.692 84.478 -51.035 1.00 11.05 225 GLU B CA 1
ATOM 3170 C C . GLU B 1 191 ? -32.765 85.087 -50.123 1.00 10.02 225 GLU B C 1
ATOM 3171 O O . GLU B 1 191 ? -33.961 84.852 -50.316 1.00 13.56 225 GLU B O 1
ATOM 3177 N N . ALA B 1 192 ? -32.342 85.891 -49.153 1.00 11.18 226 ALA B N 1
ATOM 3178 C CA . ALA B 1 192 ? -33.257 86.452 -48.156 1.00 14.81 226 ALA B CA 1
ATOM 3179 C C . ALA B 1 192 ? -33.956 87.730 -48.598 1.00 11.62 226 ALA B C 1
ATOM 3180 O O . ALA B 1 192 ? -34.811 88.247 -47.875 1.00 15.11 226 ALA B O 1
ATOM 3182 N N . VAL B 1 193 ? -33.564 88.253 -49.761 1.00 11.25 227 VAL B N 1
ATOM 3183 C CA . VAL B 1 193 ? -34.107 89.504 -50.285 1.00 10.71 227 VAL B CA 1
ATOM 3184 C C . VAL B 1 193 ? -34.611 89.354 -51.722 1.00 12.38 227 VAL B C 1
ATOM 3185 O O . VAL B 1 193 ? -34.202 88.439 -52.426 1.00 13.75 227 VAL B O 1
ATOM 3189 N N . PRO B 1 194 ? -35.511 90.250 -52.164 1.00 12.79 228 PRO B N 1
ATOM 3190 C CA . PRO B 1 194 ? -36.016 90.127 -53.541 1.00 10.91 228 PRO B CA 1
ATOM 3191 C C . PRO B 1 194 ? -34.934 90.123 -54.616 1.00 11.81 228 PRO B C 1
ATOM 3192 O O . PRO B 1 194 ? -33.883 90.751 -54.440 1.00 14.84 228 PRO B O 1
ATOM 3196 N N . GLN B 1 195 ? -35.206 89.423 -55.713 1.00 11.90 229 GLN B N 1
ATOM 3197 C CA . GLN B 1 195 ? -34.287 89.294 -56.833 1.00 15.69 229 GLN B CA 1
ATOM 3198 C C . GLN B 1 195 ? -34.876 89.928 -58.084 1.00 14.40 229 GLN B C 1
ATOM 3199 O O . GLN B 1 195 ? -36.097 89.941 -58.247 1.00 13.80 229 GLN B O 1
ATOM 3205 N N . ASP B 1 196 ? -34.047 90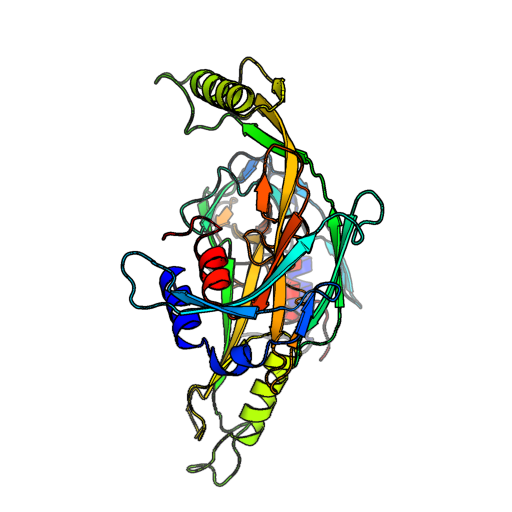.428 -58.991 1.00 15.09 230 ASP B N 1
ATOM 3206 C CA . ASP B 1 196 ? -34.622 90.870 -60.257 1.00 17.06 230 ASP B CA 1
ATOM 3207 C C . ASP B 1 196 ? -34.124 90.039 -61.425 1.00 14.03 230 ASP B C 1
ATOM 3208 O O . ASP B 1 196 ? -34.472 90.300 -62.573 1.00 15.87 230 ASP B O 1
ATOM 3213 N N . LYS B 1 197 ? -33.318 89.022 -61.130 1.00 13.88 231 LYS B N 1
ATOM 3214 C CA . LYS B 1 197 ? -32.924 88.065 -62.160 1.00 13.58 231 LYS B CA 1
ATOM 3215 C C . LYS B 1 197 ? -32.595 86.732 -61.519 1.00 10.17 231 LYS B C 1
ATOM 3216 O O . LYS B 1 197 ? -32.228 86.676 -60.350 1.00 14.60 231 LYS B O 1
ATOM 3222 N N . VAL B 1 198 ? -32.773 85.661 -62.284 1.00 11.42 232 VAL B N 1
ATOM 3223 C CA . VAL B 1 198 ? -32.556 84.314 -61.779 1.00 13.95 232 VAL B CA 1
ATOM 3224 C C . VAL B 1 198 ? -31.564 83.559 -62.652 1.00 14.16 232 VAL B C 1
ATOM 3225 O O . VAL B 1 198 ? -31.720 83.511 -63.868 1.00 12.78 232 VAL B O 1
ATOM 3229 N N . GLN B 1 199 ? -30.543 82.972 -62.035 1.00 10.37 233 GLN B N 1
ATOM 3230 C CA . GLN B 1 199 ? -29.585 82.158 -62.771 1.00 15.12 233 GLN B CA 1
ATOM 3231 C C . GLN B 1 199 ? -30.190 80.781 -63.024 1.00 11.30 233 GLN B C 1
ATOM 3232 O O . GLN B 1 199 ? -30.536 80.077 -62.080 1.00 14.87 233 GLN B O 1
ATOM 3238 N N . VAL B 1 200 ? -30.337 80.407 -64.292 1.00 11.24 234 VAL B N 1
ATOM 3239 C CA . VAL B 1 200 ? -30.934 79.120 -64.642 1.00 10.34 234 VAL B CA 1
ATOM 3240 C C . VAL B 1 200 ? -29.851 78.182 -65.156 1.00 11.47 234 VAL B C 1
ATOM 3241 O O . VAL B 1 200 ? -29.083 78.544 -66.035 1.00 12.86 234 VAL B O 1
ATOM 3245 N N . GLN B 1 201 ? -29.781 76.987 -64.585 1.00 10.30 235 GLN B N 1
ATOM 3246 C CA . GLN B 1 201 ? -28.805 75.998 -65.038 1.00 13.28 235 GLN B CA 1
ATOM 3247 C C . GLN B 1 201 ? -29.457 74.662 -65.343 1.00 13.62 235 GLN B C 1
ATOM 3248 O O . GLN B 1 201 ? -30.207 74.145 -64.518 1.00 11.06 235 GLN B O 1
ATOM 3254 N N . LEU B 1 202 ? -29.134 74.087 -66.501 1.00 10.38 236 LEU B N 1
ATOM 3255 C CA . LEU B 1 202 ? -29.641 72.779 -66.886 1.00 9.88 236 LEU B CA 1
ATOM 3256 C C . LEU B 1 202 ? -28.544 71.729 -66.845 1.00 11.92 236 LEU B C 1
ATOM 3257 O O . LEU B 1 202 ? -27.540 71.853 -67.536 1.00 12.47 236 LEU B O 1
ATOM 3262 N N . TYR B 1 203 ? -28.768 70.694 -66.040 1.00 9.63 237 TYR B N 1
ATOM 3263 C CA . TYR B 1 203 ? -27.844 69.569 -65.872 1.00 12.96 237 TYR B CA 1
ATOM 3264 C C . TYR B 1 203 ? -28.402 68.297 -66.515 1.00 10.40 237 TYR B C 1
ATOM 3265 O O . TYR B 1 203 ? -29.613 68.179 -66.668 1.00 10.17 237 TYR B O 1
ATOM 3274 N N . SER B 1 204 ? -27.539 67.336 -66.860 1.00 13.65 238 SER B N 1
ATOM 3275 C CA . SER B 1 204 ? -28.010 65.989 -67.191 1.00 11.61 238 SER B CA 1
ATOM 3276 C C . SER B 1 204 ? -28.083 65.190 -65.880 1.00 10.05 238 SER B C 1
ATOM 3277 O O . SER B 1 204 ? -27.376 65.532 -64.913 1.00 10.72 238 SER B O 1
ATOM 3280 N N . GLU B 1 205 ? -28.939 64.167 -65.844 1.00 12.12 239 GLU B N 1
ATOM 3281 C CA . GLU B 1 205 ? -29.141 63.379 -64.628 1.00 10.46 239 GLU B CA 1
ATOM 3282 C C . GLU B 1 205 ? -27.833 62.753 -64.211 1.00 11.48 239 GLU B C 1
ATOM 3283 O O . GLU B 1 205 ? -27.562 62.586 -63.019 1.00 13.07 239 GLU B O 1
ATOM 3289 N N . GLY B 1 206 ? -27.048 62.382 -65.210 1.00 9.08 240 GLY B N 1
ATOM 3290 C CA . GLY B 1 206 ? -25.770 61.746 -64.948 1.00 13.47 240 GLY B CA 1
ATOM 3291 C C . GLY B 1 206 ? -24.648 62.628 -64.426 1.00 15.59 240 GLY B C 1
ATOM 3292 O O . GLY B 1 206 ? -23.558 62.122 -64.146 1.00 13.18 240 GLY B O 1
ATOM 3293 N N . ASP B 1 207 ? -24.880 63.930 -64.278 1.00 12.46 241 ASP B N 1
ATOM 3294 C CA . ASP B 1 207 ? -23.792 64.836 -63.902 1.00 15.87 241 ASP B CA 1
ATOM 3295 C C . ASP B 1 207 ? -23.242 64.557 -62.514 1.00 12.01 241 ASP B C 1
ATOM 3296 O O . ASP B 1 207 ? -23.996 64.318 -61.578 1.00 9.75 241 ASP B O 1
ATOM 3301 N N . PRO B 1 208 ? -21.909 64.561 -62.375 1.00 14.32 242 PRO B N 1
ATOM 3302 C CA . PRO B 1 208 ? -21.299 64.380 -61.055 1.00 14.62 242 PRO B CA 1
ATOM 3303 C C . PRO B 1 208 ? -21.770 65.401 -60.018 1.00 10.29 242 PRO B C 1
ATOM 3304 O O . PRO B 1 208 ? -21.745 65.088 -58.835 1.00 12.48 242 PRO B O 1
ATOM 3308 N N . PHE B 1 209 ? -22.231 66.575 -60.444 1.00 9.85 243 PHE B N 1
ATOM 3309 C CA . PHE B 1 209 ? -22.794 67.531 -59.494 1.00 11.89 243 PHE B CA 1
ATOM 3310 C C . PHE B 1 209 ? -23.996 66.917 -58.781 1.00 11.02 243 PHE B C 1
ATOM 3311 O O . PHE B 1 209 ? -24.145 67.052 -57.560 1.00 12.55 243 PHE B O 1
ATOM 3319 N N . ILE B 1 210 ? -24.850 66.253 -59.555 1.00 10.59 244 ILE B N 1
ATOM 3320 C CA . ILE B 1 210 ? -26.060 65.652 -59.020 1.00 9.00 244 ILE B CA 1
ATOM 3321 C C . ILE B 1 210 ? -25.698 64.407 -58.223 1.00 10.24 244 ILE B C 1
ATOM 3322 O O . ILE B 1 210 ? -26.245 64.178 -57.143 1.00 10.52 244 ILE B O 1
ATOM 3327 N N . ALA B 1 211 ? -24.763 63.618 -58.740 1.00 10.65 245 ALA B N 1
ATOM 3328 C CA . ALA B 1 211 ? -24.301 62.430 -58.018 1.00 10.67 245 ALA B CA 1
ATOM 3329 C C . ALA B 1 211 ? -23.719 62.804 -56.658 1.00 10.09 245 ALA B C 1
ATOM 3330 O O . ALA B 1 211 ? -23.953 62.120 -55.650 1.00 11.42 245 ALA B O 1
ATOM 3332 N N . LEU B 1 212 ? -22.974 63.897 -56.619 1.00 9.97 246 LEU B N 1
ATOM 3333 C CA . LEU B 1 212 ? -22.443 64.375 -55.359 1.00 13.12 246 LEU B CA 1
ATOM 3334 C C . LEU B 1 212 ? -23.563 64.804 -54.425 1.00 12.99 246 LEU B C 1
ATOM 3335 O O . LEU B 1 212 ? -23.575 64.410 -53.261 1.00 12.07 246 LEU B O 1
ATOM 3340 N N . GLU B 1 213 ? -24.511 65.600 -54.920 1.00 12.57 247 GLU B N 1
ATOM 3341 C CA . GLU B 1 213 ? -25.656 65.964 -54.103 1.00 10.61 247 GLU B CA 1
ATOM 3342 C C . GLU B 1 213 ? -26.330 64.721 -53.548 1.00 9.07 247 GLU B C 1
ATOM 3343 O O . GLU B 1 213 ? -26.671 64.663 -52.376 1.00 11.04 247 GLU B O 1
ATOM 3349 N N . ARG B 1 214 ? -26.524 63.727 -54.406 1.00 9.93 248 ARG B N 1
ATOM 3350 C CA . ARG B 1 214 ? -27.255 62.534 -54.012 1.00 8.31 248 ARG B CA 1
ATOM 3351 C C . ARG B 1 214 ? -26.491 61.706 -53.001 1.00 12.82 248 ARG B C 1
ATOM 3352 O O . ARG B 1 214 ? -27.042 61.316 -51.973 1.00 12.32 248 ARG B O 1
ATOM 3360 N N . GLU B 1 215 ? -25.228 61.415 -53.298 1.00 11.12 249 GLU B N 1
ATOM 3361 C CA . GLU B 1 215 ? -24.495 60.478 -52.446 1.00 13.49 249 GLU B CA 1
ATOM 3362 C C . GLU B 1 215 ? -24.052 61.118 -51.136 1.00 18.86 249 GLU B C 1
ATOM 3363 O O . GLU B 1 215 ? -23.670 60.404 -50.197 1.00 22.08 249 GLU B O 1
ATOM 3369 N N . THR B 1 216 ? -24.124 62.444 -51.041 1.00 15.27 250 THR B N 1
ATOM 3370 C CA . THR B 1 216 ? -23.770 63.102 -49.787 1.00 15.70 250 THR B CA 1
ATOM 3371 C C . THR B 1 216 ? -24.967 63.722 -49.079 1.00 16.35 250 THR B C 1
ATOM 3372 O O . THR B 1 216 ? -24.795 64.445 -48.094 1.00 16.46 250 THR B O 1
ATOM 3376 N N . MET B 1 217 ? -26.172 63.439 -49.574 1.00 14.73 251 MET B N 1
ATOM 3377 C CA . MET B 1 217 ? -27.385 64.072 -49.060 1.00 17.19 251 MET B CA 1
ATOM 3378 C C . MET B 1 217 ? -27.249 65.590 -48.926 1.00 19.22 251 MET B C 1
ATOM 3379 O O . MET B 1 217 ? -27.685 66.189 -47.934 1.00 18.52 251 MET B O 1
ATOM 3384 N N . GLY B 1 218 ? -26.664 66.209 -49.948 1.00 17.41 252 GLY B N 1
ATOM 3385 C CA . GLY B 1 218 ? -26.596 67.656 -50.023 1.00 20.46 252 GLY B CA 1
ATOM 3386 C C . GLY B 1 218 ? -25.418 68.272 -49.289 1.00 22.03 252 GLY B C 1
ATOM 3387 O O . GLY B 1 218 ? -25.234 69.489 -49.320 1.00 30.41 252 GLY B O 1
ATOM 3388 N N . GLU B 1 219 ? -24.608 67.448 -48.637 1.00 24.25 253 GLU B N 1
ATOM 3389 C CA . GLU B 1 219 ? -23.530 67.982 -47.809 1.00 25.78 253 GLU B CA 1
ATOM 3390 C C . GLU B 1 219 ? -22.317 68.448 -48.617 1.00 30.61 253 GLU B C 1
ATOM 3391 O O . GLU B 1 219 ? -21.624 69.380 -48.208 1.00 30.29 253 GLU B O 1
ATOM 3397 N N . GLY B 1 220 ? -22.052 67.807 -49.751 1.00 21.52 254 GLY B N 1
ATOM 3398 C CA . GLY B 1 220 ? -20.969 68.244 -50.618 1.00 30.08 254 GLY B CA 1
ATOM 3399 C C . GLY B 1 220 ? -19.652 67.558 -50.301 1.00 25.77 254 GLY B C 1
ATOM 3400 O O . GLY B 1 220 ? -18.662 67.714 -51.023 1.00 31.33 254 GLY B O 1
ATOM 3401 N N . GLU B 1 221 ? -19.653 66.791 -49.215 1.00 24.35 255 GLU B N 1
ATOM 3402 C CA . GLU B 1 221 ? -18.484 66.036 -48.770 1.00 29.75 255 GLU B CA 1
ATOM 3403 C C . GLU B 1 221 ? -18.924 64.715 -48.146 1.00 26.47 255 GLU B C 1
ATOM 3404 O O . GLU B 1 221 ? -20.049 64.599 -47.657 1.00 29.63 255 GLU B O 1
ATOM 3410 N N . PHE B 1 222 ? -18.038 63.725 -48.164 1.00 25.27 256 PHE B N 1
ATOM 3411 C CA . PHE B 1 222 ? -18.335 62.413 -47.601 1.00 22.49 256 PHE B CA 1
ATOM 3412 C C . PHE B 1 222 ? -17.831 62.281 -46.165 1.00 35.89 256 PHE B C 1
ATOM 3413 O O . PHE B 1 222 ? -18.272 61.403 -45.423 1.00 40.61 256 PHE B O 1
#

Secondary structure (DSSP, 8-state):
----SSTTHHHHHHHHH---GGGGG--EEETTEEPEEEEEEEEETTTEEEEEEEEEEEEESTTSEETTEEEEEEEETTB--EEEEEESEEEEEEEEE--GGG-BSSGGG-B-HHHHHHHHHHHHHTT-EEEES-SS-BTT-EEEEEEEEEEEEEEEEEEEE-TTSSEEE-SS-S-SSTT-STT--EEESS--SEEEEEEEETT-HHHHHHHHTTTSSSS--/--HHHHHHHHHHH---GGGGG--EEETTEEPEEEEEE---TTS---EEEEEEEEEESTTSBSSSEEEEEEEETTB--EEEEEESEEEEEEEEE--GGG--SSSS--B-HHHHHHHHHHHHHTT-EEEES-TT-BTT-EEEEEEEEEEEEEEEEEEEE-SSS-EEE-SS-S-SSTT--TT--EEESS--SEEEEEEEETT-HHHHHHHHTTT-S--

Foldseek 3Di:
DDDDPDLCVLLVVLLVPDDCVVVCQFWDDKVPFTKDKDWDWAQAPPPGTGIFIWIKDKFFQPPQDDVQWGWIWRDTPLEDIDIDTDGQKDKDKAWDAAAQVQWDDDRVWTFNQVVVVVVQVVLVVVVWHKDADANRRTHGDGGIITIAMKGAAEAAFEWEDDPPRGTYGDPQACGLAPPRDVPRGDIDRDGDRIHMYIYGYPSGSSSVQRVSCVRPSYDDD/DALVVVLVVLQVPDDCVLVQQFWDDKVRFTKHKDKDWQDAPPDDTGIFIWIKDKAFQVPQDPPFWGWIWRDTPLEDIDIATAGQKDKDKDWDAFAPVQFPDDDPFGANLVVVVVVCVVLVVLPWDKDAPDNRRGHPGTGTMTMAMKGAAEFAFEWEDPVPSHTYGDPCACGLAPPRDVHRGDIHRDGDRIHMYIYGYCSGSSSSQRVSVVRPSYD

Solvent-accessible surface area: 23587 Å² total; per-residue (Å²): 242,72,116,53,154,62,95,75,33,72,0,94,134,22,37,99,83,27,78,36,158,54,2,80,51,1,74,28,40,0,10,135,45,168,4,57,24,114,183,52,83,23,100,4,85,72,46,41,89,12,65,0,5,26,0,23,4,53,0,57,22,98,67,25,63,72,57,37,49,0,13,0,123,3,89,3,80,36,6,52,105,29,63,24,119,2,25,18,30,15,24,95,42,151,106,9,43,3,48,87,100,67,26,75,65,166,71,211,170,6,41,1,75,132,77,3,76,115,58,67,88,113,1,47,100,102,31,4,56,21,19,57,106,19,82,121,0,123,72,58,61,120,0,0,12,8,25,49,15,15,9,1,21,64,0,20,0,0,0,14,74,27,82,171,70,86,23,129,52,8,123,128,28,78,0,0,38,91,76,24,28,109,78,23,14,16,38,88,53,52,21,56,100,107,0,77,0,15,0,2,10,58,44,0,0,33,0,3,16,22,76,48,8,131,37,119,28,108,45,69,202,136,77,41,97,53,17,0,99,71,13,31,101,59,26,78,26,159,51,2,124,48,0,76,30,34,0,18,133,45,175,11,68,39,101,158,89,91,31,121,10,90,66,42,58,104,3,29,1,4,16,0,16,6,63,0,58,27,97,83,26,46,90,66,70,47,0,19,0,124,3,90,3,83,43,7,48,104,27,59,12,122,0,22,34,82,15,68,80,87,106,120,13,56,6,42,88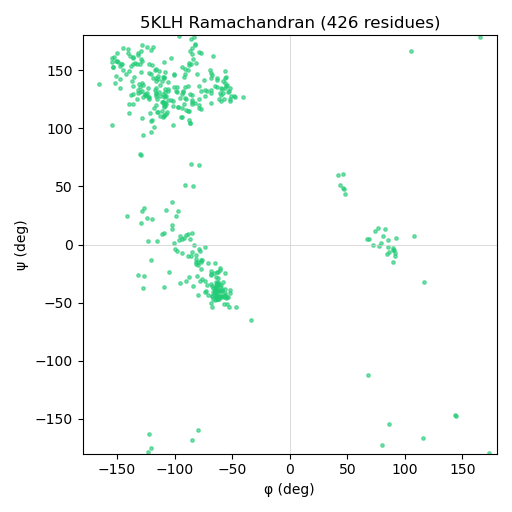,98,52,40,44,54,228,83,247,150,25,27,0,85,115,94,2,72,105,50,45,78,121,3,119,94,80,67,10,136,32,31,61,99,24,78,128,0,123,105,71,41,134,0,0,42,6,73,21,83,9,60,1,19,66,0,15,0,0,0,6,41,42,37,173,46,106,22,94,56,5,128,30,6,69,0,0,35,72,48,3,24,69,90,26,13,14,39,93,72,91,97,56,102,116,0,55,0,6,0,7,9,14,25,0,0,40,0,1,19,22,14,13,8,67,36,127,32,130,101

Sequence (436 aa):
MGSSDDPRDNFKKAVSAFDPKPLESWTGTFSDVKATVRRRQSLSVAGLGSIPSVYTEATVPVSGNTDGSQLVVKVNINTVAPFTRRSPLHATRERWFSCSSSQCSGYSRKCDCQEKHEQFRNKCYSQGGQYSTQSSKCRLGEKCGYCKQEVYLSKLYLVAASDGKGEYRESTQYQSALYSFGHLSQGYEAVPQDKVQVQLYSEGDPFIALERETMGEGEFGVDDPRDNFKKAVSAFDPKPLESWTGTFSDVKATVRRQSLSVAGLGSIPSVYTEATVPVSGNTDGSQLVVKVNINTVAPFTRRSPLHHATRERWFSCSSSQCSGYSRKCDCQEKHEQFRNKCYSQGGQYSTQSSKCRLGEKCGYCKQEVYLSKLYLVAASDGKGEYRESTQYQSALYSFGHLSQGYEAVPQDKVQVQLYSEGDPFIALERETMGEGEF